Protein AF-A0A354FHR7-F1 (afdb_monomer_lite)

Sequence (569 aa):
VSQELEGSLVAGLRQLEADFPELPLDPWWLKFTEMLARFESYEQPEETEHDFELNTLSVTQKQIIFCFAQHIRISDIIDYGNDGKAIWIDDTVNWRTRALIAFYNLFFSDPEERLELIRFSQGRDDAGNRTEKILKKLFLESMQRTEKKLCSIGHTNGVDNIAKHLLKVGDSSADLENAKKFLSPLLAVVNQRVAIEDRKVLLKVKRKQPMNALEKMQARSIYQDHQKLKSVIGNVSDYFRQSGIELNENWVRRTIEGSKVQIAGDTLENVIFKYHFERNFERKPFQVPLPISKSLSIPRSRVKVDFNQKNGKWSFSSMLSRAEASGGGAGRNANTVMPMFDAHLVEGIARCVFSGYLGFSSRNLSSFEKPPATFRSEIATNPVTPQALFDLASEIKEFFAPMHASSQELLENIHYLKDVFIACHVNRFNMLSLIIRDNMGEQFVLSFDIRDIKVPKIPPDQKMGHDEELPRFFLRLYSKQCRMLFLKYIAALKIPLLASHPPKLRIWVGHGKFDVPVAPKFTQVYINGVANTLWPHDAIGTREHLIPHPLSESFDSMGRRAVNELTAG

Foldseek 3Di:
DPPDDDEPQVVLLVVLCVLQVCLVVDPLSVVLVVQQVVPQCPVDDPPDPRYNYLVPRDPSNLLSLLVSCVVLVLLLQFFLPPLRQGHDDDPPDDPSSVSSNSSCCSNVVDSVSSVLSNLVSLLFLVSLVVSLVSVLVVVVVVVQVVFLVLLVQLLVQLLVVLLVVCCVQDDVPDDSVVSSVVLNVLLSQLSVGAQQDDVVLVVCVVVVHDDFPLSVVNVVVVVVSVVSLVVSLVVNQVVVVVVVDHDDSVVSSCSSVVSGDDDDDDSLVVSLCVVVCVVPSDDFPQFQRARPDLVSQEAAQEWEWAQDPVVRWTWIWGFADPCRSGSNDDDDDDRDTGTRDTHQLLSVLLNCLVNNNADDDPVRHHWYDYDQHPDDDQQRRQQFDRVNSSVVSVVSDVQLDDDAADPVCSSSVPKAWAAWEWEASNRGHQKIWIWTAISHGITGIDIDGQPPPDDPDQPPLQDFFPDPRLSSSLCSCLDLVVLVVVVVGVVSSVGDQALVRQYFYAYFYRDGVDGGPDDPVLRRQLSSQLNCVSQPGRLGRDPVSSDRDPDPHYSNVSSVVSSVVVVVD

Radius of gyration: 31.81 Å; chains: 1; bounding box: 66×74×95 Å

Structure (mmCIF, N/CA/C/O backbone):
data_AF-A0A354FHR7-F1
#
_entry.id   AF-A0A354FHR7-F1
#
loop_
_atom_site.group_PDB
_atom_site.id
_atom_site.type_symbol
_atom_site.label_atom_id
_atom_site.label_alt_id
_atom_site.label_comp_id
_atom_site.label_asym_id
_atom_site.label_entity_id
_atom_site.label_seq_id
_atom_site.pdbx_PDB_ins_code
_atom_site.Cartn_x
_atom_site.Cartn_y
_atom_site.Cartn_z
_atom_site.occupancy
_atom_site.B_iso_or_equiv
_atom_site.auth_seq_id
_atom_site.auth_comp_id
_atom_site.auth_asym_id
_atom_site.auth_atom_id
_atom_site.pdbx_PDB_model_num
ATOM 1 N N . VAL A 1 1 ? -22.441 24.801 36.435 1.00 36.16 1 VAL A N 1
ATOM 2 C CA . VAL A 1 1 ? -21.421 25.814 36.095 1.00 36.16 1 VAL A CA 1
ATOM 3 C C . VAL A 1 1 ? -20.551 25.172 35.036 1.00 36.16 1 VAL A C 1
ATOM 5 O O . VAL A 1 1 ? -19.867 24.216 35.370 1.00 36.16 1 VAL A O 1
ATOM 8 N N . SER A 1 2 ? -20.698 25.536 33.759 1.00 40.56 2 SER A N 1
ATOM 9 C CA . SER A 1 2 ? -19.719 25.102 32.756 1.00 40.56 2 SER A CA 1
ATOM 10 C C . SER A 1 2 ? -18.417 25.800 33.121 1.00 40.56 2 SER A C 1
ATOM 12 O O . SER A 1 2 ? -18.400 27.028 33.143 1.00 40.56 2 SER A O 1
ATOM 14 N N . GLN A 1 3 ? -17.383 25.049 33.497 1.00 56.19 3 GLN A N 1
ATOM 15 C CA . GLN A 1 3 ? -16.042 25.619 33.598 1.00 56.19 3 GLN A CA 1
ATOM 16 C C . GLN A 1 3 ? -15.734 26.267 32.247 1.00 56.19 3 GLN A C 1
ATOM 18 O O . GLN A 1 3 ? -15.875 25.617 31.208 1.00 56.19 3 GLN A O 1
ATOM 23 N N . GLU A 1 4 ? -15.429 27.564 32.248 1.00 64.56 4 GLU A N 1
ATOM 24 C CA . GLU A 1 4 ? -14.861 28.177 31.056 1.00 64.56 4 GLU A CA 1
ATOM 25 C C . GLU A 1 4 ? -13.513 27.504 30.811 1.00 64.56 4 GLU A C 1
ATOM 27 O O . GLU A 1 4 ? -12.712 27.363 31.731 1.00 64.56 4 GLU A O 1
ATOM 32 N N . LEU A 1 5 ? -13.304 27.014 29.590 1.00 71.12 5 LEU A N 1
ATOM 33 C CA . LEU A 1 5 ? -12.012 26.468 29.199 1.00 71.12 5 LEU A CA 1
ATOM 34 C C . LEU A 1 5 ? -11.027 27.644 29.129 1.00 71.12 5 LEU A C 1
ATOM 36 O O . LEU A 1 5 ? -11.313 28.647 28.470 1.00 71.12 5 LEU A O 1
ATOM 40 N N . GLU A 1 6 ? -9.894 27.528 29.811 1.00 73.69 6 GLU A N 1
ATOM 41 C CA . GLU A 1 6 ? -8.829 28.534 29.866 1.00 73.69 6 GLU A CA 1
ATOM 42 C C . GLU A 1 6 ? -7.528 27.935 29.308 1.00 73.69 6 GLU A C 1
ATOM 44 O O . GLU A 1 6 ? -7.358 26.719 29.328 1.00 73.69 6 GLU A O 1
ATOM 49 N N . GLY A 1 7 ? -6.635 28.774 28.770 1.00 82.25 7 GLY A N 1
ATOM 50 C CA . GLY A 1 7 ? -5.343 28.357 28.198 1.00 82.25 7 GLY A CA 1
ATOM 51 C C . GLY A 1 7 ? -4.994 29.068 26.885 1.00 82.25 7 GLY A C 1
ATOM 52 O O . GLY A 1 7 ? -5.864 29.652 26.222 1.00 82.25 7 GLY A O 1
ATOM 53 N N . SER A 1 8 ? -3.715 29.045 26.494 1.00 86.06 8 SER A N 1
ATOM 54 C CA . SER A 1 8 ? -3.218 29.757 25.302 1.00 86.06 8 SER A CA 1
ATOM 55 C C . SER A 1 8 ? -3.864 29.312 23.982 1.00 86.06 8 SER A C 1
ATOM 57 O O . SER A 1 8 ? -4.041 30.140 23.084 1.00 86.06 8 SER A O 1
ATOM 59 N N . LEU A 1 9 ? -4.306 28.053 23.866 1.00 86.38 9 LEU A N 1
ATOM 60 C CA . LEU A 1 9 ? -5.079 27.569 22.717 1.00 86.38 9 LEU A CA 1
ATOM 61 C C . LEU A 1 9 ? -6.449 28.250 22.643 1.00 86.38 9 LEU A C 1
ATOM 63 O O . LEU A 1 9 ? -6.839 28.736 21.581 1.00 86.38 9 LEU A O 1
ATOM 67 N N . VAL A 1 10 ? -7.179 28.296 23.762 1.00 87.94 10 VAL A N 1
ATOM 68 C CA . VAL A 1 10 ? -8.521 28.896 23.816 1.00 87.94 10 VAL A CA 1
ATOM 69 C C . VAL A 1 10 ? -8.438 30.399 23.564 1.00 87.94 10 VAL A C 1
ATOM 71 O O . VAL A 1 10 ? -9.240 30.937 22.801 1.00 87.94 10 VAL A O 1
ATOM 74 N N . ALA A 1 11 ? -7.439 31.071 24.143 1.00 89.38 11 ALA A N 1
ATOM 75 C CA . ALA A 1 11 ? -7.177 32.483 23.882 1.00 89.38 11 ALA A CA 1
ATOM 76 C C . ALA A 1 11 ? -6.882 32.742 22.394 1.00 89.38 11 ALA A C 1
ATOM 78 O O . ALA A 1 11 ? -7.463 33.653 21.806 1.00 89.38 11 ALA A O 1
ATOM 79 N N . GLY A 1 12 ? -6.046 31.908 21.764 1.00 90.69 12 GLY A N 1
ATOM 80 C CA . GLY A 1 12 ? -5.740 32.004 20.336 1.00 90.69 12 GLY A CA 1
ATOM 81 C C . GLY A 1 12 ? -6.962 31.793 19.435 1.00 90.69 12 GLY A C 1
ATOM 82 O O . GLY A 1 12 ? -7.160 32.546 18.483 1.00 90.69 12 GLY A O 1
ATOM 83 N N . LEU A 1 13 ? -7.817 30.816 19.752 1.00 92.12 13 LEU A N 1
ATOM 84 C CA . LEU A 1 13 ? -9.069 30.578 19.023 1.00 92.12 13 LEU A CA 1
ATOM 85 C C . LEU A 1 13 ? -10.051 31.748 19.168 1.00 92.12 13 LEU A C 1
ATOM 87 O O . LEU A 1 13 ? -10.584 32.213 18.164 1.00 92.12 13 LEU A O 1
ATOM 91 N N . ARG A 1 14 ? -10.242 32.270 20.387 1.00 91.69 14 ARG A N 1
ATOM 92 C CA . ARG A 1 14 ? -11.098 33.444 20.636 1.00 91.69 14 ARG A CA 1
ATOM 93 C C . ARG A 1 14 ? -10.598 34.675 19.883 1.00 91.69 14 ARG A C 1
ATOM 95 O O . ARG A 1 14 ? -11.407 35.420 19.341 1.00 91.69 14 ARG A O 1
ATOM 102 N N . GLN A 1 15 ? -9.280 34.871 19.820 1.00 94.31 15 GLN A N 1
ATOM 103 C CA . GLN A 1 15 ? -8.683 35.959 19.048 1.00 94.31 15 GLN A CA 1
ATOM 104 C C . GLN A 1 15 ? -8.973 35.806 17.549 1.00 94.31 15 GLN A C 1
ATOM 106 O O . GLN A 1 15 ? -9.405 36.766 16.921 1.00 94.31 15 GLN A O 1
ATOM 111 N N . LEU A 1 16 ? -8.822 34.600 16.986 1.00 94.44 16 LEU A N 1
ATOM 112 C CA . LEU A 1 16 ? -9.183 34.335 15.587 1.00 94.44 16 LEU A CA 1
ATOM 113 C C . LEU A 1 16 ? -10.663 34.620 15.304 1.00 94.44 16 LEU A C 1
ATOM 115 O O . LEU A 1 16 ? -10.981 35.209 14.276 1.00 94.44 16 LEU A O 1
ATOM 119 N N . GLU A 1 17 ? -11.568 34.226 16.197 1.00 95.31 17 GLU A N 1
ATOM 120 C CA . GLU A 1 17 ? -13.008 34.475 16.038 1.00 95.31 17 GLU A CA 1
ATOM 121 C C . GLU A 1 17 ? -13.375 35.958 16.186 1.00 95.31 17 GLU A C 1
ATOM 123 O O . GLU A 1 17 ? -14.303 36.427 15.526 1.00 95.31 17 GLU A O 1
ATOM 128 N N . ALA A 1 18 ? -12.640 36.709 17.009 1.00 95.19 18 ALA A N 1
ATOM 129 C CA . ALA A 1 18 ? -12.797 38.155 17.133 1.00 95.19 18 ALA A CA 1
ATOM 130 C C . ALA A 1 18 ? -12.274 38.901 15.893 1.00 95.19 18 ALA A C 1
ATOM 132 O O . ALA A 1 18 ? -12.933 39.822 15.408 1.00 95.19 18 ALA A O 1
ATOM 133 N N . ASP A 1 19 ? -11.118 38.487 15.365 1.00 93.94 19 ASP A N 1
ATOM 134 C CA . ASP A 1 19 ? -10.496 39.088 14.179 1.00 93.94 19 ASP A CA 1
ATOM 135 C C . ASP A 1 19 ? -11.240 38.727 12.881 1.00 93.94 19 ASP A C 1
ATOM 137 O O . ASP A 1 19 ? -11.238 39.506 11.923 1.00 93.94 19 ASP A O 1
ATOM 141 N N . PHE A 1 20 ? -11.896 37.560 12.849 1.00 94.56 20 PHE A N 1
ATOM 142 C CA . PHE A 1 20 ? -12.640 37.037 11.700 1.00 94.56 20 PHE A CA 1
ATOM 143 C C . PHE A 1 20 ? -14.030 36.514 12.123 1.00 94.56 20 PHE A C 1
ATOM 145 O O . PHE A 1 20 ? -14.222 35.298 12.259 1.00 94.56 20 PHE A O 1
ATOM 152 N N . PRO A 1 21 ? -15.029 37.406 12.294 1.00 94.44 21 PRO A N 1
ATOM 153 C CA . PRO A 1 21 ? -16.377 37.051 12.758 1.00 94.44 21 PRO A CA 1
ATOM 154 C C . PRO A 1 21 ? -17.152 36.088 11.845 1.00 94.44 21 PRO A C 1
ATOM 156 O O . PRO A 1 21 ? -18.185 35.548 12.240 1.00 94.44 21 PRO A O 1
ATOM 159 N N . GLU A 1 22 ? -16.686 35.862 10.617 1.00 93.81 22 GLU A N 1
ATOM 160 C CA . GLU A 1 22 ? -17.241 34.874 9.697 1.00 93.81 22 GLU A CA 1
ATOM 161 C C . GLU A 1 22 ? -16.852 33.428 10.054 1.00 93.81 22 GLU A C 1
ATOM 163 O O . GLU A 1 22 ? -17.553 32.503 9.640 1.00 93.81 22 GLU A O 1
ATOM 168 N N . LEU A 1 23 ? -15.775 33.202 10.822 1.00 92.75 23 LEU A N 1
ATOM 169 C CA . LEU A 1 23 ? -15.323 31.853 11.197 1.00 92.75 23 LEU A CA 1
ATOM 170 C C . LEU A 1 23 ? -16.381 31.075 12.003 1.00 92.75 23 LEU A C 1
ATOM 172 O O . LEU A 1 23 ? -16.695 29.953 11.604 1.00 92.75 23 LEU A O 1
ATOM 176 N N . PRO A 1 24 ? -17.019 31.636 13.052 1.00 93.06 24 PRO A N 1
ATOM 177 C CA . PRO A 1 24 ? -18.106 30.957 13.766 1.00 93.06 24 PRO A CA 1
ATOM 178 C C . PRO A 1 24 ? -19.344 30.641 12.914 1.00 93.06 24 PRO A C 1
ATOM 180 O O . PRO A 1 24 ? -20.202 29.877 13.351 1.00 93.06 24 PRO A O 1
ATOM 183 N N . LEU A 1 25 ? -19.468 31.216 11.712 1.00 92.06 25 LEU A N 1
ATOM 184 C CA . LEU A 1 25 ? -20.549 30.902 10.773 1.00 92.06 25 LEU A CA 1
ATOM 185 C C . LEU A 1 25 ? -20.202 29.717 9.855 1.00 92.06 25 LEU A C 1
ATOM 187 O O . LEU A 1 25 ? -21.102 29.166 9.218 1.00 92.06 25 LEU A O 1
ATOM 191 N N . ASP A 1 26 ? -18.928 29.311 9.777 1.00 90.88 26 ASP A N 1
ATOM 192 C CA . ASP A 1 26 ? -18.478 28.157 8.997 1.00 90.88 26 ASP A CA 1
ATOM 193 C C . ASP A 1 26 ? -18.706 26.850 9.790 1.00 90.88 26 ASP A C 1
ATOM 195 O O . ASP A 1 26 ? -18.073 26.627 10.830 1.00 90.88 26 ASP A O 1
ATOM 199 N N . PRO A 1 27 ? -19.560 25.924 9.305 1.00 92.81 27 PRO A N 1
ATOM 200 C CA . PRO A 1 27 ? -19.808 24.653 9.984 1.00 92.81 27 PRO A CA 1
ATOM 201 C C . PRO A 1 27 ? -18.545 23.807 10.198 1.00 92.81 27 PRO A C 1
ATOM 203 O O . PRO A 1 27 ? -18.477 23.026 11.151 1.00 92.81 27 PRO A O 1
ATOM 206 N N . TRP A 1 28 ? -17.546 23.931 9.319 1.00 92.38 28 TRP A N 1
ATOM 207 C CA . TRP A 1 28 ? -16.293 23.193 9.446 1.00 92.38 28 TRP A CA 1
ATOM 208 C C . TRP A 1 28 ? -15.397 23.767 10.537 1.00 92.38 28 TRP A C 1
ATOM 210 O O . TRP A 1 28 ? -14.743 22.988 11.231 1.00 92.38 28 TRP A O 1
ATOM 220 N N . TRP A 1 29 ? -15.407 25.089 10.728 1.00 94.50 29 TRP A N 1
ATOM 221 C CA . TRP A 1 29 ? -14.707 25.741 11.833 1.00 94.50 29 TRP A CA 1
ATOM 222 C C . TRP A 1 29 ? -15.286 25.312 13.182 1.00 94.50 29 TRP A C 1
ATOM 224 O O . TRP A 1 29 ? -14.544 24.832 14.036 1.00 94.50 29 TRP A O 1
ATOM 234 N N . LEU A 1 30 ? -16.614 25.372 13.336 1.00 92.56 30 LEU A N 1
ATOM 235 C CA . LEU A 1 30 ? -17.298 24.952 14.566 1.00 92.56 30 LEU A CA 1
ATOM 236 C C . LEU A 1 30 ? -16.991 23.495 14.929 1.00 92.56 30 LEU A C 1
ATOM 238 O O . LEU A 1 30 ? -16.707 23.168 16.079 1.00 92.56 30 LEU A O 1
ATOM 242 N N . LYS A 1 31 ? -17.010 22.605 13.931 1.00 92.62 31 LYS A N 1
ATOM 243 C CA . LYS A 1 31 ? -16.670 21.195 14.137 1.00 92.62 31 LYS A CA 1
ATOM 244 C C . LYS A 1 31 ? -15.204 21.013 14.527 1.00 92.62 31 LYS A C 1
ATOM 246 O O . LYS A 1 31 ? -14.890 20.154 15.346 1.00 92.62 31 LYS A O 1
ATOM 251 N N . PHE A 1 32 ? -14.304 21.790 13.932 1.00 94.19 32 PHE A N 1
ATOM 252 C CA . PHE A 1 32 ? -12.881 21.753 14.245 1.00 94.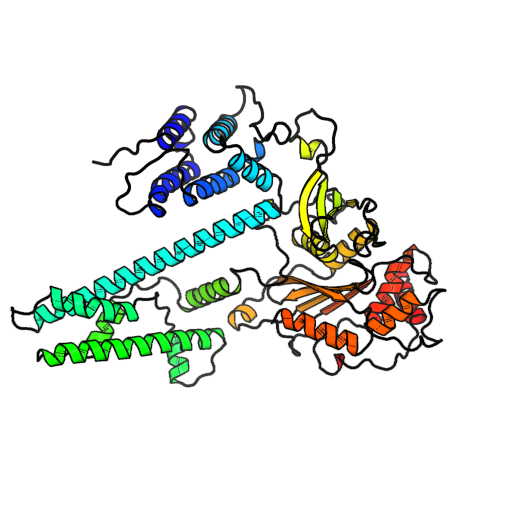19 32 PHE A CA 1
ATOM 253 C C . PHE A 1 32 ? -12.600 22.188 15.689 1.00 94.19 32 PHE A C 1
ATOM 255 O O . PHE A 1 32 ? -11.942 21.444 16.420 1.00 94.19 32 PHE A O 1
ATOM 262 N N . THR A 1 33 ? -13.134 23.329 16.128 1.00 92.19 33 THR A N 1
ATOM 263 C CA . THR A 1 33 ? -12.934 23.831 17.497 1.00 92.19 33 THR A CA 1
ATOM 264 C C . THR A 1 33 ? -13.585 22.917 18.537 1.00 92.19 33 THR A C 1
ATOM 266 O O . THR A 1 33 ? -12.962 22.600 19.551 1.00 92.19 33 THR A O 1
ATOM 269 N N . GLU A 1 34 ? -14.776 22.379 18.250 1.00 89.44 34 GLU A N 1
ATOM 270 C CA . GLU A 1 34 ? -15.425 21.360 19.084 1.00 89.44 34 GLU A CA 1
ATOM 271 C C . GLU A 1 34 ? -14.563 20.096 19.222 1.00 89.44 34 GLU A C 1
ATOM 273 O O . GLU A 1 34 ? -14.415 19.553 20.320 1.00 89.44 34 GLU A O 1
ATOM 278 N N . MET A 1 35 ? -13.978 19.613 18.120 1.00 89.31 35 MET A N 1
ATOM 279 C CA . MET A 1 35 ? -13.085 18.456 18.154 1.00 89.31 35 MET A CA 1
ATOM 280 C C . MET A 1 35 ? -11.820 18.742 18.971 1.00 89.31 35 MET A C 1
ATOM 282 O O . MET A 1 35 ? -11.407 17.887 19.747 1.00 89.31 35 MET A O 1
ATOM 286 N N . LEU A 1 36 ? -11.215 19.925 18.868 1.00 88.00 36 LEU A N 1
ATOM 287 C CA . LEU A 1 36 ? -10.039 20.245 19.683 1.00 88.00 36 LEU A CA 1
ATOM 288 C C . LEU A 1 36 ? -10.336 20.265 21.181 1.00 88.00 36 LEU A C 1
ATOM 290 O O . LEU A 1 36 ? -9.544 19.721 21.952 1.00 88.00 36 LEU A O 1
ATOM 294 N N . ALA A 1 37 ? -11.484 20.821 21.573 1.00 81.88 37 ALA A N 1
ATOM 295 C CA . ALA A 1 37 ? -11.907 20.866 22.968 1.00 81.88 37 ALA A CA 1
ATOM 296 C C . ALA A 1 37 ? -12.235 19.470 23.517 1.00 81.88 37 ALA A C 1
ATOM 298 O O . ALA A 1 37 ? -11.823 19.102 24.612 1.00 81.88 37 ALA A O 1
ATOM 299 N N . ARG A 1 38 ? -12.953 18.651 22.738 1.00 79.44 38 ARG A N 1
ATOM 300 C CA . ARG A 1 38 ? -13.359 17.307 23.176 1.00 79.44 38 ARG A CA 1
ATOM 301 C C . ARG A 1 38 ? -12.203 16.323 23.261 1.00 79.44 38 ARG A C 1
ATOM 303 O O . ARG A 1 38 ? -12.345 15.342 23.985 1.00 79.44 38 ARG A O 1
ATOM 310 N N . PHE A 1 39 ? -11.139 16.516 22.472 1.00 77.00 39 PHE A N 1
ATOM 311 C CA . PHE A 1 39 ? -10.079 15.518 22.314 1.00 77.00 39 PHE A CA 1
ATOM 312 C C . PHE A 1 39 ? -8.790 15.750 23.115 1.00 77.00 39 PHE A C 1
ATOM 314 O O . PHE A 1 39 ? -7.854 14.960 22.999 1.00 77.00 39 PHE A O 1
ATOM 321 N N . GLU A 1 40 ? -8.758 16.771 23.963 1.00 69.62 40 GLU A N 1
ATOM 322 C CA . GLU A 1 40 ? -7.655 17.044 24.891 1.00 69.62 40 GLU A CA 1
ATOM 323 C C . GLU A 1 40 ? -7.471 15.920 25.934 1.00 69.62 40 GLU A C 1
ATOM 325 O O . GLU A 1 40 ? -6.380 15.377 26.097 1.00 69.62 40 GLU A O 1
ATOM 330 N N . SER A 1 41 ? -8.564 15.485 26.570 1.00 58.06 41 SER A N 1
ATOM 331 C CA . SER A 1 41 ? -8.547 14.551 27.706 1.00 58.06 41 SER A CA 1
ATOM 332 C C . SER A 1 41 ? -8.283 13.085 27.349 1.00 58.06 41 SER A C 1
ATOM 334 O O . SER A 1 41 ? -8.127 12.253 28.238 1.00 58.06 41 SER A O 1
ATOM 336 N N . TYR A 1 42 ? -8.224 12.716 26.065 1.00 58.12 42 TYR A N 1
ATOM 337 C CA . TYR A 1 42 ? -8.090 11.300 25.684 1.00 58.12 42 TYR A CA 1
ATOM 338 C C . TYR A 1 42 ? -6.688 10.714 25.896 1.00 58.12 42 TYR A C 1
ATOM 340 O O . TYR A 1 42 ? -6.545 9.490 25.831 1.00 58.12 42 TYR A O 1
ATOM 348 N N . GLU A 1 43 ? -5.667 11.548 26.115 1.00 56.50 43 GLU A N 1
ATOM 349 C CA . GLU A 1 43 ? -4.277 11.118 26.350 1.00 56.50 43 GLU A CA 1
ATOM 350 C C . GLU A 1 43 ? -3.821 11.324 27.808 1.00 56.50 43 GLU A C 1
ATOM 352 O O . GLU A 1 43 ? -2.746 10.848 28.176 1.00 56.50 43 GLU A O 1
ATOM 357 N N . GLN A 1 44 ? -4.642 11.959 28.651 1.00 55.16 44 GLN A N 1
ATOM 358 C CA . GLN A 1 44 ? -4.325 12.251 30.049 1.00 55.16 44 GLN A CA 1
ATOM 359 C C . GLN A 1 44 ? -5.154 11.374 31.015 1.00 55.16 44 GLN A C 1
ATOM 361 O O . GLN A 1 44 ? -6.313 11.068 30.724 1.00 55.16 44 GLN A O 1
ATOM 366 N N . PRO A 1 45 ? -4.590 10.917 32.153 1.00 55.03 45 PRO A N 1
ATOM 367 C CA . PRO A 1 45 ? -5.361 10.281 33.225 1.00 55.03 45 PRO A CA 1
ATOM 368 C C . PRO A 1 45 ? -6.539 11.161 33.673 1.00 55.03 45 PRO A C 1
ATOM 370 O O . PRO A 1 45 ? -6.401 12.380 33.703 1.00 55.03 45 PRO A O 1
ATOM 373 N N . GLU A 1 46 ? -7.659 10.552 34.086 1.00 54.16 46 GLU A N 1
ATOM 374 C CA . GLU A 1 46 ? -8.891 11.255 34.517 1.00 54.16 46 GLU A CA 1
ATOM 375 C C . GLU A 1 46 ? -8.676 12.272 35.666 1.00 54.16 46 GLU A C 1
ATOM 377 O O . GLU A 1 46 ? -9.555 13.086 35.927 1.00 54.16 46 GLU A O 1
ATOM 382 N N . GLU A 1 47 ? -7.516 12.248 36.334 1.00 49.53 47 GLU A N 1
ATOM 383 C CA . GLU A 1 47 ? -7.137 13.132 37.449 1.00 49.53 47 GLU A CA 1
ATOM 384 C C . GLU A 1 47 ? -6.228 14.313 37.045 1.00 49.53 47 GLU A C 1
ATOM 386 O O . GLU A 1 47 ? -5.754 15.043 37.913 1.00 49.53 47 GLU A O 1
ATOM 391 N N . THR A 1 48 ? -5.948 14.506 35.754 1.00 58.66 48 THR A N 1
ATOM 392 C CA . THR A 1 48 ? -5.074 15.597 35.279 1.00 58.66 48 THR A CA 1
ATOM 393 C C . THR A 1 48 ? -5.912 16.849 35.007 1.00 58.66 48 THR A C 1
ATOM 395 O O . THR A 1 48 ? -6.949 16.755 34.352 1.00 58.66 48 THR A O 1
ATOM 398 N N . GLU A 1 49 ? -5.503 18.012 35.526 1.00 62.31 49 GLU A N 1
ATOM 399 C CA . GLU A 1 49 ? -6.147 19.289 35.188 1.00 62.31 49 GLU A CA 1
ATOM 400 C C . GLU A 1 49 ? -6.050 19.544 33.675 1.00 62.31 49 GLU A C 1
ATOM 402 O O . GLU A 1 49 ? -5.007 19.298 33.071 1.00 62.31 49 GLU A O 1
ATOM 407 N N . HIS A 1 50 ? -7.149 20.015 33.077 1.00 63.03 50 HIS A N 1
ATOM 408 C CA . HIS A 1 50 ? -7.195 20.405 31.668 1.00 63.03 50 HIS A CA 1
ATOM 409 C C . HIS A 1 50 ? -6.172 21.518 31.397 1.00 63.03 50 HIS A C 1
ATOM 411 O O . HIS A 1 50 ? -6.174 22.533 32.093 1.00 63.03 50 HIS A O 1
ATOM 417 N N . ASP A 1 51 ? -5.324 21.325 30.388 1.00 67.69 51 ASP A N 1
ATOM 418 C CA . ASP A 1 51 ? -4.211 22.203 30.028 1.00 67.69 51 ASP A CA 1
ATOM 419 C C . ASP A 1 51 ? -4.304 22.528 28.532 1.00 67.69 51 ASP A C 1
ATOM 421 O O . ASP A 1 51 ? -3.696 21.869 27.682 1.00 67.69 51 ASP A O 1
ATOM 425 N N . PHE A 1 52 ? -5.097 23.549 28.191 1.00 78.00 52 PHE A N 1
ATOM 426 C CA . PHE A 1 52 ? -5.288 23.987 26.807 1.00 78.00 52 PHE A CA 1
ATOM 427 C C . PHE A 1 52 ? -4.134 24.882 26.341 1.00 78.00 52 PHE A C 1
ATOM 429 O O . PHE A 1 52 ? -4.348 25.994 25.845 1.00 78.00 52 PHE A O 1
ATOM 436 N N . GLU A 1 53 ? -2.900 24.411 26.480 1.00 83.06 53 GLU A N 1
ATOM 437 C CA . GLU A 1 53 ? -1.710 25.145 26.070 1.00 83.06 53 GLU A CA 1
ATOM 438 C C . GLU A 1 53 ? -1.232 24.715 24.673 1.00 83.06 53 GLU A C 1
ATOM 440 O O . GLU A 1 53 ? -1.137 23.536 24.327 1.00 83.06 53 GLU A O 1
ATOM 445 N N . LEU A 1 54 ? -0.907 25.695 23.821 1.00 81.25 54 LEU A N 1
ATOM 446 C CA . LEU A 1 54 ? -0.471 25.452 22.436 1.00 81.25 54 LEU A CA 1
ATOM 447 C C . LEU A 1 54 ? 0.814 24.614 22.347 1.00 81.25 54 LEU A C 1
ATOM 449 O O . LEU A 1 54 ? 1.047 23.947 21.341 1.00 81.25 54 LEU A O 1
ATOM 453 N N . ASN A 1 55 ? 1.655 24.644 23.381 1.00 81.56 55 ASN A N 1
ATOM 454 C CA . ASN A 1 55 ? 2.918 23.907 23.437 1.00 81.56 55 ASN A CA 1
ATOM 455 C C . ASN A 1 55 ? 2.786 22.490 24.034 1.00 81.56 55 ASN A C 1
ATOM 457 O O . ASN A 1 55 ? 3.742 21.719 23.924 1.00 81.56 55 ASN A O 1
ATOM 461 N N . THR A 1 56 ? 1.636 22.120 24.610 1.00 82.19 56 THR A N 1
ATOM 462 C CA . THR A 1 56 ? 1.388 20.797 25.223 1.00 82.19 56 THR A CA 1
ATOM 463 C C . THR A 1 56 ? 0.311 19.978 24.505 1.00 82.19 56 THR A C 1
ATOM 465 O O . THR A 1 56 ? -0.068 18.910 24.983 1.00 82.19 56 THR A O 1
ATOM 468 N N . LEU A 1 57 ? -0.123 20.412 23.311 1.00 84.62 57 LEU A N 1
ATOM 469 C CA . LEU A 1 57 ? -1.143 19.728 22.506 1.00 84.62 57 LEU A CA 1
ATOM 470 C C . LEU A 1 57 ? -0.893 18.219 22.367 1.00 84.62 57 LEU A C 1
ATOM 472 O O . LEU A 1 57 ? 0.203 17.774 21.999 1.00 84.62 57 LEU A O 1
ATOM 476 N N . SER A 1 58 ? -1.955 17.439 22.566 1.00 84.81 58 SER A N 1
ATOM 477 C CA . SER A 1 58 ? -1.931 15.984 22.418 1.00 84.81 58 SER A CA 1
ATOM 478 C C . SER A 1 58 ? -1.639 15.563 20.974 1.00 84.81 58 SER A C 1
ATOM 480 O O . SER A 1 58 ? -1.861 16.320 20.018 1.00 84.81 58 SER A O 1
ATOM 482 N N . VAL A 1 59 ? -1.175 14.323 20.771 1.00 85.69 59 VAL A N 1
ATOM 483 C CA . VAL A 1 59 ? -0.922 13.808 19.411 1.00 85.69 59 VAL A CA 1
ATOM 484 C C . VAL A 1 59 ? -2.207 13.870 18.586 1.00 85.69 59 VAL A C 1
ATOM 486 O O . VAL A 1 59 ? -2.183 14.268 17.418 1.00 85.69 59 VAL A O 1
ATOM 489 N N . THR A 1 60 ? -3.337 13.530 19.203 1.00 87.12 60 THR A N 1
ATOM 490 C CA . THR A 1 60 ? -4.659 13.595 18.579 1.00 87.12 60 THR A CA 1
ATOM 491 C C . THR A 1 60 ? -5.029 15.018 18.145 1.00 87.12 60 THR A C 1
ATOM 493 O O . THR A 1 60 ? -5.428 15.209 16.994 1.00 87.12 60 THR A O 1
ATOM 496 N N . GLN A 1 61 ? -4.849 16.027 19.004 1.00 88.88 61 GLN A N 1
ATOM 497 C CA . GLN A 1 61 ? -5.139 17.430 18.669 1.00 88.88 61 GLN A CA 1
ATOM 498 C C . GLN A 1 61 ? -4.268 17.935 17.513 1.00 88.88 61 GLN A C 1
ATOM 500 O O . GLN A 1 61 ? -4.792 18.513 16.558 1.00 88.88 61 GLN A O 1
ATOM 505 N N . LYS A 1 62 ? -2.966 17.625 17.526 1.00 90.00 62 LYS A N 1
ATOM 506 C CA . LYS A 1 62 ? -2.050 17.963 16.423 1.00 90.00 62 LYS A CA 1
ATOM 507 C C . LYS A 1 62 ? -2.502 17.357 15.092 1.00 90.00 62 LYS A C 1
ATOM 509 O O . LYS A 1 62 ? -2.456 18.021 14.057 1.00 90.00 62 LYS A O 1
ATOM 514 N N . GLN A 1 63 ? -2.998 16.116 15.093 1.00 90.25 63 GLN A N 1
ATOM 515 C CA . GLN A 1 63 ? -3.529 15.499 13.871 1.00 90.25 63 GLN A CA 1
ATOM 516 C C . GLN A 1 63 ? -4.870 16.099 13.422 1.00 90.25 63 GLN A C 1
ATOM 518 O O . GLN A 1 63 ? -5.106 16.189 12.216 1.00 90.25 63 GLN A O 1
ATOM 523 N N . ILE A 1 64 ? -5.732 16.535 14.348 1.00 91.75 64 ILE A N 1
ATOM 524 C CA . ILE A 1 64 ? -6.970 17.264 14.020 1.00 91.75 64 ILE A CA 1
ATOM 525 C C . ILE A 1 64 ? -6.628 18.586 13.320 1.00 91.75 64 ILE A C 1
ATOM 527 O O . ILE A 1 64 ? -7.160 18.846 12.240 1.00 91.75 64 ILE A O 1
ATOM 531 N N . ILE A 1 65 ? -5.691 19.362 13.880 1.00 93.50 65 ILE A N 1
ATOM 532 C CA . ILE A 1 65 ? -5.149 20.593 13.277 1.00 93.50 65 ILE A CA 1
ATOM 533 C C . ILE A 1 65 ? -4.605 20.308 11.883 1.00 93.50 65 ILE A C 1
ATOM 535 O O . ILE A 1 65 ? -5.005 20.962 10.923 1.00 93.50 65 ILE A O 1
ATOM 539 N N . PHE A 1 66 ? -3.747 19.297 11.747 1.00 91.69 66 PHE A N 1
ATOM 540 C CA . PHE A 1 66 ? -3.162 18.926 10.465 1.00 91.69 66 PHE A CA 1
ATOM 541 C C . PHE A 1 66 ? -4.229 18.579 9.414 1.00 91.69 66 PHE A C 1
ATOM 543 O O . PHE A 1 66 ? -4.195 19.097 8.297 1.00 91.69 66 PHE A O 1
ATOM 550 N N . CYS A 1 67 ? -5.203 17.731 9.759 1.00 89.62 67 CYS A N 1
ATOM 551 C CA . CYS A 1 67 ? -6.267 17.322 8.838 1.00 89.62 67 CYS A CA 1
ATOM 552 C C . CYS A 1 67 ? -7.174 18.495 8.451 1.00 89.62 67 CYS A C 1
ATOM 554 O O . CYS A 1 67 ? -7.554 18.618 7.284 1.00 89.62 67 CYS A O 1
ATOM 556 N N . PHE A 1 68 ? -7.498 19.370 9.406 1.00 92.62 68 PHE A N 1
ATOM 557 C CA . PHE A 1 68 ? -8.273 20.576 9.139 1.00 92.62 68 PHE A CA 1
ATOM 558 C C . PHE A 1 68 ? -7.510 21.543 8.229 1.00 92.62 68 PHE A C 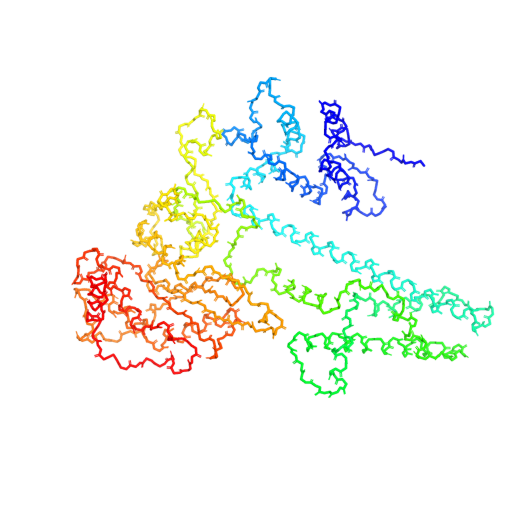1
ATOM 560 O O . PHE A 1 68 ? -8.077 22.044 7.261 1.00 92.62 68 PHE A O 1
ATOM 567 N N . ALA A 1 69 ? -6.204 21.711 8.449 1.00 91.69 69 ALA A N 1
ATOM 568 C CA . ALA A 1 69 ? -5.338 22.524 7.604 1.00 91.69 69 ALA A CA 1
ATOM 569 C C . ALA A 1 69 ? -5.335 22.024 6.142 1.00 91.69 69 ALA A C 1
ATOM 571 O O . ALA A 1 69 ? -5.424 22.818 5.204 1.00 91.69 69 ALA A O 1
ATOM 572 N N . GLN A 1 70 ? -5.326 20.704 5.927 1.00 86.88 70 GLN A N 1
ATOM 573 C CA . GLN A 1 70 ? -5.483 20.128 4.584 1.00 86.88 70 GLN A CA 1
ATOM 574 C C . GLN A 1 70 ? -6.874 20.399 3.991 1.00 86.88 70 GLN A C 1
ATOM 576 O O . GLN A 1 70 ? -6.983 20.746 2.815 1.00 86.88 70 GLN A O 1
ATOM 581 N N . HIS A 1 71 ? -7.936 20.281 4.794 1.00 87.88 71 HIS A N 1
ATOM 582 C CA . HIS A 1 71 ? -9.313 20.534 4.358 1.00 87.88 71 HIS A CA 1
ATOM 583 C C . HIS A 1 71 ? -9.523 21.979 3.881 1.00 87.88 71 HIS A C 1
ATOM 585 O O . HIS A 1 71 ? -10.112 22.202 2.823 1.00 87.88 71 HIS A O 1
ATOM 591 N N . ILE A 1 72 ? -8.989 22.957 4.616 1.00 87.94 72 ILE A N 1
ATOM 592 C CA . ILE A 1 72 ? -9.100 24.383 4.275 1.00 87.94 72 ILE A CA 1
ATOM 593 C C . ILE A 1 72 ? -8.073 24.842 3.228 1.00 87.94 72 ILE A C 1
ATOM 595 O O . ILE A 1 72 ? -8.039 26.027 2.900 1.00 87.94 72 ILE A O 1
ATOM 599 N N . ARG A 1 73 ? -7.279 23.910 2.675 1.00 85.50 73 ARG A N 1
ATOM 600 C CA . ARG A 1 73 ? -6.221 24.147 1.679 1.00 85.50 73 ARG A CA 1
ATOM 601 C C . ARG A 1 73 ? -5.140 25.118 2.152 1.00 85.50 73 ARG A C 1
ATOM 603 O O . ARG A 1 73 ? -4.718 26.005 1.413 1.00 85.50 73 ARG A O 1
ATOM 610 N N . ILE A 1 74 ? -4.633 24.908 3.366 1.00 87.94 74 ILE A N 1
ATOM 611 C CA . ILE A 1 74 ? -3.553 25.727 3.937 1.00 87.94 74 ILE A CA 1
ATOM 612 C C . ILE A 1 74 ? -2.317 25.807 3.023 1.00 87.94 74 ILE A C 1
ATOM 614 O O . ILE A 1 74 ? -1.591 26.792 3.045 1.00 87.94 74 ILE A O 1
ATOM 618 N N . SER A 1 75 ? -2.105 24.794 2.175 1.00 83.56 75 SER A N 1
ATOM 619 C CA . SER A 1 75 ? -1.027 24.734 1.186 1.00 83.56 75 SER A CA 1
ATOM 620 C C . SER A 1 75 ? -0.996 25.919 0.221 1.00 83.56 75 SER A C 1
ATOM 622 O O . SER A 1 75 ? 0.068 26.211 -0.319 1.00 83.56 75 SER A O 1
ATOM 624 N N . ASP A 1 76 ? -2.141 26.572 -0.011 1.00 82.88 76 ASP A N 1
ATOM 625 C CA . ASP A 1 76 ? -2.274 27.696 -0.941 1.00 82.88 76 ASP A CA 1
ATOM 626 C C . ASP A 1 76 ? -1.617 28.984 -0.404 1.00 82.88 76 ASP A C 1
ATOM 628 O O . ASP A 1 76 ? -1.334 29.887 -1.187 1.00 82.88 76 ASP A O 1
ATOM 632 N N . ILE A 1 77 ? -1.364 29.075 0.911 1.00 85.56 77 ILE A N 1
ATOM 633 C CA . ILE A 1 77 ? -0.758 30.257 1.546 1.00 85.56 77 ILE A CA 1
ATOM 634 C C . ILE A 1 77 ? 0.687 30.034 2.006 1.00 85.56 77 ILE A C 1
ATOM 636 O O . ILE A 1 77 ? 1.267 30.918 2.629 1.00 85.56 77 ILE A O 1
ATOM 640 N N . ILE A 1 78 ? 1.286 28.875 1.720 1.00 82.94 78 ILE A N 1
ATOM 641 C CA . ILE A 1 78 ? 2.661 28.557 2.129 1.00 82.94 78 ILE A CA 1
ATOM 642 C C . ILE A 1 78 ? 3.650 29.066 1.075 1.00 82.94 78 ILE A C 1
ATOM 644 O O . ILE A 1 78 ? 3.624 28.637 -0.079 1.00 82.94 78 ILE A O 1
ATOM 648 N N . ASP A 1 79 ? 4.586 29.920 1.488 1.00 78.62 79 ASP A N 1
ATOM 649 C CA . ASP A 1 79 ? 5.740 30.310 0.682 1.00 78.62 79 ASP A CA 1
ATOM 650 C C . ASP A 1 79 ? 6.863 29.272 0.810 1.00 78.62 79 ASP A C 1
ATOM 652 O O . ASP A 1 79 ? 7.735 29.337 1.684 1.00 78.62 79 ASP A O 1
ATOM 656 N N . TYR A 1 80 ? 6.871 28.307 -0.107 1.00 73.12 80 TYR A N 1
ATOM 657 C CA . TYR A 1 80 ? 7.892 27.260 -0.168 1.00 73.12 80 TYR A CA 1
ATOM 658 C C . TYR A 1 80 ? 9.321 27.786 -0.416 1.00 73.12 80 TYR A C 1
ATOM 660 O O . TYR A 1 80 ? 10.277 27.039 -0.200 1.00 73.12 80 TYR A O 1
ATOM 668 N N . GLY A 1 81 ? 9.490 29.039 -0.855 1.00 66.38 81 GLY A N 1
ATOM 669 C CA . GLY A 1 81 ? 10.789 29.678 -1.089 1.00 66.38 81 GLY A CA 1
ATOM 670 C C . GLY A 1 81 ? 11.364 30.428 0.120 1.00 66.38 81 GLY A C 1
ATOM 671 O O . GLY A 1 81 ? 12.539 30.814 0.088 1.00 66.38 81 GLY A O 1
ATOM 672 N N . ASN A 1 82 ? 10.565 30.618 1.174 1.00 72.38 82 ASN A N 1
ATOM 673 C CA . ASN A 1 82 ? 10.894 31.399 2.370 1.00 72.38 82 ASN A CA 1
ATOM 674 C C . ASN A 1 82 ? 10.680 30.581 3.656 1.00 72.38 82 ASN A C 1
ATOM 676 O O . ASN A 1 82 ? 9.907 30.964 4.536 1.00 72.38 82 ASN A O 1
ATOM 680 N N . ASP A 1 83 ? 11.318 29.410 3.731 1.00 71.12 83 ASP A N 1
ATOM 681 C CA . ASP A 1 83 ? 11.216 28.460 4.853 1.00 71.12 83 ASP A CA 1
ATOM 682 C C . ASP A 1 83 ? 9.765 28.080 5.215 1.00 71.12 83 ASP A C 1
ATOM 684 O O . ASP A 1 83 ? 9.445 27.759 6.362 1.00 71.12 83 ASP A O 1
ATOM 688 N N . GLY A 1 84 ? 8.866 28.142 4.225 1.00 74.75 84 GLY A N 1
ATOM 689 C CA . GLY A 1 84 ? 7.445 27.869 4.389 1.00 74.75 84 GLY A CA 1
ATOM 690 C C . GLY A 1 84 ? 6.717 28.868 5.273 1.00 74.75 84 GLY A C 1
ATOM 691 O O . GLY A 1 84 ? 5.726 28.503 5.893 1.00 74.75 84 GLY A O 1
ATOM 692 N N . LYS A 1 85 ? 7.179 30.113 5.391 1.00 82.56 85 LYS A N 1
ATOM 693 C CA . LYS A 1 85 ? 6.362 31.170 6.003 1.00 82.56 85 LYS A CA 1
ATOM 694 C C . LYS A 1 85 ? 5.085 31.393 5.189 1.00 82.56 85 LYS A C 1
ATOM 696 O O . LYS A 1 85 ? 5.010 31.007 4.026 1.00 82.56 85 LYS A O 1
ATOM 701 N N . ALA A 1 86 ? 4.077 32.009 5.797 1.00 82.94 86 ALA A N 1
ATOM 702 C CA . ALA A 1 86 ? 2.909 32.442 5.042 1.00 82.94 86 ALA A CA 1
ATOM 703 C C . ALA A 1 86 ? 3.323 33.437 3.940 1.00 82.94 86 ALA A C 1
ATOM 705 O O . ALA A 1 86 ? 4.198 34.279 4.167 1.00 82.94 86 ALA A O 1
ATOM 706 N N . ILE A 1 87 ? 2.700 33.344 2.763 1.00 81.88 87 ILE A N 1
ATOM 707 C CA . ILE A 1 87 ? 2.873 34.328 1.690 1.00 81.88 87 ILE A CA 1
ATOM 708 C C . ILE A 1 87 ? 2.514 35.723 2.211 1.00 81.88 87 ILE A C 1
ATOM 710 O O . ILE A 1 87 ? 1.563 35.892 2.975 1.00 81.88 87 ILE A O 1
ATOM 714 N N . TRP A 1 88 ? 3.290 36.730 1.809 1.00 70.06 88 TRP A N 1
ATOM 715 C CA . TRP A 1 88 ? 2.963 38.115 2.132 1.00 70.06 88 TRP A CA 1
ATOM 716 C C . TRP A 1 88 ? 1.791 38.568 1.265 1.00 70.06 88 TRP A C 1
ATOM 718 O O . TRP A 1 88 ? 1.809 38.379 0.047 1.00 70.06 88 TRP A O 1
ATOM 728 N N . ILE A 1 89 ? 0.775 39.150 1.894 1.00 71.50 89 ILE A N 1
ATOM 729 C CA . ILE A 1 89 ? -0.439 39.596 1.224 1.00 71.50 89 ILE A CA 1
ATOM 730 C C . ILE A 1 89 ? -0.826 40.979 1.758 1.00 71.50 89 ILE A C 1
ATOM 732 O O . ILE A 1 89 ? -0.743 41.214 2.960 1.00 71.50 89 ILE A O 1
ATOM 736 N N . ASP A 1 90 ? -1.241 41.866 0.852 1.00 67.56 90 ASP A N 1
ATOM 737 C CA . ASP A 1 90 ? -1.780 43.199 1.147 1.00 67.56 90 ASP A CA 1
ATOM 738 C C . ASP A 1 90 ? -3.151 43.137 1.860 1.00 67.56 90 ASP A C 1
ATOM 740 O O . ASP A 1 90 ? -3.914 42.177 1.712 1.00 67.56 90 ASP A O 1
ATOM 744 N N . ASP A 1 91 ? -3.503 44.198 2.587 1.00 68.31 91 ASP A N 1
ATOM 745 C CA . ASP A 1 91 ? -4.730 44.314 3.390 1.00 68.31 91 ASP A CA 1
ATOM 746 C C . ASP A 1 91 ? -6.016 44.287 2.540 1.00 68.31 91 ASP A C 1
ATOM 748 O O . ASP A 1 91 ? -7.116 44.076 3.055 1.00 68.31 91 ASP A O 1
ATOM 752 N N . THR A 1 92 ? -5.887 44.449 1.221 1.00 71.50 92 THR A N 1
ATOM 753 C CA . THR A 1 92 ? -6.985 44.398 0.244 1.00 71.50 92 THR A CA 1
ATOM 754 C C . THR A 1 92 ? -7.501 42.984 -0.049 1.00 71.50 92 THR A C 1
ATOM 756 O O . THR A 1 92 ? -8.513 42.824 -0.739 1.00 71.50 92 THR A O 1
ATOM 759 N N . VAL A 1 93 ? -6.848 41.935 0.462 1.00 79.44 93 VAL A N 1
ATOM 760 C CA . VAL A 1 93 ? -7.234 40.548 0.176 1.00 79.44 93 VAL A CA 1
ATOM 761 C C . VAL A 1 93 ? -8.385 40.052 1.053 1.00 79.44 93 VAL A C 1
ATOM 763 O O . VAL A 1 93 ? -8.547 40.416 2.221 1.00 79.44 93 VAL A O 1
ATOM 766 N N . ASN A 1 94 ? -9.199 39.177 0.449 1.00 86.25 94 ASN A N 1
ATOM 767 C CA . ASN A 1 94 ? -10.339 38.501 1.062 1.00 86.25 94 ASN A CA 1
ATOM 768 C C . ASN A 1 94 ? -10.034 38.031 2.499 1.00 86.25 94 ASN A C 1
ATOM 770 O O . ASN A 1 94 ? -8.998 37.407 2.751 1.00 86.25 94 ASN A O 1
ATOM 774 N N . TRP A 1 95 ? -10.981 38.279 3.412 1.00 88.50 95 TRP A N 1
ATOM 775 C CA . TRP A 1 95 ? -10.932 37.862 4.814 1.00 88.50 95 TRP A CA 1
ATOM 776 C C . TRP A 1 95 ? -10.538 36.389 4.968 1.00 88.50 95 TRP A C 1
ATOM 778 O O . TRP A 1 95 ? -9.729 36.073 5.833 1.00 88.50 95 TRP A O 1
ATOM 788 N N . ARG A 1 96 ? -11.010 35.500 4.077 1.00 89.06 96 ARG A N 1
ATOM 789 C CA . ARG A 1 96 ? -10.701 34.062 4.134 1.00 89.06 96 ARG A CA 1
ATOM 790 C C . ARG A 1 96 ? -9.199 33.796 4.065 1.00 89.06 96 ARG A C 1
ATOM 792 O O . ARG A 1 96 ? -8.687 32.979 4.820 1.00 89.06 96 ARG A O 1
ATOM 799 N N . THR A 1 97 ? -8.482 34.474 3.173 1.00 87.50 97 THR A N 1
ATOM 800 C CA . THR A 1 97 ? -7.034 34.278 3.034 1.00 87.50 97 THR A CA 1
ATOM 801 C C . THR A 1 97 ? -6.289 34.835 4.245 1.00 87.50 97 THR A C 1
ATOM 803 O O . THR A 1 97 ? -5.357 34.198 4.731 1.00 87.50 97 THR A O 1
ATOM 806 N N . ARG A 1 98 ? -6.735 35.977 4.786 1.00 90.00 98 ARG A N 1
ATOM 807 C CA . ARG A 1 98 ? -6.181 36.550 6.024 1.00 90.00 98 ARG A CA 1
ATOM 808 C C . ARG A 1 98 ? -6.405 35.620 7.226 1.00 90.00 98 ARG A C 1
ATOM 810 O O . ARG A 1 98 ? -5.464 35.372 7.975 1.00 90.00 98 ARG A O 1
ATOM 817 N N . ALA A 1 99 ? -7.588 35.017 7.337 1.00 91.94 99 ALA A N 1
ATOM 818 C CA . ALA A 1 99 ? -7.906 34.018 8.356 1.00 91.94 99 ALA A CA 1
ATOM 819 C C . ALA A 1 99 ? -7.025 32.761 8.233 1.00 91.94 99 ALA A C 1
ATOM 821 O O . ALA A 1 99 ? -6.522 32.267 9.239 1.00 91.94 99 ALA A O 1
ATOM 822 N N . LEU A 1 100 ? -6.765 32.274 7.010 1.00 92.50 100 LEU A N 1
ATOM 823 C CA . LEU A 1 100 ? -5.841 31.154 6.776 1.00 92.50 100 LEU A CA 1
ATOM 824 C C . LEU A 1 100 ? -4.414 31.468 7.245 1.00 92.50 100 LEU A C 1
ATOM 826 O O . LEU A 1 100 ? -3.772 30.611 7.847 1.00 92.50 100 LEU A O 1
ATOM 830 N N . ILE A 1 101 ? -3.920 32.684 6.993 1.00 91.56 101 ILE A N 1
ATOM 831 C CA . ILE A 1 101 ? -2.593 33.121 7.450 1.00 91.56 101 ILE A CA 1
ATOM 832 C C . ILE A 1 101 ? -2.540 33.191 8.979 1.00 91.56 101 ILE A C 1
ATOM 834 O O . ILE A 1 101 ? -1.587 32.697 9.581 1.00 91.56 101 ILE A O 1
ATOM 838 N N . ALA A 1 102 ? -3.560 33.769 9.616 1.00 92.75 102 ALA A N 1
ATOM 839 C CA . ALA A 1 102 ? -3.627 33.858 11.072 1.00 92.75 102 ALA A CA 1
ATOM 840 C C . ALA A 1 102 ? -3.692 32.462 11.720 1.00 92.75 102 ALA A C 1
ATOM 842 O O . ALA A 1 102 ? -2.921 32.169 12.633 1.00 92.75 102 ALA A O 1
ATOM 843 N N . PHE A 1 103 ? -4.520 31.565 11.174 1.00 94.56 103 PHE A N 1
ATOM 844 C CA . PHE A 1 103 ? -4.571 30.155 11.562 1.00 94.56 103 PHE A CA 1
ATOM 845 C C . PHE A 1 103 ? -3.203 29.474 11.420 1.00 94.56 103 PHE A C 1
ATOM 847 O O . PHE A 1 103 ? -2.739 28.806 12.343 1.00 94.56 103 PHE A O 1
ATOM 854 N N . TYR A 1 104 ? -2.536 29.661 10.278 1.00 93.69 104 TYR A N 1
ATOM 855 C CA . TYR A 1 104 ? -1.221 29.081 10.013 1.00 93.69 104 TYR A CA 1
ATOM 856 C C . TYR A 1 104 ? -0.174 29.531 11.030 1.00 93.69 104 TYR A C 1
ATOM 858 O O . TYR A 1 104 ? 0.566 28.711 11.566 1.00 93.69 104 TYR A O 1
ATOM 866 N N . ASN A 1 105 ? -0.131 30.831 11.316 1.00 91.94 105 ASN A N 1
ATOM 867 C CA . ASN A 1 105 ? 0.832 31.404 12.248 1.00 91.94 105 ASN A CA 1
ATOM 868 C C . ASN A 1 105 ? 0.573 30.974 13.695 1.00 91.94 105 ASN A C 1
ATOM 870 O O . ASN A 1 105 ? 1.531 30.834 14.449 1.00 91.94 105 ASN A O 1
ATOM 874 N N . LEU A 1 106 ? -0.689 30.745 14.070 1.00 93.00 106 LEU A N 1
ATOM 875 C CA . LEU A 1 106 ? -1.046 30.237 15.392 1.00 93.00 106 LEU A CA 1
ATOM 876 C C . LEU A 1 106 ? -0.595 28.779 15.563 1.00 93.00 106 LEU A C 1
ATOM 878 O O . LEU A 1 106 ? 0.164 28.462 16.477 1.00 93.00 106 LEU A O 1
ATOM 882 N N . PHE A 1 107 ? -1.038 27.902 14.658 1.00 93.00 107 PHE A N 1
ATOM 883 C CA . PHE A 1 107 ? -0.920 26.451 14.820 1.00 93.00 107 PHE A CA 1
ATOM 884 C C . PHE A 1 107 ? 0.364 25.836 14.260 1.00 93.00 107 PHE A C 1
ATOM 886 O O . PHE A 1 107 ? 0.753 24.761 14.693 1.00 93.00 107 PHE A O 1
ATOM 893 N N . PHE A 1 108 ? 1.038 26.496 13.318 1.00 91.62 108 PHE A N 1
ATOM 894 C CA . PHE A 1 108 ? 2.306 26.040 12.734 1.00 91.62 108 PHE A CA 1
ATOM 895 C C . PHE A 1 108 ? 3.431 27.037 13.033 1.00 91.62 108 PHE A C 1
ATOM 897 O O . PHE A 1 108 ? 4.298 27.314 12.195 1.00 91.62 108 PHE A O 1
ATOM 904 N N . SER A 1 109 ? 3.404 27.617 14.234 1.00 87.25 109 SER A N 1
ATOM 905 C CA . SER A 1 109 ? 4.484 28.446 14.776 1.00 87.25 109 SER A CA 1
ATOM 906 C C . SER A 1 109 ? 5.754 27.622 15.016 1.00 87.25 109 SER A C 1
ATOM 908 O O . SER A 1 109 ? 6.848 28.111 14.716 1.00 87.25 109 SER A O 1
ATOM 910 N N . ASP A 1 110 ? 5.599 26.365 15.447 1.00 86.31 110 ASP A N 1
ATOM 911 C CA . ASP A 1 110 ? 6.686 25.402 15.611 1.00 86.31 110 ASP A CA 1
ATOM 912 C C . ASP A 1 110 ? 7.336 25.025 14.258 1.00 86.31 110 ASP A C 1
ATOM 914 O O . ASP A 1 110 ? 6.640 24.607 13.322 1.00 86.31 110 ASP A O 1
ATOM 918 N N . PRO A 1 111 ? 8.670 25.155 14.117 1.00 85.12 111 PRO A N 1
ATOM 919 C CA . PRO A 1 111 ? 9.361 24.844 12.869 1.00 85.12 111 PRO A CA 1
ATOM 920 C C . PRO A 1 111 ? 9.276 23.377 12.427 1.00 85.12 111 PRO A C 1
ATOM 922 O O . PRO A 1 111 ? 9.284 23.122 11.221 1.00 85.12 111 PRO A O 1
ATOM 925 N N . GLU A 1 112 ? 9.221 22.411 13.348 1.00 85.31 112 GLU A N 1
ATOM 926 C CA . GLU A 1 112 ? 9.180 20.986 12.997 1.00 85.31 112 GLU A CA 1
ATOM 927 C C . GLU A 1 112 ? 7.801 20.584 12.471 1.00 85.31 112 GLU A C 1
ATOM 929 O O . GLU A 1 112 ? 7.702 19.941 11.420 1.00 85.31 112 GLU A O 1
ATOM 934 N N . GLU A 1 113 ? 6.734 21.017 13.145 1.00 84.00 113 GLU A N 1
ATOM 935 C CA . GLU A 1 113 ? 5.354 20.791 12.701 1.00 84.00 113 GLU A CA 1
ATOM 936 C C . GLU A 1 113 ? 5.085 21.469 11.358 1.00 84.00 113 GLU A C 1
ATOM 938 O O . GLU A 1 113 ? 4.518 20.863 10.438 1.00 84.00 113 GLU A O 1
ATOM 943 N N . ARG A 1 114 ? 5.579 22.702 11.204 1.00 87.94 114 ARG A N 1
ATOM 944 C CA . ARG A 1 114 ? 5.535 23.423 9.933 1.00 87.94 114 ARG A CA 1
ATOM 945 C C . ARG A 1 114 ? 6.249 22.649 8.830 1.00 87.94 114 ARG A C 1
ATOM 947 O O . ARG A 1 114 ? 5.720 22.508 7.729 1.00 87.94 114 ARG A O 1
ATOM 954 N N . LEU A 1 115 ? 7.440 22.122 9.109 1.00 85.06 115 LEU A N 1
ATOM 955 C CA . LEU A 1 115 ? 8.215 21.369 8.129 1.00 85.06 115 LEU A CA 1
ATOM 956 C C . LEU A 1 115 ? 7.480 20.110 7.660 1.00 85.06 115 LEU A C 1
ATOM 958 O O . LEU A 1 115 ? 7.523 19.790 6.471 1.00 85.06 115 LEU A O 1
ATOM 962 N N . GLU A 1 116 ? 6.790 19.402 8.552 1.00 84.62 116 GLU A N 1
ATOM 963 C CA . GLU A 1 116 ? 6.014 18.222 8.164 1.00 84.62 116 GLU A CA 1
ATOM 964 C C . GLU A 1 116 ? 4.793 18.596 7.307 1.00 84.62 116 GLU A C 1
ATOM 966 O O . GLU A 1 116 ? 4.544 17.953 6.281 1.00 84.62 116 GLU A O 1
ATOM 971 N N . LEU A 1 117 ? 4.099 19.691 7.640 1.00 86.56 117 LEU A N 1
ATOM 972 C CA . LEU A 1 117 ? 3.021 20.241 6.814 1.00 86.56 117 LEU A CA 1
ATOM 973 C C . LEU A 1 117 ? 3.507 20.635 5.414 1.00 86.56 117 LEU A C 1
ATOM 975 O O . LEU A 1 117 ? 2.855 20.303 4.420 1.00 86.56 117 LEU A O 1
ATOM 979 N N . ILE A 1 118 ? 4.660 21.302 5.321 1.00 83.00 118 ILE A N 1
ATOM 980 C CA . ILE A 1 118 ? 5.287 21.679 4.049 1.00 83.00 118 ILE A CA 1
ATOM 981 C C . ILE A 1 118 ? 5.567 20.431 3.211 1.00 83.00 118 ILE A C 1
ATOM 983 O O . ILE A 1 118 ? 5.182 20.371 2.043 1.00 83.00 118 ILE A O 1
ATOM 987 N N . ARG A 1 119 ? 6.213 19.417 3.802 1.00 81.56 119 ARG A N 1
ATOM 988 C CA . ARG A 1 119 ? 6.561 18.172 3.099 1.00 81.56 119 ARG A CA 1
ATOM 989 C C . ARG A 1 119 ? 5.317 17.471 2.564 1.00 81.56 119 ARG A C 1
ATOM 991 O O . ARG A 1 119 ? 5.318 17.023 1.418 1.00 81.56 119 ARG A O 1
ATOM 998 N N . PHE A 1 120 ? 4.261 17.392 3.369 1.00 82.81 120 PHE A N 1
ATOM 999 C CA . PHE A 1 120 ? 3.001 16.802 2.934 1.00 82.81 120 PHE A CA 1
ATOM 1000 C C . PHE A 1 120 ? 2.358 17.613 1.802 1.00 82.81 120 PHE A C 1
ATOM 1002 O O . PHE A 1 120 ? 1.991 17.041 0.779 1.00 82.81 120 PHE A O 1
ATOM 1009 N N . SER A 1 121 ? 2.294 18.940 1.943 1.00 79.12 121 SER A N 1
ATOM 1010 C CA . SER A 1 121 ? 1.675 19.849 0.964 1.00 79.12 121 SER A CA 1
ATOM 1011 C C . SER A 1 121 ? 2.409 19.862 -0.383 1.00 79.12 121 SER A C 1
ATOM 1013 O O . SER A 1 121 ? 1.794 19.978 -1.437 1.00 79.12 121 SER A O 1
ATOM 1015 N N . GLN A 1 122 ? 3.723 19.637 -0.366 1.00 74.81 122 GLN A N 1
ATOM 1016 C CA . GLN A 1 122 ? 4.551 19.416 -1.555 1.00 74.81 122 GLN A CA 1
ATOM 1017 C C . GLN A 1 122 ? 4.247 18.085 -2.279 1.00 74.81 122 GLN A C 1
ATOM 1019 O O . GLN A 1 122 ? 4.680 17.850 -3.413 1.00 74.81 122 GLN A O 1
ATOM 1024 N N . GLY A 1 123 ? 3.482 17.190 -1.655 1.00 72.44 123 GLY A N 1
ATOM 1025 C CA . GLY A 1 123 ? 3.213 15.855 -2.173 1.00 72.44 123 GLY A CA 1
ATOM 1026 C C . GLY A 1 123 ? 4.395 14.912 -1.995 1.00 72.44 123 GLY A C 1
ATOM 1027 O O . GLY A 1 123 ? 4.615 14.043 -2.842 1.00 72.44 123 GLY A O 1
ATOM 1028 N N . ARG A 1 124 ? 5.188 15.093 -0.928 1.00 77.75 124 ARG A N 1
ATOM 1029 C CA . ARG A 1 124 ? 6.228 14.127 -0.580 1.00 77.75 124 ARG A CA 1
ATOM 1030 C C . ARG A 1 124 ? 5.600 12.842 -0.074 1.00 77.75 124 ARG A C 1
ATOM 1032 O O . ARG A 1 124 ? 4.904 12.810 0.941 1.00 77.75 124 ARG A O 1
ATOM 1039 N N . ASP A 1 125 ? 5.891 11.770 -0.790 1.00 76.12 125 ASP A N 1
ATOM 1040 C CA . ASP A 1 125 ? 5.305 10.468 -0.528 1.00 76.12 125 ASP A CA 1
ATOM 1041 C C . ASP A 1 125 ? 5.709 9.945 0.860 1.00 76.12 125 ASP A C 1
ATOM 1043 O O . ASP A 1 125 ? 4.877 9.454 1.618 1.00 76.12 125 ASP A O 1
ATOM 1047 N N . ASP A 1 126 ? 6.973 10.101 1.258 1.00 76.62 126 ASP A N 1
ATOM 1048 C CA . ASP A 1 126 ? 7.443 9.692 2.586 1.00 76.62 126 ASP A CA 1
ATOM 1049 C C . ASP A 1 126 ? 6.684 10.370 3.740 1.00 76.62 126 ASP A C 1
ATOM 1051 O O . ASP A 1 126 ? 6.315 9.681 4.694 1.00 76.62 126 ASP A O 1
ATOM 1055 N N . ALA A 1 127 ? 6.383 11.666 3.625 1.00 82.75 127 ALA A N 1
ATOM 1056 C CA . ALA A 1 127 ? 5.542 12.390 4.580 1.00 82.75 127 ALA A CA 1
ATOM 1057 C C . ALA A 1 127 ? 4.103 11.849 4.583 1.00 82.75 127 ALA A C 1
ATOM 1059 O O . ALA A 1 127 ? 3.586 11.482 5.636 1.00 82.75 127 ALA A O 1
ATOM 1060 N N . GLY A 1 128 ? 3.494 11.672 3.404 1.00 83.31 128 GLY A N 1
ATOM 1061 C CA . GLY A 1 128 ? 2.151 11.093 3.284 1.00 83.31 128 GLY A CA 1
ATOM 1062 C C . GLY A 1 128 ? 2.025 9.707 3.930 1.00 83.31 128 GLY A C 1
ATOM 1063 O O . GLY A 1 128 ? 1.069 9.443 4.659 1.00 83.31 128 GLY A O 1
ATOM 1064 N N . ASN A 1 129 ? 3.023 8.838 3.741 1.00 81.44 129 ASN A N 1
ATOM 1065 C CA . ASN A 1 129 ? 3.067 7.512 4.366 1.00 81.44 129 ASN A CA 1
ATOM 1066 C C . ASN A 1 129 ? 3.189 7.574 5.897 1.00 81.44 129 ASN A C 1
ATOM 1068 O O . ASN A 1 129 ? 2.631 6.721 6.592 1.00 81.44 129 ASN A O 1
ATOM 1072 N N . ARG A 1 130 ? 3.944 8.542 6.436 1.00 84.44 130 ARG A N 1
ATOM 1073 C CA . ARG A 1 130 ? 4.067 8.734 7.890 1.00 84.44 130 ARG A CA 1
ATOM 1074 C C . ARG A 1 130 ? 2.746 9.196 8.484 1.00 84.44 130 ARG A C 1
ATOM 1076 O O . ARG A 1 130 ? 2.287 8.575 9.441 1.00 84.44 130 ARG A O 1
ATOM 1083 N N . THR A 1 131 ? 2.117 10.204 7.880 1.00 85.69 131 THR A N 1
ATOM 1084 C CA . THR A 1 131 ? 0.791 10.682 8.285 1.00 85.69 131 THR A CA 1
ATOM 1085 C C . THR A 1 131 ? -0.226 9.545 8.246 1.00 85.69 131 THR A C 1
ATOM 1087 O O . THR A 1 131 ? -0.915 9.315 9.234 1.00 85.69 131 THR A O 1
ATOM 1090 N N . GLU A 1 132 ? -0.268 8.751 7.168 1.00 85.44 132 GLU A N 1
ATOM 1091 C CA . GLU A 1 132 ? -1.160 7.587 7.082 1.00 85.44 132 GLU A CA 1
ATOM 1092 C C . GLU A 1 132 ? -0.943 6.610 8.241 1.00 85.44 132 GLU A C 1
ATOM 1094 O O . GLU A 1 132 ? -1.906 6.162 8.858 1.00 85.44 132 GLU A O 1
ATOM 1099 N N . LYS A 1 133 ? 0.314 6.293 8.574 1.00 86.50 133 LYS A N 1
ATOM 1100 C CA . LYS A 1 133 ? 0.635 5.383 9.680 1.00 86.50 133 LYS A CA 1
ATOM 1101 C C . LYS A 1 133 ? 0.143 5.921 11.027 1.00 86.50 133 LYS A C 1
ATOM 1103 O O . LYS A 1 133 ? -0.378 5.143 11.826 1.00 86.50 133 LYS A O 1
ATOM 1108 N N . ILE A 1 134 ? 0.300 7.222 11.276 1.00 87.81 134 ILE A N 1
ATOM 1109 C CA . ILE A 1 134 ? -0.183 7.877 12.501 1.00 87.81 134 ILE A CA 1
ATOM 1110 C C . ILE A 1 134 ? -1.712 7.821 12.556 1.00 87.81 134 ILE A C 1
ATOM 1112 O O . ILE A 1 134 ? -2.265 7.334 13.539 1.00 87.81 134 ILE A O 1
ATOM 1116 N N . LEU A 1 135 ? -2.394 8.231 11.482 1.00 87.44 135 LEU A N 1
ATOM 1117 C CA . LEU A 1 135 ? -3.857 8.220 11.407 1.00 87.44 135 LEU A CA 1
ATOM 1118 C C . LEU A 1 135 ? -4.428 6.807 11.575 1.00 87.44 135 LEU A C 1
ATOM 1120 O O . LEU A 1 135 ? -5.397 6.613 12.306 1.00 87.44 135 LEU A O 1
ATOM 1124 N N . LYS A 1 136 ? -3.793 5.802 10.964 1.00 86.94 136 LYS A N 1
ATOM 1125 C CA . LYS A 1 136 ? -4.149 4.391 11.143 1.00 86.94 136 LYS A CA 1
ATOM 1126 C C . LYS A 1 136 ? -4.006 3.948 12.600 1.00 86.94 136 LYS A C 1
ATOM 1128 O O . LYS A 1 136 ? -4.914 3.327 13.150 1.00 86.94 136 LYS A O 1
ATOM 1133 N N . LYS A 1 137 ? -2.894 4.289 13.249 1.00 87.62 137 LYS A N 1
ATOM 1134 C CA . LYS A 1 137 ? -2.683 3.975 14.666 1.00 87.62 137 LYS A CA 1
ATOM 1135 C C . LYS A 1 137 ? -3.768 4.613 15.543 1.00 87.62 137 LYS A C 1
ATOM 1137 O O . LYS A 1 137 ? -4.413 3.898 16.304 1.00 87.62 137 LYS A O 1
ATOM 1142 N N . LEU A 1 138 ? -4.025 5.912 15.378 1.00 86.75 138 LEU A N 1
ATOM 1143 C CA . LEU A 1 138 ? -5.052 6.631 16.142 1.00 86.75 138 LEU A CA 1
ATOM 1144 C C . LEU A 1 138 ? -6.454 6.056 15.909 1.00 86.75 138 LEU A C 1
ATOM 1146 O O . LEU A 1 138 ? -7.238 5.927 16.850 1.00 86.75 138 LEU A O 1
ATOM 1150 N N . PHE A 1 139 ? -6.765 5.655 14.674 1.00 86.31 139 PHE A N 1
ATOM 1151 C CA . PHE A 1 139 ? -8.021 4.985 14.355 1.00 86.31 139 PHE A CA 1
ATOM 1152 C C . PHE A 1 139 ? -8.165 3.650 15.102 1.00 86.31 139 PHE A C 1
ATOM 1154 O O . PHE A 1 139 ? -9.202 3.410 15.719 1.00 86.31 139 PHE A O 1
ATOM 1161 N N . LEU A 1 140 ? -7.130 2.798 15.106 1.00 86.00 140 LEU A N 1
ATOM 1162 C CA . LEU A 1 140 ? -7.152 1.532 15.853 1.00 86.00 140 LEU A CA 1
ATOM 1163 C C . LEU A 1 140 ? -7.320 1.752 17.351 1.00 86.00 140 LEU A C 1
ATOM 1165 O O . LEU A 1 140 ? -8.121 1.069 17.983 1.00 86.00 140 LEU A O 1
ATOM 1169 N N . GLU A 1 141 ? -6.577 2.697 17.917 1.00 86.12 141 GLU A N 1
ATOM 1170 C CA . GLU A 1 141 ? -6.670 3.021 19.337 1.00 86.12 141 GLU A CA 1
ATOM 1171 C C . GLU A 1 141 ? -8.070 3.529 19.691 1.00 86.12 141 GLU A C 1
ATOM 1173 O O . GLU A 1 141 ? -8.639 3.108 20.697 1.00 86.12 141 GLU A O 1
ATOM 1178 N N . SER A 1 142 ? -8.668 4.360 18.831 1.00 85.19 142 SER A N 1
ATOM 1179 C CA . SER A 1 142 ? -10.055 4.805 18.977 1.00 85.19 142 SER A CA 1
ATOM 1180 C C . SER A 1 142 ? -11.030 3.624 18.977 1.00 85.19 142 SER A C 1
ATOM 1182 O O . SER A 1 142 ? -11.799 3.464 19.925 1.00 85.19 142 SER A O 1
ATOM 1184 N N . MET A 1 143 ? -10.928 2.727 17.991 1.00 84.81 143 MET A N 1
ATOM 1185 C CA . MET A 1 143 ? -11.772 1.530 17.902 1.00 84.81 143 MET A CA 1
ATOM 1186 C C . MET A 1 143 ? -11.625 0.619 19.126 1.00 84.81 143 MET A C 1
ATOM 1188 O O . MET A 1 143 ? -12.623 0.154 19.677 1.00 84.81 143 MET A O 1
ATOM 1192 N N . GLN A 1 144 ? -10.394 0.396 19.592 1.00 86.44 144 GLN A N 1
ATOM 1193 C CA . GLN A 1 144 ? -10.119 -0.405 20.785 1.00 86.44 144 GLN A CA 1
ATOM 1194 C C . GLN A 1 144 ? -10.700 0.233 22.048 1.00 86.44 144 GLN A C 1
ATOM 1196 O O . GLN A 1 144 ? -11.237 -0.476 22.899 1.00 86.44 144 GLN A O 1
ATOM 1201 N N . ARG A 1 145 ? -10.613 1.561 22.193 1.00 85.75 145 ARG A N 1
ATOM 1202 C CA . ARG A 1 145 ? -11.230 2.280 23.317 1.00 85.75 145 ARG A CA 1
ATOM 1203 C C . ARG A 1 145 ? -12.748 2.155 23.286 1.00 85.75 145 ARG A C 1
ATOM 1205 O O . ARG A 1 145 ? -13.342 1.834 24.315 1.00 85.75 145 ARG A O 1
ATOM 1212 N N . THR A 1 146 ? -13.369 2.345 22.122 1.00 86.25 146 THR A N 1
ATOM 1213 C CA . THR A 1 146 ? -14.816 2.162 21.958 1.00 86.25 146 THR A CA 1
ATOM 1214 C C . THR A 1 146 ? -15.227 0.736 22.318 1.00 86.25 146 THR A C 1
ATOM 1216 O O . THR A 1 146 ? -16.119 0.557 23.143 1.00 86.25 146 THR A O 1
ATOM 1219 N N . GLU A 1 147 ? -14.538 -0.284 21.798 1.00 87.81 147 GLU A N 1
ATOM 1220 C CA . GLU A 1 147 ? -14.802 -1.685 22.144 1.00 87.81 147 GLU A CA 1
ATOM 1221 C C . GLU A 1 147 ? -14.660 -1.941 23.651 1.00 87.81 147 GLU A C 1
ATOM 1223 O O . GLU A 1 147 ? -15.573 -2.504 24.259 1.00 87.81 147 GLU A O 1
ATOM 1228 N N . LYS A 1 148 ? -13.578 -1.465 24.281 1.00 90.06 148 LYS A N 1
ATOM 1229 C CA . LYS A 1 148 ? -13.376 -1.577 25.735 1.00 90.06 148 LYS A CA 1
ATOM 1230 C C . LYS A 1 148 ? -14.512 -0.927 26.523 1.00 90.06 148 LYS A C 1
ATOM 1232 O O . LYS A 1 148 ? -14.994 -1.526 27.483 1.00 90.06 148 LYS A O 1
ATOM 1237 N N . LYS A 1 149 ? -14.976 0.261 26.120 1.00 90.44 149 LYS A N 1
ATOM 1238 C CA . LYS A 1 149 ? -16.081 0.953 26.799 1.00 90.44 149 LYS A CA 1
ATOM 1239 C C . LYS A 1 149 ? -17.393 0.179 26.673 1.00 90.44 149 LYS A C 1
ATOM 1241 O O . LYS A 1 149 ? -18.076 -0.005 27.676 1.00 90.44 149 LYS A O 1
ATOM 1246 N N . LEU A 1 150 ? -17.724 -0.318 25.480 1.00 90.56 150 LEU A N 1
ATOM 1247 C CA . LEU A 1 150 ? -18.932 -1.125 25.256 1.00 90.56 150 LEU A CA 1
ATOM 1248 C C . LEU A 1 150 ? -18.890 -2.434 26.057 1.00 90.56 150 LEU A C 1
ATOM 1250 O O . LEU A 1 150 ? -19.885 -2.828 26.665 1.00 90.56 150 LEU A O 1
ATOM 1254 N N . CYS A 1 151 ? -17.722 -3.071 26.111 1.00 92.31 151 CYS A N 1
ATOM 1255 C CA . CYS A 1 151 ? -17.483 -4.259 26.923 1.00 92.31 151 CYS A CA 1
ATOM 1256 C C . CYS A 1 151 ? -17.629 -3.980 28.423 1.00 92.31 151 CYS A C 1
ATOM 1258 O O . CYS A 1 151 ? -18.271 -4.756 29.125 1.00 92.31 151 CYS A O 1
ATOM 1260 N N . SER A 1 152 ? -17.086 -2.859 28.906 1.00 92.75 152 SER A N 1
ATOM 1261 C CA . SER A 1 152 ? -17.225 -2.419 30.298 1.00 92.75 152 SER A CA 1
ATOM 1262 C C . SER A 1 152 ? -18.686 -2.155 30.668 1.00 92.75 152 SER A C 1
ATOM 1264 O O . SER A 1 152 ? -19.131 -2.612 31.713 1.00 92.75 152 SER A O 1
ATOM 1266 N N . ILE A 1 153 ? -19.465 -1.512 29.792 1.00 92.12 153 ILE A N 1
ATOM 1267 C CA . ILE A 1 153 ? -20.909 -1.321 30.006 1.00 92.12 153 ILE A CA 1
ATOM 1268 C C . ILE A 1 153 ? -21.614 -2.678 30.127 1.00 92.12 153 ILE A C 1
ATOM 1270 O O . ILE A 1 153 ? -22.378 -2.898 31.068 1.00 92.12 153 ILE A O 1
ATOM 1274 N N . GLY A 1 154 ? -21.336 -3.607 29.206 1.00 91.56 154 GLY A N 1
ATOM 1275 C CA . GLY A 1 154 ? -21.942 -4.940 29.231 1.00 91.56 154 GLY A CA 1
ATOM 1276 C C . GLY A 1 154 ? -21.555 -5.771 30.456 1.00 91.56 154 GLY A C 1
ATOM 1277 O O . GLY A 1 154 ? -22.391 -6.498 31.004 1.00 91.56 154 GLY A O 1
ATOM 1278 N N . HIS A 1 155 ? -20.311 -5.617 30.910 1.00 94.06 155 HIS A N 1
ATOM 1279 C CA . HIS A 1 155 ? -19.784 -6.200 32.138 1.00 94.06 155 HIS A CA 1
ATOM 1280 C C . HIS A 1 155 ? -20.507 -5.661 33.373 1.00 94.06 155 HIS A C 1
ATOM 1282 O O . HIS A 1 155 ? -21.115 -6.456 34.089 1.00 94.06 155 HIS A O 1
ATOM 1288 N N . THR A 1 156 ? -20.529 -4.340 33.575 1.00 93.38 156 THR A N 1
ATOM 1289 C CA . THR A 1 156 ? -21.188 -3.702 34.724 1.00 93.38 156 THR A CA 1
ATOM 1290 C C . THR A 1 156 ? -22.671 -4.056 34.776 1.00 93.38 156 THR A C 1
ATOM 1292 O O . THR A 1 156 ? -23.160 -4.503 35.811 1.00 93.38 156 THR A O 1
ATOM 1295 N N . ASN A 1 157 ? -23.374 -3.969 33.640 1.00 93.69 157 ASN A N 1
ATOM 1296 C CA . ASN A 1 157 ? -24.784 -4.348 33.546 1.00 93.69 157 ASN A CA 1
ATOM 1297 C C . ASN A 1 157 ? -25.010 -5.818 33.926 1.00 93.69 157 ASN A C 1
ATOM 1299 O O . ASN A 1 157 ? -25.972 -6.140 34.621 1.00 93.69 157 ASN A O 1
ATOM 1303 N N . GLY A 1 158 ? -24.139 -6.720 33.466 1.00 91.69 158 GLY A N 1
ATOM 1304 C CA . GLY A 1 158 ? -24.237 -8.148 33.766 1.00 91.69 158 GLY A CA 1
ATOM 1305 C C . GLY A 1 158 ? -24.011 -8.437 35.248 1.00 91.69 158 GLY A C 1
ATOM 1306 O O . GLY A 1 158 ? -24.806 -9.152 35.859 1.00 91.69 158 GLY A O 1
ATOM 1307 N N . VAL A 1 159 ? -22.968 -7.839 35.834 1.00 92.06 159 VAL A N 1
ATOM 1308 C CA . VAL A 1 159 ? -22.647 -7.964 37.263 1.00 92.06 159 VAL A CA 1
ATOM 1309 C C . VAL A 1 159 ? -23.805 -7.440 38.107 1.00 92.06 159 VAL A C 1
ATOM 1311 O O . VAL A 1 159 ? -24.292 -8.157 38.978 1.00 92.06 159 VAL A O 1
ATOM 1314 N N . ASP A 1 160 ? -24.306 -6.241 37.810 1.00 90.88 160 ASP A N 1
ATOM 1315 C CA . ASP A 1 160 ? -25.405 -5.634 38.558 1.00 90.88 160 ASP A CA 1
ATOM 1316 C C . ASP A 1 160 ? -26.711 -6.420 38.423 1.00 90.88 160 ASP A C 1
ATOM 1318 O O . ASP A 1 160 ? -27.421 -6.587 39.412 1.00 90.88 160 ASP A O 1
ATOM 1322 N N . ASN A 1 161 ? -27.048 -6.919 37.232 1.00 89.94 161 ASN A N 1
ATOM 1323 C CA . ASN A 1 161 ? -28.292 -7.662 37.024 1.00 89.94 161 ASN A CA 1
ATOM 1324 C C . ASN A 1 161 ? -28.283 -9.017 37.736 1.00 89.94 161 ASN A C 1
ATOM 1326 O O . ASN A 1 161 ? -29.291 -9.392 38.338 1.00 89.94 161 ASN A O 1
ATOM 1330 N N . ILE A 1 162 ? -27.154 -9.734 37.704 1.00 88.06 162 ILE A N 1
ATOM 1331 C CA . ILE A 1 162 ? -27.016 -10.997 38.436 1.00 88.06 162 ILE A CA 1
ATOM 1332 C C . ILE A 1 162 ? -27.016 -10.725 39.941 1.00 88.06 162 ILE A C 1
ATOM 1334 O O . ILE A 1 162 ? -27.785 -11.351 40.665 1.00 88.06 162 ILE A O 1
ATOM 1338 N N . ALA A 1 163 ? -26.248 -9.739 40.408 1.00 86.44 163 ALA A N 1
ATOM 1339 C CA . ALA A 1 163 ? -26.180 -9.395 41.825 1.00 86.44 163 ALA A CA 1
ATOM 1340 C C . ALA A 1 163 ? -27.539 -8.917 42.384 1.00 86.44 163 ALA A C 1
ATOM 1342 O O . ALA A 1 163 ? -27.953 -9.341 43.459 1.00 86.44 163 ALA A O 1
ATOM 1343 N N . LYS A 1 164 ? -28.300 -8.106 41.634 1.00 84.12 164 LYS A N 1
ATOM 1344 C CA . LYS A 1 164 ? -29.665 -7.685 42.013 1.00 84.12 164 LYS A CA 1
ATOM 1345 C C . LYS A 1 164 ? -30.659 -8.842 42.051 1.00 84.12 164 LYS A C 1
ATOM 1347 O O . LYS A 1 164 ? -31.617 -8.785 42.816 1.00 84.12 164 LYS A O 1
ATOM 1352 N N . HIS A 1 165 ? -30.481 -9.868 41.220 1.00 80.69 165 HIS A N 1
ATOM 1353 C CA . HIS A 1 165 ? -31.326 -11.058 41.293 1.00 80.69 165 HIS A CA 1
ATOM 1354 C C . HIS A 1 165 ? -31.119 -11.806 42.613 1.00 80.69 165 HIS A C 1
ATOM 1356 O O . HIS A 1 165 ? -32.094 -12.285 43.182 1.00 80.69 165 HIS A O 1
ATOM 1362 N N . LEU A 1 166 ? -29.899 -11.811 43.156 1.00 71.88 166 LEU A N 1
ATOM 1363 C CA . LEU A 1 166 ? -29.622 -12.404 44.468 1.00 71.88 166 LEU A CA 1
ATOM 1364 C C . LEU A 1 166 ? -30.399 -11.719 45.585 1.00 71.88 166 LEU A C 1
ATOM 1366 O O . LEU A 1 166 ? -30.983 -12.414 46.399 1.00 71.88 166 LEU A O 1
ATOM 1370 N N . LEU A 1 167 ? -30.497 -10.386 45.581 1.00 71.38 167 LEU A N 1
ATOM 1371 C CA . LEU A 1 167 ? -31.320 -9.657 46.559 1.00 71.38 167 LEU A CA 1
ATOM 1372 C C . LEU A 1 167 ? -32.807 -10.035 46.499 1.00 71.38 167 LEU A C 1
ATOM 1374 O O . LEU A 1 167 ? -33.532 -9.825 47.463 1.00 71.38 167 LEU A O 1
ATOM 1378 N N . LYS A 1 168 ? -33.281 -10.537 45.353 1.00 74.31 168 LYS A N 1
ATOM 1379 C CA . LYS A 1 168 ? -34.678 -10.950 45.172 1.00 74.31 168 LYS A CA 1
ATOM 1380 C C . LYS A 1 168 ? -34.933 -12.407 45.554 1.00 74.31 168 LYS A C 1
ATOM 1382 O O . LYS A 1 168 ? -36.080 -12.742 45.823 1.00 74.31 168 LYS A O 1
ATOM 1387 N N . VAL A 1 169 ? -33.914 -13.264 45.488 1.00 72.88 169 VAL A N 1
ATOM 1388 C CA . VAL A 1 169 ? -34.041 -14.723 45.676 1.00 72.88 169 VAL A CA 1
ATOM 1389 C C . VAL A 1 169 ? -33.434 -15.189 47.005 1.00 72.88 169 VAL A C 1
ATOM 1391 O O . VAL A 1 169 ? -33.862 -16.207 47.539 1.00 72.88 169 VAL A O 1
ATOM 1394 N N . GLY A 1 170 ? -32.460 -14.457 47.545 1.00 61.81 170 GLY A N 1
ATOM 1395 C CA . GLY A 1 170 ? -31.840 -14.708 48.842 1.00 61.81 170 GLY A CA 1
ATOM 1396 C C . GLY A 1 170 ? -32.536 -13.977 49.990 1.00 61.81 170 GLY A C 1
ATOM 1397 O O . GLY A 1 170 ? -33.224 -12.976 49.788 1.00 61.81 170 GLY A O 1
ATOM 1398 N N . ASP A 1 171 ? -32.323 -14.489 51.202 1.00 54.69 171 ASP A N 1
ATOM 1399 C CA . ASP A 1 171 ? -32.683 -13.823 52.454 1.00 54.69 171 ASP A CA 1
ATOM 1400 C C . ASP A 1 171 ? -31.969 -12.459 52.543 1.00 54.69 171 ASP A C 1
ATOM 1402 O O . ASP A 1 171 ? -30.902 -12.263 51.953 1.00 54.69 171 ASP A O 1
ATOM 1406 N N . SER A 1 172 ? -32.531 -11.504 53.282 1.00 53.66 172 SER A N 1
ATOM 1407 C CA . SER A 1 172 ? -32.091 -10.094 53.361 1.00 53.66 172 SER A CA 1
ATOM 1408 C C . SER A 1 172 ? -30.656 -9.862 53.892 1.00 53.66 172 SER A C 1
ATOM 1410 O O . SER A 1 172 ? -30.240 -8.718 54.074 1.00 53.66 172 SER A O 1
ATOM 1412 N N . SER A 1 173 ? -29.886 -10.935 54.098 1.00 55.50 173 SER A N 1
ATOM 1413 C CA . SER A 1 173 ? -28.485 -10.991 54.527 1.00 55.50 173 SER A CA 1
ATOM 1414 C C . SER A 1 173 ? -27.464 -11.158 53.385 1.00 55.50 173 SER A C 1
ATOM 1416 O O . SER A 1 173 ? -26.263 -11.199 53.654 1.00 55.50 173 SER A O 1
ATOM 1418 N N . ALA A 1 174 ? -27.895 -11.262 52.120 1.00 61.00 174 ALA A N 1
ATOM 1419 C CA . ALA A 1 174 ? -26.989 -11.445 50.983 1.00 61.00 174 ALA A CA 1
ATOM 1420 C C . ALA A 1 174 ? -26.049 -10.236 50.776 1.00 61.00 174 ALA A C 1
ATOM 1422 O O . ALA A 1 174 ? -26.484 -9.137 50.424 1.00 61.00 174 ALA A O 1
ATOM 1423 N N . ASP A 1 175 ? -24.742 -10.456 50.949 1.00 73.19 175 ASP A N 1
ATOM 1424 C CA . ASP A 1 175 ? -23.704 -9.439 50.757 1.00 73.19 175 ASP A CA 1
ATOM 1425 C C . ASP A 1 175 ? -23.488 -9.139 49.264 1.00 73.19 175 ASP A C 1
ATOM 1427 O O . ASP A 1 175 ? -22.749 -9.821 48.543 1.00 73.19 175 ASP A O 1
ATOM 1431 N N . LEU A 1 176 ? -24.171 -8.090 48.801 1.00 76.50 176 LEU A N 1
ATOM 1432 C CA . LEU A 1 176 ? -24.129 -7.603 47.426 1.00 76.50 176 LEU A CA 1
ATOM 1433 C C . LEU A 1 176 ? -22.703 -7.266 46.969 1.00 76.50 176 LEU A C 1
ATOM 1435 O O . LEU A 1 176 ? -22.356 -7.521 45.816 1.00 76.50 176 LEU A O 1
ATOM 1439 N N . GLU A 1 177 ? -21.876 -6.708 47.851 1.00 81.19 177 GLU A N 1
ATOM 1440 C CA . GLU A 1 177 ? -20.514 -6.297 47.512 1.00 81.19 177 GLU A CA 1
ATOM 1441 C C . GLU A 1 177 ? -19.608 -7.507 47.296 1.00 81.19 177 GLU A C 1
ATOM 1443 O O . GLU A 1 177 ? -18.858 -7.562 46.317 1.00 81.19 177 GLU A O 1
ATOM 1448 N N . ASN A 1 178 ? -19.728 -8.531 48.140 1.00 81.88 178 ASN A N 1
ATOM 1449 C CA . ASN A 1 178 ? -18.994 -9.779 47.942 1.00 81.88 178 ASN A CA 1
ATOM 1450 C C . ASN A 1 178 ? -19.451 -10.531 46.682 1.00 81.88 178 ASN A C 1
ATOM 1452 O O . ASN A 1 178 ? -18.605 -11.017 45.923 1.00 81.88 178 ASN A O 1
ATOM 1456 N N . ALA A 1 179 ? -20.755 -10.544 46.383 1.00 81.31 179 ALA A N 1
ATOM 1457 C CA . ALA A 1 179 ? -21.263 -11.115 45.136 1.00 81.31 179 ALA A CA 1
ATOM 1458 C C . ALA A 1 179 ? -20.715 -10.378 43.901 1.00 81.31 179 ALA A C 1
ATOM 1460 O O . ALA A 1 179 ? -20.268 -11.017 42.947 1.00 81.31 179 ALA A O 1
ATOM 1461 N N . LYS A 1 180 ? -20.682 -9.038 43.916 1.00 88.69 180 LYS A N 1
ATOM 1462 C CA . LYS A 1 180 ? -20.099 -8.238 42.825 1.00 88.69 180 LYS A CA 1
ATOM 1463 C C . LYS A 1 180 ? -18.600 -8.487 42.661 1.00 88.69 180 LYS A C 1
ATOM 1465 O O . LYS A 1 180 ? -18.145 -8.679 41.531 1.00 88.69 180 LYS A O 1
ATOM 1470 N N . LYS A 1 181 ? -17.840 -8.538 43.763 1.00 88.31 181 LYS A N 1
ATOM 1471 C CA . LYS A 1 181 ? -16.398 -8.852 43.750 1.00 88.31 181 LYS A CA 1
ATOM 1472 C C . LYS A 1 181 ? -16.110 -10.222 43.143 1.00 88.31 181 LYS A C 1
ATOM 1474 O O . LYS A 1 181 ? -15.147 -10.349 42.392 1.00 88.31 181 LYS A O 1
ATOM 1479 N N . PHE A 1 182 ? -16.951 -11.219 43.414 1.00 86.75 182 PHE A N 1
ATOM 1480 C CA . PHE A 1 182 ? -16.825 -12.553 42.828 1.00 86.75 182 PHE A CA 1
ATOM 1481 C C . PHE A 1 182 ? -17.236 -12.599 41.346 1.00 86.75 182 PHE A C 1
ATOM 1483 O O . PHE A 1 182 ? -16.527 -13.158 40.509 1.00 86.75 182 PHE A O 1
ATOM 1490 N N . LEU A 1 183 ? -18.373 -11.988 41.000 1.00 89.00 183 LEU A N 1
ATOM 1491 C CA . LEU A 1 183 ? -18.920 -11.991 39.640 1.00 89.00 183 LEU A CA 1
ATOM 1492 C C . LEU A 1 183 ? -18.041 -11.222 38.651 1.00 89.00 183 LEU A C 1
ATOM 1494 O O . LEU A 1 183 ? -17.905 -11.635 37.500 1.00 89.00 183 LEU A O 1
ATOM 1498 N N . SER A 1 184 ? -17.435 -10.118 39.087 1.00 92.31 184 SER A N 1
ATOM 1499 C CA . SER A 1 184 ? -16.650 -9.227 38.233 1.00 92.31 184 SER A CA 1
ATOM 1500 C C . SER A 1 184 ? -15.555 -9.943 37.414 1.00 92.31 184 SER A C 1
ATOM 1502 O O . SER A 1 184 ? -15.612 -9.865 36.181 1.00 92.31 184 SER A O 1
ATOM 1504 N N . PRO A 1 185 ? -14.601 -10.689 38.010 1.00 92.88 185 PRO A N 1
ATOM 1505 C CA . PRO A 1 185 ? -13.562 -11.383 37.246 1.00 92.88 185 PRO A CA 1
ATOM 1506 C C . PRO A 1 185 ? -14.117 -12.488 36.333 1.00 92.88 185 PRO A C 1
ATOM 1508 O O . PRO A 1 185 ? -13.582 -12.704 35.246 1.00 92.88 185 PRO A O 1
ATOM 1511 N N . LEU A 1 186 ? -15.212 -13.157 36.715 1.00 91.12 186 LEU A N 1
ATOM 1512 C CA . LEU A 1 186 ? -15.848 -14.183 35.881 1.00 91.12 186 LEU A CA 1
ATOM 1513 C C . LEU A 1 186 ? -16.497 -13.576 34.635 1.00 91.12 186 LEU A C 1
ATOM 1515 O O . LEU A 1 186 ? -16.265 -14.033 33.514 1.00 91.12 186 LEU A O 1
ATOM 1519 N N . LEU A 1 187 ? -17.284 -12.513 34.814 1.00 91.88 187 LEU A N 1
ATOM 1520 C CA . LEU A 1 187 ? -17.966 -11.842 33.711 1.00 91.88 187 LEU A CA 1
ATOM 1521 C C . LEU A 1 187 ? -16.989 -11.087 32.802 1.00 91.88 187 LEU A C 1
ATOM 1523 O O . LEU A 1 187 ? -17.302 -10.875 31.629 1.00 91.88 187 LEU A O 1
ATOM 1527 N N . ALA A 1 188 ? -15.799 -10.721 33.289 1.00 91.69 188 ALA A N 1
ATOM 1528 C CA . ALA A 1 188 ? -14.758 -10.116 32.460 1.00 91.69 188 ALA A CA 1
ATOM 1529 C C . ALA A 1 188 ? -14.309 -11.053 31.321 1.00 91.69 188 ALA A C 1
ATOM 1531 O O . ALA A 1 188 ? -14.032 -10.587 30.219 1.00 91.69 188 ALA A O 1
ATOM 1532 N N . VAL A 1 189 ? -14.319 -12.378 31.529 1.00 90.69 189 VAL A N 1
ATOM 1533 C CA . VAL A 1 189 ? -13.913 -13.381 30.520 1.00 90.69 189 VAL A CA 1
ATOM 1534 C C . VAL A 1 189 ? -14.816 -13.369 29.280 1.00 90.69 189 VAL A C 1
ATOM 1536 O O . VAL A 1 189 ? -14.352 -13.596 28.161 1.00 90.69 189 VAL A O 1
ATOM 1539 N N . VAL A 1 190 ? -16.108 -1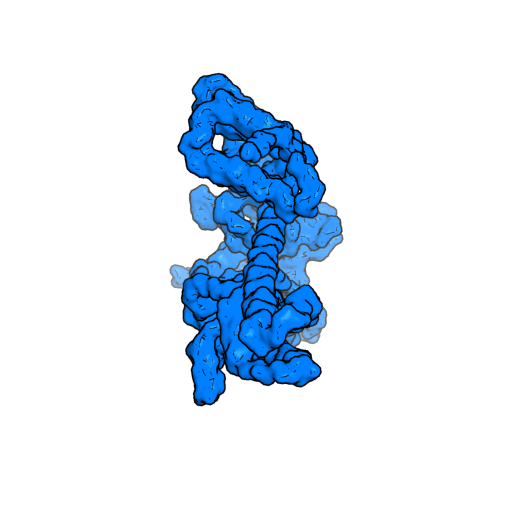3.095 29.467 1.00 89.69 190 VAL A N 1
ATOM 1540 C CA . VAL A 1 190 ? -17.130 -13.104 28.403 1.00 89.69 190 VAL A CA 1
ATOM 1541 C C . VAL A 1 190 ? -17.441 -11.714 27.846 1.00 89.69 190 VAL A C 1
ATOM 1543 O O . VAL A 1 190 ? -18.201 -11.614 26.880 1.00 89.69 190 VAL A O 1
ATOM 1546 N N . ASN A 1 191 ? -16.830 -10.671 28.417 1.00 88.88 191 ASN A N 1
ATOM 1547 C CA . ASN A 1 191 ? -16.907 -9.270 27.997 1.00 88.88 191 ASN A CA 1
ATOM 1548 C C . ASN A 1 191 ? -15.522 -8.741 27.573 1.00 88.88 191 ASN A C 1
ATOM 1550 O O . ASN A 1 191 ? -15.157 -7.616 27.877 1.00 88.88 191 ASN A O 1
ATOM 1554 N N . GLN A 1 192 ? -14.718 -9.564 26.892 1.00 85.88 192 GLN A N 1
ATOM 1555 C CA . GLN A 1 192 ? -13.402 -9.150 26.371 1.00 85.88 192 GLN A CA 1
ATOM 1556 C C . GLN A 1 192 ? -13.491 -8.412 25.028 1.00 85.88 192 GLN A C 1
ATOM 1558 O O . GLN A 1 192 ? -12.545 -7.738 24.635 1.00 85.88 192 GLN A O 1
ATOM 1563 N N . ARG A 1 193 ? -14.595 -8.607 24.301 1.00 86.50 193 ARG A N 1
ATOM 1564 C CA . ARG A 1 193 ? -14.847 -8.060 22.965 1.00 86.50 193 ARG A CA 1
ATOM 1565 C C . ARG A 1 193 ? -16.341 -7.951 22.705 1.00 86.50 193 ARG A C 1
ATOM 1567 O O . ARG A 1 193 ? -17.127 -8.675 23.330 1.00 86.50 193 ARG A O 1
ATOM 1574 N N . VAL A 1 194 ? -16.726 -7.122 21.740 1.00 85.06 194 VAL A N 1
ATOM 1575 C CA . VAL A 1 194 ? -18.128 -7.050 21.314 1.00 85.06 194 VAL A CA 1
ATOM 1576 C C . VAL A 1 194 ? -18.464 -8.258 20.433 1.00 85.06 194 VAL A C 1
ATOM 1578 O O . VAL A 1 194 ? -17.723 -8.610 19.513 1.00 85.06 194 VAL A O 1
ATOM 1581 N N . ALA A 1 195 ? -19.578 -8.927 20.733 1.00 81.06 195 ALA A N 1
ATOM 1582 C CA . ALA A 1 195 ? -20.011 -10.116 20.007 1.00 81.06 195 ALA A CA 1
ATOM 1583 C C . ALA A 1 195 ? -20.750 -9.737 18.713 1.00 81.06 195 ALA A C 1
ATOM 1585 O O . ALA A 1 195 ? -21.689 -8.944 18.741 1.00 81.06 195 ALA A O 1
ATOM 1586 N N . ILE A 1 196 ? -20.351 -10.341 17.589 1.00 80.12 196 ILE A N 1
ATOM 1587 C CA . ILE A 1 196 ? -21.008 -10.197 16.280 1.00 80.12 196 ILE A CA 1
ATOM 1588 C C . ILE A 1 196 ? -21.470 -11.589 15.827 1.00 80.12 196 ILE A C 1
ATOM 1590 O O . ILE A 1 196 ? -20.693 -12.367 15.262 1.00 80.12 196 ILE A O 1
ATOM 1594 N N . GLU A 1 197 ? -22.730 -11.926 16.104 1.00 81.50 197 GLU A N 1
ATOM 1595 C CA . GLU A 1 197 ? -23.281 -13.268 15.869 1.00 81.50 197 GLU A CA 1
ATOM 1596 C C . GLU A 1 197 ? -24.331 -13.291 14.753 1.00 81.50 197 GLU A C 1
ATOM 1598 O O . GLU A 1 197 ? -25.466 -12.855 14.945 1.00 81.50 197 GLU A O 1
ATOM 1603 N N . ASP A 1 198 ? -23.992 -13.861 13.592 1.00 83.50 198 ASP A N 1
ATOM 1604 C CA . ASP A 1 198 ? -24.970 -14.096 12.528 1.00 83.50 198 ASP A CA 1
ATOM 1605 C C . ASP A 1 198 ? -25.720 -15.416 12.774 1.00 83.50 198 ASP A C 1
ATOM 1607 O O . ASP A 1 198 ? -25.162 -16.522 12.734 1.00 83.50 198 ASP A O 1
ATOM 1611 N N . ARG A 1 199 ? -27.037 -15.307 12.986 1.00 82.62 199 ARG A N 1
ATOM 1612 C CA . ARG A 1 199 ? -27.931 -16.459 13.166 1.00 82.62 199 ARG A CA 1
ATOM 1613 C C . ARG A 1 199 ? -27.933 -17.395 11.956 1.00 82.62 199 ARG A C 1
ATOM 1615 O O . ARG A 1 199 ? -28.116 -18.599 12.143 1.00 82.62 199 ARG A O 1
ATOM 1622 N N . LYS A 1 200 ? -27.719 -16.895 10.735 1.00 86.88 200 LYS A N 1
ATOM 1623 C CA . LYS A 1 200 ? -27.630 -17.728 9.524 1.00 86.88 200 LYS A CA 1
ATOM 1624 C C . LYS A 1 200 ? -26.423 -18.660 9.592 1.00 86.88 200 LYS A C 1
ATOM 1626 O O . LYS A 1 200 ? -26.565 -19.847 9.300 1.00 86.88 200 LYS A O 1
ATOM 1631 N N . VAL A 1 201 ? -25.276 -18.168 10.066 1.00 87.06 201 VAL A N 1
ATOM 1632 C CA . VAL A 1 201 ? -24.072 -18.989 10.273 1.00 87.06 201 VAL A CA 1
ATOM 1633 C C . VAL A 1 201 ? -24.317 -20.049 11.343 1.00 87.06 201 VAL A C 1
ATOM 1635 O O . VAL A 1 201 ? -24.036 -21.225 11.116 1.00 87.06 201 VAL A O 1
ATOM 1638 N N . LEU A 1 202 ? -24.947 -19.686 12.464 1.00 85.94 202 LEU A N 1
ATOM 1639 C CA . LEU A 1 202 ? -25.339 -20.654 13.497 1.00 85.94 202 LEU A CA 1
ATOM 1640 C C . LEU A 1 202 ? -26.269 -21.754 12.959 1.00 85.94 202 LEU A C 1
ATOM 1642 O O . LEU A 1 202 ? -26.100 -22.931 13.290 1.00 85.94 202 LEU A O 1
ATOM 1646 N N . LEU A 1 203 ? -27.246 -21.396 12.121 1.00 88.94 203 LEU A N 1
ATOM 1647 C CA . LEU A 1 203 ? -28.144 -22.359 11.481 1.00 88.94 203 LEU A CA 1
ATOM 1648 C C . LEU A 1 203 ? -27.392 -23.284 10.520 1.00 88.94 203 LEU A C 1
ATOM 1650 O O . LEU A 1 203 ? -27.637 -24.492 10.545 1.00 88.94 203 LEU A O 1
ATOM 1654 N N . LYS A 1 204 ? -26.456 -22.751 9.726 1.00 91.19 204 LYS A N 1
ATOM 1655 C CA . LYS A 1 204 ? -25.606 -23.553 8.834 1.00 91.19 204 LYS A CA 1
ATOM 1656 C C . LYS A 1 204 ? -24.747 -24.547 9.610 1.00 91.19 204 LYS A C 1
ATOM 1658 O O . LYS A 1 204 ? -24.716 -25.719 9.241 1.00 91.19 204 LYS A O 1
ATOM 1663 N N . VAL A 1 205 ? -24.133 -24.117 10.717 1.00 88.44 205 VAL A N 1
ATOM 1664 C CA . VAL A 1 205 ? -23.363 -24.994 11.617 1.00 88.44 205 VAL A CA 1
ATOM 1665 C C . VAL A 1 205 ? -24.246 -26.123 12.153 1.00 88.44 205 VAL A C 1
ATOM 1667 O O . VAL A 1 205 ? -23.889 -27.294 12.021 1.00 88.44 205 VAL A O 1
ATOM 1670 N N . LYS A 1 206 ? -25.431 -25.801 12.693 1.00 89.06 206 LYS A N 1
ATOM 1671 C CA . LYS A 1 206 ? -26.376 -26.801 13.229 1.00 89.06 206 LYS A CA 1
ATOM 1672 C C . LYS A 1 206 ? -26.849 -27.797 12.168 1.00 89.06 206 LYS A C 1
ATOM 1674 O O . LYS A 1 206 ? -26.995 -28.979 12.460 1.00 89.06 206 LYS A O 1
ATOM 1679 N N . ARG A 1 207 ? -27.085 -27.325 10.941 1.00 92.88 207 ARG A N 1
ATOM 1680 C CA . ARG A 1 207 ? -27.578 -28.131 9.812 1.00 92.88 207 ARG A CA 1
ATOM 1681 C C . ARG A 1 207 ? -26.465 -28.792 8.990 1.00 92.88 207 ARG A C 1
ATOM 1683 O O . ARG A 1 207 ? -26.779 -29.433 7.994 1.00 92.88 207 ARG A O 1
ATOM 1690 N N . LYS A 1 208 ? -25.190 -28.638 9.375 1.00 90.62 208 LYS A N 1
ATOM 1691 C CA . LYS A 1 208 ? -24.010 -29.125 8.629 1.00 90.62 208 LYS A CA 1
ATOM 1692 C C . LYS A 1 208 ? -24.001 -28.685 7.155 1.00 90.62 208 LYS A C 1
ATOM 1694 O O . LYS A 1 208 ? -23.584 -29.432 6.275 1.00 90.62 208 LYS A O 1
ATOM 1699 N N . GLN A 1 209 ? -24.481 -27.473 6.885 1.00 90.88 209 GLN A N 1
ATOM 1700 C CA . GLN A 1 209 ? -24.504 -26.905 5.538 1.00 90.88 209 GLN A CA 1
ATOM 1701 C C . GLN A 1 209 ? -23.115 -26.382 5.135 1.00 90.88 209 GLN A C 1
ATOM 1703 O O . GLN A 1 209 ? -22.329 -25.997 6.008 1.00 90.88 209 GLN A O 1
ATOM 1708 N N . PRO A 1 210 ? -22.798 -26.338 3.827 1.00 86.75 210 PRO A N 1
ATOM 1709 C CA . PRO A 1 210 ? -21.552 -25.752 3.353 1.00 86.75 210 PRO A CA 1
ATOM 1710 C C . PRO A 1 210 ? -21.475 -24.267 3.732 1.00 86.75 210 PRO A C 1
ATOM 1712 O O . PRO A 1 210 ? -22.448 -23.518 3.615 1.00 86.75 210 PRO A O 1
ATOM 1715 N N . MET A 1 211 ? -20.294 -23.860 4.196 1.00 85.19 211 MET A N 1
ATOM 1716 C CA . MET A 1 211 ? -19.984 -22.493 4.612 1.00 85.19 211 MET A CA 1
ATOM 1717 C C . MET A 1 211 ? -18.819 -21.943 3.790 1.00 85.19 211 MET A C 1
ATOM 1719 O O . MET A 1 211 ? -17.855 -22.674 3.523 1.00 85.19 211 MET A O 1
ATOM 1723 N N . ASN A 1 212 ? -18.882 -20.662 3.432 1.00 82.56 212 ASN A N 1
ATOM 1724 C CA . ASN A 1 212 ? -17.752 -19.960 2.822 1.00 82.56 212 ASN A CA 1
ATOM 1725 C C . ASN A 1 212 ? -16.652 -19.667 3.872 1.00 82.56 212 ASN A C 1
ATOM 1727 O O . ASN A 1 212 ? -16.772 -20.024 5.049 1.00 82.56 212 ASN A O 1
ATOM 1731 N N . ALA A 1 213 ? -15.530 -19.073 3.458 1.00 76.62 213 ALA A N 1
ATOM 1732 C CA . ALA A 1 213 ? -14.411 -18.825 4.370 1.00 76.62 213 ALA A CA 1
ATOM 1733 C C . ALA A 1 213 ? -14.758 -17.834 5.497 1.00 76.62 213 ALA A C 1
ATOM 1735 O O . ALA A 1 213 ? -14.345 -18.052 6.640 1.00 76.62 213 ALA A O 1
ATOM 1736 N N . LEU A 1 214 ? -15.535 -16.791 5.187 1.00 79.62 214 LEU A N 1
ATOM 1737 C CA . LEU A 1 214 ? -15.977 -15.782 6.149 1.00 79.62 214 LEU A CA 1
ATOM 1738 C C . LEU A 1 214 ? -16.884 -16.407 7.216 1.00 79.62 214 LEU A C 1
ATOM 1740 O O . LEU A 1 214 ? -16.637 -16.267 8.412 1.00 79.62 214 LEU A O 1
ATOM 1744 N N . GLU A 1 215 ? -17.868 -17.196 6.786 1.00 86.25 215 GLU A N 1
ATOM 1745 C CA . GLU A 1 215 ? -18.791 -17.928 7.657 1.00 86.25 215 GLU A CA 1
ATOM 1746 C C . GLU A 1 215 ? -18.044 -18.932 8.548 1.00 86.25 215 GLU A C 1
ATOM 1748 O O . GLU A 1 215 ? -18.335 -19.041 9.738 1.00 86.25 215 GLU A O 1
ATOM 1753 N N . LYS A 1 216 ? -17.026 -19.630 8.019 1.00 84.94 216 LYS A N 1
ATOM 1754 C CA . LYS A 1 216 ? -16.166 -20.527 8.815 1.00 84.94 216 LYS A CA 1
ATOM 1755 C C . LYS A 1 216 ? -15.378 -19.771 9.884 1.00 84.94 216 LYS A C 1
ATOM 1757 O O . LYS A 1 216 ? -15.237 -20.273 11.001 1.00 84.94 216 LYS A O 1
ATOM 1762 N N . MET A 1 217 ? -14.838 -18.599 9.553 1.00 80.88 217 MET A N 1
ATOM 1763 C CA . MET A 1 217 ? -14.115 -17.760 10.509 1.00 80.88 217 MET A CA 1
ATOM 1764 C C . MET A 1 217 ? -15.053 -17.255 11.607 1.00 80.88 217 MET A C 1
ATOM 1766 O O . MET A 1 217 ? -14.744 -17.395 12.792 1.00 80.88 217 MET A O 1
ATOM 1770 N N . GLN A 1 218 ? -16.226 -16.752 11.222 1.00 86.00 218 GLN A N 1
ATOM 1771 C CA . GLN A 1 218 ? -17.235 -16.299 12.168 1.00 86.00 218 GLN A CA 1
ATOM 1772 C C . GLN A 1 218 ? -17.703 -17.445 13.075 1.00 86.00 218 GLN A C 1
ATOM 1774 O O . GLN A 1 218 ? -17.729 -17.284 14.291 1.00 86.00 218 GLN A O 1
ATOM 1779 N N . ALA A 1 219 ? -17.978 -18.631 12.523 1.00 88.62 219 ALA A N 1
ATOM 1780 C CA . ALA A 1 219 ? -18.376 -19.805 13.298 1.00 88.62 219 ALA A CA 1
ATOM 1781 C C . ALA A 1 219 ? -17.341 -20.181 14.374 1.00 88.62 219 ALA A C 1
ATOM 1783 O O . ALA A 1 219 ? -17.721 -20.489 15.502 1.00 88.62 219 ALA A O 1
ATOM 1784 N N . ARG A 1 220 ? -16.036 -20.115 14.061 1.00 87.00 220 ARG A N 1
ATOM 1785 C CA . ARG A 1 220 ? -14.960 -20.339 15.048 1.00 87.00 220 ARG A CA 1
ATOM 1786 C C . ARG A 1 220 ? -14.997 -19.302 16.167 1.00 87.00 220 ARG A C 1
ATOM 1788 O O . ARG A 1 220 ? -14.882 -19.669 17.332 1.00 87.00 220 ARG A O 1
ATOM 1795 N N . SER A 1 221 ? -15.176 -18.032 15.808 1.00 84.94 221 SER A N 1
ATOM 1796 C CA . SER A 1 221 ? -15.264 -16.926 16.763 1.00 84.94 221 SER A CA 1
ATOM 1797 C C . SER A 1 221 ? -16.453 -17.098 17.713 1.00 84.94 221 SER A C 1
ATOM 1799 O O . SER A 1 221 ? -16.269 -17.057 18.927 1.00 84.94 221 SER A O 1
ATOM 1801 N N . ILE A 1 222 ? -17.643 -17.372 17.166 1.00 87.94 222 ILE A N 1
ATOM 1802 C CA . ILE A 1 222 ? -18.869 -17.606 17.943 1.00 87.94 222 ILE A CA 1
ATOM 1803 C C . ILE A 1 222 ? -18.701 -18.822 18.861 1.00 87.94 222 ILE A C 1
ATOM 1805 O O . ILE A 1 222 ? -19.052 -18.778 20.037 1.00 87.94 222 ILE A O 1
ATOM 1809 N N . TYR A 1 223 ? -18.117 -19.910 18.352 1.00 88.06 223 TYR A N 1
ATOM 1810 C CA . TYR A 1 223 ? -17.895 -21.121 19.139 1.00 88.06 223 TYR A CA 1
ATOM 1811 C C . TYR A 1 223 ? -16.988 -20.875 20.353 1.00 88.06 223 TYR A C 1
ATOM 1813 O O . TYR A 1 223 ? -17.306 -21.325 21.453 1.00 88.06 223 TYR A O 1
ATOM 1821 N N . GLN A 1 224 ? -15.892 -20.130 20.178 1.00 87.81 224 GLN A N 1
ATOM 1822 C CA . GLN A 1 224 ? -15.008 -19.745 21.283 1.00 87.81 224 GLN A CA 1
ATOM 1823 C C . GLN A 1 224 ? -15.739 -18.896 22.332 1.00 87.81 224 GLN A C 1
ATOM 1825 O O . GLN A 1 224 ? -15.577 -19.134 23.530 1.00 87.81 224 GLN A O 1
ATOM 1830 N N . ASP A 1 225 ? -16.579 -17.949 21.904 1.00 88.31 225 ASP A N 1
ATOM 1831 C CA . ASP A 1 225 ? -17.371 -17.122 22.822 1.00 88.31 225 ASP A CA 1
ATOM 1832 C C . ASP A 1 225 ? -18.393 -17.965 23.598 1.00 88.31 225 ASP A C 1
ATOM 1834 O O . ASP A 1 225 ? -18.528 -17.818 24.814 1.00 88.31 225 ASP A O 1
ATOM 1838 N N . HIS A 1 226 ? -19.058 -18.912 22.930 1.00 89.19 226 HIS A N 1
ATOM 1839 C CA . HIS A 1 226 ? -20.027 -19.817 23.560 1.00 89.19 226 HIS A CA 1
ATOM 1840 C C . HIS A 1 226 ? -19.362 -20.792 24.539 1.00 89.19 226 HIS A C 1
ATOM 1842 O O . HIS A 1 226 ? -19.949 -21.102 25.577 1.00 89.19 226 HIS A O 1
ATOM 1848 N N . GLN A 1 227 ? -18.137 -21.251 24.256 1.00 90.44 227 GLN A N 1
ATOM 1849 C CA . GLN A 1 227 ? -17.354 -22.064 25.194 1.00 90.44 227 GLN A CA 1
ATOM 1850 C C . GLN A 1 227 ? -17.003 -21.284 26.466 1.00 90.44 227 GLN A C 1
ATOM 1852 O O . GLN A 1 227 ? -17.228 -21.787 27.569 1.00 90.44 227 GLN A O 1
ATOM 1857 N N . LYS A 1 228 ? -16.507 -20.047 26.322 1.00 91.50 228 LYS A N 1
ATOM 1858 C CA . LYS A 1 228 ? -16.230 -19.159 27.464 1.00 91.50 228 LYS A CA 1
ATOM 1859 C C . LYS A 1 228 ? -17.496 -18.908 28.282 1.00 91.50 228 LYS A C 1
ATOM 1861 O O . LYS A 1 228 ? -17.468 -19.036 29.502 1.00 91.50 228 LYS A O 1
ATOM 1866 N N . LEU A 1 229 ? -18.615 -18.625 27.612 1.00 91.94 229 LEU A N 1
ATOM 1867 C CA . LEU A 1 229 ? -19.900 -18.381 28.263 1.00 91.94 229 LEU A CA 1
ATOM 1868 C C . LEU A 1 229 ? -20.393 -19.592 29.055 1.00 91.94 229 LEU A C 1
ATOM 1870 O O . LEU A 1 229 ? -20.811 -19.435 30.197 1.00 91.94 229 LEU A O 1
ATOM 1874 N N . LYS A 1 230 ? -20.298 -20.801 28.493 1.00 92.44 230 LYS A N 1
ATOM 1875 C CA . LYS A 1 230 ? -20.679 -22.031 29.199 1.00 92.44 230 LYS A CA 1
ATOM 1876 C C . LYS A 1 230 ? -19.853 -22.240 30.474 1.00 92.44 230 LYS A C 1
ATOM 1878 O O . LYS A 1 230 ? -20.420 -22.598 31.498 1.00 92.44 230 LYS A O 1
ATOM 1883 N N . SER A 1 231 ? -18.543 -21.992 30.409 1.00 92.19 231 SER A N 1
ATOM 1884 C CA . SER A 1 231 ? -17.652 -22.074 31.574 1.00 92.19 231 SER A CA 1
ATOM 1885 C C . SER A 1 231 ? -18.046 -21.068 32.664 1.00 92.19 231 SER A C 1
ATOM 1887 O O . SER A 1 231 ? -18.229 -21.443 33.819 1.00 92.19 231 SER A O 1
ATOM 1889 N N . VAL A 1 232 ? -18.281 -19.806 32.285 1.00 92.50 232 VAL A N 1
ATOM 1890 C CA . VAL A 1 232 ? -18.711 -18.758 33.226 1.00 92.50 232 VAL A CA 1
ATOM 1891 C C . VAL A 1 232 ? -20.060 -19.085 33.865 1.00 92.50 232 VAL A C 1
ATOM 1893 O O . VAL A 1 232 ? -20.200 -18.913 35.070 1.00 92.50 232 VAL A O 1
ATOM 1896 N N . ILE A 1 233 ? -21.032 -19.595 33.100 1.00 90.94 233 ILE A N 1
ATOM 1897 C CA . ILE A 1 233 ? -22.337 -20.009 33.641 1.00 90.94 233 ILE A CA 1
ATOM 1898 C C . ILE A 1 233 ? -22.166 -21.097 34.707 1.00 90.94 233 ILE A C 1
ATOM 1900 O O . ILE A 1 233 ? -22.757 -20.972 35.775 1.00 90.94 233 ILE A O 1
ATOM 1904 N N . GLY A 1 234 ? -21.339 -22.117 34.449 1.00 88.81 234 GLY A N 1
ATOM 1905 C CA . GLY A 1 234 ? -21.057 -23.176 35.424 1.00 88.81 234 GLY A CA 1
ATOM 1906 C C . GLY A 1 234 ? -20.463 -22.621 36.720 1.00 88.81 234 GLY A C 1
ATOM 1907 O O . GLY A 1 234 ? -21.007 -22.858 37.793 1.00 88.81 234 GLY A O 1
ATOM 1908 N N . ASN A 1 235 ? -19.428 -21.781 36.610 1.00 89.38 235 ASN A N 1
ATOM 1909 C CA . ASN A 1 235 ? -18.772 -21.166 37.770 1.00 89.38 235 ASN A CA 1
ATOM 1910 C C . ASN A 1 235 ? -19.718 -20.273 38.589 1.00 89.38 235 ASN A C 1
ATOM 1912 O O . ASN A 1 235 ? -19.647 -20.252 39.816 1.00 89.38 235 ASN A O 1
ATOM 1916 N N . VAL A 1 236 ? -20.604 -19.532 37.914 1.00 86.44 236 VAL A N 1
ATOM 1917 C CA . VAL A 1 236 ? -21.634 -18.713 38.565 1.00 86.44 236 VAL A CA 1
ATOM 1918 C C . VAL A 1 236 ? -22.615 -19.611 39.319 1.00 86.44 236 VAL A C 1
ATOM 1920 O O . VAL A 1 236 ? -22.838 -19.401 40.508 1.00 86.44 236 VAL A O 1
ATOM 1923 N N . SER A 1 237 ? -23.168 -20.632 38.663 1.00 85.94 237 SER A N 1
ATOM 1924 C CA . SER A 1 237 ? -24.111 -21.567 39.285 1.00 85.94 237 SER A CA 1
ATOM 1925 C C . SER A 1 237 ? -23.505 -22.307 40.482 1.00 85.94 237 SER A C 1
ATOM 1927 O O . SER A 1 237 ? -24.170 -22.451 41.506 1.00 85.94 237 SER A O 1
ATOM 1929 N N . ASP A 1 238 ? -22.249 -22.746 40.382 1.00 86.06 238 ASP A N 1
ATOM 1930 C CA . ASP A 1 238 ? -21.560 -23.477 41.449 1.00 86.06 238 ASP A CA 1
ATOM 1931 C C . ASP A 1 238 ? -21.322 -22.611 42.690 1.00 86.06 238 ASP A C 1
ATOM 1933 O O . ASP A 1 238 ? -21.524 -23.084 43.808 1.00 86.06 238 ASP A O 1
ATOM 1937 N N . TYR A 1 239 ? -20.957 -21.339 42.508 1.00 82.94 239 TYR A N 1
ATOM 1938 C CA . TYR A 1 239 ? -20.796 -20.394 43.615 1.00 82.94 239 TYR A CA 1
ATOM 1939 C C . TYR A 1 239 ? -22.101 -20.191 44.386 1.00 82.94 239 TYR A C 1
ATOM 1941 O O . TYR A 1 239 ? -22.121 -20.292 45.609 1.00 82.94 239 TYR A O 1
ATOM 1949 N N . PHE A 1 240 ? -23.215 -19.978 43.685 1.00 78.31 240 PHE A N 1
ATOM 1950 C CA . PHE A 1 240 ? -24.498 -19.742 44.353 1.00 78.31 240 PHE A CA 1
ATOM 1951 C C . PHE A 1 240 ? -25.100 -21.003 44.972 1.00 78.31 240 PHE A C 1
ATOM 1953 O O . PHE A 1 240 ? -25.740 -20.917 46.024 1.00 78.31 240 PHE A O 1
ATOM 1960 N N . ARG A 1 241 ? -24.805 -22.183 44.412 1.00 83.12 241 ARG A N 1
ATOM 1961 C CA . ARG A 1 241 ? -25.189 -23.463 45.019 1.00 83.12 241 ARG A CA 1
ATOM 1962 C C . ARG A 1 241 ? -24.558 -23.649 46.405 1.00 83.12 241 ARG A C 1
ATOM 1964 O O . ARG A 1 241 ? -25.213 -24.196 47.287 1.00 83.12 241 ARG A O 1
ATOM 1971 N N . GLN A 1 242 ? -23.335 -23.154 46.632 1.00 79.06 242 GLN A N 1
ATOM 1972 C CA . GLN A 1 242 ? -22.683 -23.190 47.955 1.00 79.06 242 GLN A CA 1
ATOM 1973 C C . GLN A 1 242 ? -23.433 -22.365 49.011 1.00 79.06 242 GLN A C 1
ATOM 1975 O O . GLN A 1 242 ? -23.354 -22.669 50.197 1.00 79.06 242 GLN A O 1
ATOM 1980 N N . SER A 1 243 ? -24.191 -21.355 48.584 1.00 71.94 243 SER A N 1
ATOM 1981 C CA . SER A 1 243 ? -25.038 -20.520 49.442 1.00 71.94 243 SER A CA 1
ATOM 1982 C C . SER A 1 243 ? -26.496 -20.997 49.505 1.00 71.94 243 SER A C 1
ATOM 1984 O O . SER A 1 243 ? -27.350 -20.268 49.999 1.00 71.94 243 SER A O 1
ATOM 1986 N N . GLY A 1 244 ? -26.804 -22.195 48.992 1.00 73.94 244 GLY A N 1
ATOM 1987 C CA . GLY A 1 244 ? -28.158 -22.761 48.993 1.00 73.94 244 GLY A CA 1
ATOM 1988 C C . GLY A 1 244 ? -29.108 -22.168 47.945 1.00 73.94 244 GLY A C 1
ATOM 1989 O O . GLY A 1 244 ? -30.306 -22.433 48.000 1.00 73.94 244 GLY A O 1
ATOM 1990 N N . ILE A 1 245 ? -28.600 -21.382 46.988 1.00 77.50 245 ILE A N 1
ATOM 1991 C CA . ILE A 1 245 ? -29.398 -20.748 45.932 1.00 77.50 245 ILE A CA 1
ATOM 1992 C C . ILE A 1 245 ? -29.215 -21.526 44.624 1.00 77.50 245 ILE A C 1
ATOM 1994 O O . ILE A 1 245 ? -28.133 -21.535 44.036 1.00 77.50 245 ILE A O 1
ATOM 1998 N N . GLU A 1 246 ? -30.285 -22.144 44.121 1.00 80.00 246 GLU A N 1
ATOM 1999 C CA . GLU A 1 246 ? -30.278 -22.776 42.799 1.00 80.00 246 GLU A CA 1
ATOM 2000 C C . GLU A 1 246 ? -30.627 -21.768 41.698 1.00 80.00 246 GLU A C 1
ATOM 2002 O O . GLU A 1 246 ? -31.767 -21.319 41.564 1.00 80.00 246 GLU A O 1
ATOM 2007 N N . LEU A 1 247 ? -29.638 -21.424 40.869 1.00 80.06 247 LEU A N 1
ATOM 2008 C CA . LEU A 1 247 ? -29.844 -20.570 39.702 1.00 80.06 247 LEU A CA 1
ATOM 2009 C C . LEU A 1 247 ? -30.151 -21.388 38.446 1.00 80.06 247 LEU A C 1
ATOM 2011 O O . LEU A 1 247 ? -29.483 -22.369 38.124 1.00 80.06 247 LEU A O 1
ATOM 2015 N N . ASN A 1 248 ? -31.120 -20.914 37.664 1.00 85.25 248 ASN A N 1
ATOM 2016 C CA . ASN A 1 248 ? -31.392 -21.462 36.342 1.00 85.25 248 ASN A CA 1
ATOM 2017 C C . ASN A 1 248 ? -30.305 -21.013 35.346 1.00 85.25 248 ASN A C 1
ATOM 2019 O O . ASN A 1 248 ? -30.239 -19.840 34.977 1.00 85.25 248 ASN A O 1
ATOM 2023 N N . GLU A 1 249 ? -29.495 -21.949 34.847 1.00 87.06 249 GLU A N 1
ATOM 2024 C CA . GLU A 1 249 ? -28.417 -21.670 33.883 1.00 87.06 249 GLU A CA 1
ATOM 2025 C C . GLU A 1 249 ? -28.891 -20.944 32.612 1.00 87.06 249 GLU A C 1
ATOM 2027 O O . GLU A 1 249 ? -28.178 -20.095 32.072 1.00 87.06 249 GLU A O 1
ATOM 2032 N N . ASN A 1 250 ? -30.108 -21.231 32.130 1.00 88.06 250 ASN A N 1
ATOM 2033 C CA . ASN A 1 250 ? -30.670 -20.540 30.967 1.00 88.06 250 ASN A CA 1
ATOM 2034 C C . ASN A 1 250 ? -31.004 -19.083 31.282 1.00 88.06 250 ASN A C 1
ATOM 2036 O O . ASN A 1 250 ? -30.900 -18.231 30.400 1.00 88.06 250 ASN A O 1
ATOM 2040 N N . TRP A 1 251 ? -31.415 -18.795 32.516 1.00 88.88 251 TRP A N 1
ATOM 2041 C CA . TRP A 1 251 ? -31.611 -17.424 32.962 1.00 88.88 251 TRP A CA 1
ATOM 2042 C C . TRP A 1 251 ? -30.265 -16.698 33.054 1.00 88.88 251 TRP A C 1
ATOM 2044 O O . TRP A 1 251 ? -30.131 -15.639 32.448 1.00 88.88 251 TRP A O 1
ATOM 2054 N N . VAL A 1 252 ? -29.243 -17.303 33.680 1.00 88.38 252 VAL A N 1
ATOM 2055 C CA . VAL A 1 252 ? -27.887 -16.717 33.781 1.00 88.38 252 VAL A CA 1
ATOM 2056 C C . VAL A 1 252 ? -27.339 -16.390 32.392 1.00 88.38 252 VAL A C 1
ATOM 2058 O O . VAL A 1 252 ? -26.884 -15.272 32.150 1.00 88.38 252 VAL A O 1
ATOM 2061 N N . ARG A 1 253 ? -27.464 -17.330 31.445 1.00 91.31 253 ARG A N 1
ATOM 2062 C CA . ARG A 1 253 ? -27.103 -17.119 30.039 1.00 91.31 253 ARG A CA 1
ATOM 2063 C C . ARG A 1 253 ? -27.791 -15.887 29.452 1.00 91.31 253 ARG A C 1
ATOM 2065 O O . ARG A 1 253 ? -27.105 -15.009 28.941 1.00 91.31 253 ARG A O 1
ATOM 2072 N N . ARG A 1 254 ? -29.127 -15.822 29.518 1.00 90.75 254 ARG A N 1
ATOM 2073 C CA . ARG A 1 254 ? -29.906 -14.714 28.936 1.00 90.75 254 ARG A CA 1
ATOM 2074 C C . ARG A 1 254 ? -29.579 -13.380 29.594 1.00 90.75 254 ARG A C 1
ATOM 2076 O O . ARG A 1 254 ? -29.561 -12.370 28.902 1.00 90.75 254 ARG A O 1
ATOM 2083 N N . THR A 1 255 ? -29.307 -13.373 30.896 1.00 90.19 255 THR A N 1
ATOM 2084 C CA . THR A 1 255 ? -28.913 -12.166 31.629 1.00 90.19 255 THR A CA 1
ATOM 2085 C C . THR A 1 255 ? -27.551 -11.657 31.162 1.00 90.19 255 THR A C 1
ATOM 2087 O O . THR A 1 255 ? -27.415 -10.464 30.912 1.00 90.19 255 THR A O 1
ATOM 2090 N N . ILE A 1 256 ? -26.565 -12.545 30.979 1.00 90.06 256 ILE A N 1
ATOM 2091 C CA . ILE A 1 256 ? -25.235 -12.176 30.465 1.00 90.06 256 ILE A CA 1
ATOM 2092 C C . ILE A 1 256 ? -25.308 -11.748 28.994 1.00 90.06 256 ILE A C 1
ATOM 2094 O O . ILE A 1 256 ? -24.707 -10.754 28.607 1.00 90.06 256 ILE A O 1
ATOM 2098 N N . GLU A 1 257 ? -26.018 -12.489 28.144 1.00 89.25 257 GLU A N 1
ATOM 2099 C CA . GLU A 1 257 ? -26.160 -12.144 26.723 1.00 89.25 257 GLU A CA 1
ATOM 2100 C C . GLU A 1 257 ? -26.947 -10.837 26.541 1.00 89.25 257 GLU A C 1
ATOM 2102 O O . GLU A 1 257 ? -26.568 -10.002 25.724 1.00 89.25 257 GLU A O 1
ATOM 2107 N N . GLY A 1 258 ? -28.004 -10.636 27.331 1.00 88.94 258 GLY A N 1
ATOM 2108 C CA . GLY A 1 258 ? -28.843 -9.439 27.305 1.00 88.94 258 GLY A CA 1
ATOM 2109 C C . GLY A 1 258 ? -28.207 -8.203 27.941 1.00 88.94 258 GLY A C 1
ATOM 2110 O O . GLY A 1 258 ? -28.679 -7.099 27.691 1.00 88.94 258 GLY A O 1
ATOM 2111 N N . SER A 1 259 ? -27.144 -8.355 28.740 1.00 91.00 259 SER A N 1
ATOM 2112 C CA . SER A 1 259 ? -26.410 -7.210 29.289 1.00 91.00 259 SER A CA 1
ATOM 2113 C C . SER A 1 259 ? -25.439 -6.593 28.284 1.00 91.00 259 SER A C 1
ATOM 2115 O O . SER A 1 259 ? -25.078 -5.425 28.431 1.00 91.00 259 SER A O 1
ATOM 2117 N N . LYS A 1 260 ? -25.021 -7.355 27.264 1.00 90.38 260 LYS A N 1
ATOM 2118 C CA . LYS A 1 260 ? -24.080 -6.906 26.235 1.00 90.38 260 LYS A CA 1
ATOM 2119 C C . LYS A 1 260 ? -24.700 -5.835 25.346 1.00 90.38 260 LYS A C 1
ATOM 2121 O O . LYS A 1 260 ? -25.858 -5.927 24.944 1.00 90.38 260 LYS A O 1
ATOM 2126 N N . VAL A 1 261 ? -23.888 -4.848 24.977 1.00 87.88 261 VAL A N 1
ATOM 2127 C CA . VAL A 1 261 ? -24.294 -3.831 24.005 1.00 87.88 261 VAL A CA 1
ATOM 2128 C C . VAL A 1 261 ? -24.420 -4.477 22.626 1.00 87.88 261 VAL A C 1
ATOM 2130 O O . VAL A 1 261 ? -23.474 -5.099 22.139 1.00 87.88 261 VAL A O 1
ATOM 2133 N N . GLN A 1 262 ? -25.587 -4.333 21.999 1.00 82.19 262 GLN A N 1
ATOM 2134 C CA . GLN A 1 262 ? -25.807 -4.804 20.635 1.00 82.19 262 GLN A CA 1
ATOM 2135 C C . GLN A 1 262 ? -25.258 -3.796 19.628 1.00 82.19 262 GLN A C 1
ATOM 2137 O O . GLN A 1 262 ? -25.491 -2.593 19.747 1.00 82.19 262 GLN A O 1
ATOM 2142 N N . ILE A 1 263 ? -24.537 -4.297 18.627 1.00 80.00 263 ILE A N 1
ATOM 2143 C CA . ILE A 1 263 ? -24.061 -3.477 17.514 1.00 80.00 263 ILE A CA 1
ATOM 2144 C C . ILE A 1 263 ? -25.231 -3.249 16.556 1.00 80.00 263 ILE A C 1
ATOM 2146 O O . ILE A 1 263 ? -25.925 -4.194 16.182 1.00 80.00 263 ILE A O 1
ATOM 2150 N N . ALA A 1 264 ? -25.449 -1.993 16.173 1.00 79.44 264 ALA A N 1
ATOM 2151 C CA . ALA A 1 264 ? -26.451 -1.627 15.180 1.00 79.44 264 ALA A CA 1
ATOM 2152 C C . ALA A 1 264 ? -26.036 -2.060 13.757 1.00 79.44 264 ALA A C 1
ATOM 2154 O O . ALA A 1 264 ? -24.855 -2.248 13.462 1.00 79.44 264 ALA A O 1
ATOM 2155 N N . GLY A 1 265 ? -27.013 -2.164 12.855 1.00 82.06 265 GLY A N 1
ATOM 2156 C CA . GLY A 1 265 ? -26.785 -2.500 11.446 1.00 82.06 265 GLY A CA 1
ATOM 2157 C C . GLY A 1 265 ? -26.809 -4.001 11.145 1.00 82.06 265 GLY A C 1
ATOM 2158 O O . GLY A 1 265 ? -27.118 -4.829 12.005 1.00 82.06 265 GLY A O 1
ATOM 2159 N N . ASP A 1 266 ? -26.520 -4.350 9.891 1.00 85.06 266 ASP A N 1
ATOM 2160 C CA . ASP A 1 266 ? -26.524 -5.738 9.441 1.00 85.06 266 ASP A CA 1
ATOM 2161 C C . ASP A 1 266 ? -25.302 -6.501 9.978 1.00 85.06 266 ASP A C 1
ATOM 2163 O O . ASP A 1 266 ? -24.160 -6.035 9.976 1.00 85.06 266 ASP A O 1
ATOM 2167 N N . THR A 1 267 ? -25.541 -7.705 10.496 1.00 82.06 267 THR A N 1
ATOM 2168 C CA . THR A 1 267 ? -24.485 -8.499 11.131 1.00 82.06 267 THR A CA 1
ATOM 2169 C C . THR A 1 267 ? -23.466 -9.010 10.118 1.00 82.06 267 THR A C 1
ATOM 2171 O O . THR A 1 267 ? -22.278 -9.060 10.431 1.00 82.06 267 THR A O 1
ATOM 2174 N N . LEU A 1 268 ? -23.908 -9.379 8.914 1.00 77.31 268 LEU A N 1
ATOM 2175 C CA . LEU A 1 268 ? -23.022 -9.855 7.861 1.00 77.31 268 LEU A CA 1
ATOM 2176 C C . LEU A 1 268 ? -22.129 -8.708 7.371 1.00 77.31 268 LEU A C 1
ATOM 2178 O O . LEU A 1 268 ? -20.921 -8.903 7.257 1.00 77.31 268 LEU A O 1
ATOM 2182 N N . GLU A 1 269 ? -22.681 -7.508 7.182 1.00 79.69 269 GLU A N 1
ATOM 2183 C CA . GLU A 1 269 ? -21.901 -6.306 6.858 1.00 79.69 269 GLU A CA 1
ATOM 2184 C C . GLU A 1 269 ? -20.825 -6.027 7.910 1.00 79.69 269 GLU A C 1
ATOM 2186 O O . GLU A 1 269 ? -19.653 -5.881 7.563 1.00 79.69 269 GLU A O 1
ATOM 2191 N N . ASN A 1 270 ? -21.178 -6.042 9.198 1.00 81.25 270 ASN A N 1
ATOM 2192 C CA . ASN A 1 270 ? -20.223 -5.831 10.290 1.00 81.25 270 ASN A CA 1
ATOM 2193 C C . ASN A 1 270 ? -19.058 -6.843 10.265 1.00 81.25 270 ASN A C 1
ATOM 2195 O O . ASN A 1 270 ? -17.902 -6.478 10.498 1.00 81.25 270 ASN A O 1
ATOM 2199 N N . VAL A 1 271 ? -19.334 -8.112 9.942 1.00 77.88 271 VAL A N 1
ATOM 2200 C CA . VAL A 1 271 ? -18.302 -9.155 9.793 1.00 77.88 271 VAL A CA 1
ATOM 2201 C C . VAL A 1 271 ? -17.432 -8.906 8.563 1.00 77.88 271 VAL A C 1
ATOM 2203 O O . VAL A 1 271 ? -16.209 -9.021 8.656 1.00 77.88 271 VAL A O 1
ATOM 2206 N N . ILE A 1 272 ? -18.040 -8.550 7.427 1.00 76.25 272 ILE A N 1
ATOM 2207 C CA . ILE A 1 272 ? -17.319 -8.231 6.189 1.00 76.25 272 ILE A CA 1
ATOM 2208 C C . ILE A 1 272 ? -16.383 -7.048 6.422 1.00 76.25 272 ILE A C 1
ATOM 2210 O O . ILE A 1 272 ? -15.201 -7.143 6.093 1.00 76.25 272 ILE A O 1
ATOM 2214 N N . PHE A 1 273 ? -16.878 -5.962 7.023 1.00 78.00 273 PHE A N 1
ATOM 2215 C CA . PHE A 1 273 ? -16.080 -4.776 7.322 1.00 78.00 273 PHE A CA 1
ATOM 2216 C C . PHE A 1 273 ? -14.919 -5.105 8.246 1.00 78.00 273 PHE A C 1
ATOM 2218 O O . PHE A 1 273 ? -13.787 -4.759 7.922 1.00 78.00 273 PHE A O 1
ATOM 2225 N N . LYS A 1 274 ? -15.168 -5.820 9.349 1.00 77.56 274 LYS A N 1
ATOM 2226 C CA . LYS A 1 274 ? -14.107 -6.231 10.273 1.00 77.56 274 LYS A CA 1
ATOM 2227 C C . LYS A 1 274 ? -13.037 -7.066 9.571 1.00 77.56 274 LYS A C 1
ATOM 2229 O O . LYS A 1 274 ? -11.853 -6.774 9.699 1.00 77.56 274 LYS A O 1
ATOM 2234 N N . TYR A 1 275 ? -13.446 -8.068 8.796 1.00 73.88 275 TYR A N 1
ATOM 2235 C CA . TYR A 1 275 ? -12.516 -8.945 8.090 1.00 73.88 275 TYR A CA 1
ATOM 2236 C C . TYR A 1 275 ? -11.714 -8.201 7.015 1.00 73.88 275 TYR A C 1
ATOM 2238 O O . TYR A 1 275 ? -10.496 -8.347 6.920 1.00 73.88 275 TYR A O 1
ATOM 2246 N N . HIS A 1 276 ? -12.389 -7.376 6.214 1.00 75.06 276 HIS A N 1
ATOM 2247 C CA . HIS A 1 276 ? -11.743 -6.550 5.203 1.00 75.06 276 HIS A CA 1
ATOM 2248 C C . HIS A 1 276 ? -10.760 -5.570 5.843 1.00 75.06 276 HIS A C 1
ATOM 2250 O O . HIS A 1 276 ? -9.649 -5.393 5.351 1.00 75.06 276 HIS A O 1
ATOM 2256 N N . PHE A 1 277 ? -11.153 -4.958 6.954 1.00 77.38 277 PHE A N 1
ATOM 2257 C CA . PHE A 1 277 ? -10.305 -4.063 7.711 1.00 77.38 277 PHE A CA 1
ATOM 2258 C C . PHE A 1 277 ? -9.051 -4.794 8.205 1.00 77.38 277 PHE A C 1
ATOM 2260 O O . PHE A 1 277 ? -7.956 -4.448 7.780 1.00 77.38 277 PHE A O 1
ATOM 2267 N N . GLU A 1 278 ? -9.187 -5.869 8.986 1.00 72.38 278 GLU A N 1
ATOM 2268 C CA . GLU A 1 278 ? -8.052 -6.644 9.520 1.00 72.38 278 GLU A CA 1
ATOM 2269 C C . GLU A 1 278 ? -7.091 -7.131 8.421 1.00 72.38 278 GLU A C 1
ATOM 2271 O O . GLU A 1 278 ? -5.875 -7.133 8.611 1.00 72.38 278 GLU A O 1
ATOM 2276 N N . ARG A 1 279 ? -7.617 -7.507 7.248 1.00 70.75 279 ARG A N 1
ATOM 2277 C CA . ARG A 1 279 ? -6.812 -8.015 6.129 1.00 70.75 279 ARG A CA 1
ATOM 2278 C C . ARG A 1 279 ? -6.003 -6.938 5.402 1.00 70.75 279 ARG A C 1
ATOM 2280 O O . ARG A 1 279 ? -4.946 -7.261 4.862 1.00 70.75 279 ARG A O 1
ATOM 2287 N N . ASN A 1 280 ? -6.517 -5.711 5.316 1.00 73.19 280 ASN A N 1
ATOM 2288 C CA . ASN A 1 280 ? -5.954 -4.662 4.453 1.00 73.19 280 ASN A CA 1
ATOM 2289 C C . ASN A 1 280 ? -5.459 -3.430 5.236 1.00 73.19 280 ASN A C 1
ATOM 2291 O O . ASN A 1 280 ? -5.003 -2.456 4.637 1.00 73.19 280 ASN A O 1
ATOM 2295 N N . PHE A 1 281 ? -5.560 -3.434 6.569 1.00 78.31 281 PHE A N 1
ATOM 2296 C CA . PHE A 1 281 ? -5.157 -2.284 7.375 1.00 78.31 281 PHE A CA 1
ATOM 2297 C C . PHE A 1 281 ? -3.640 -2.091 7.408 1.00 78.31 281 PHE A C 1
ATOM 2299 O O . PHE A 1 281 ? -3.131 -0.983 7.192 1.00 78.31 281 PHE A O 1
ATOM 2306 N N . GLU A 1 282 ? -2.921 -3.183 7.663 1.00 78.88 282 GLU A N 1
ATOM 2307 C CA . GLU A 1 282 ? -1.466 -3.208 7.645 1.00 78.88 282 GLU A CA 1
ATOM 2308 C C . GLU A 1 282 ? -0.940 -3.510 6.251 1.00 78.88 282 GLU A C 1
ATOM 2310 O O . GLU A 1 282 ? -1.510 -4.289 5.487 1.00 78.88 282 GLU A O 1
ATOM 2315 N N . ARG A 1 283 ? 0.197 -2.891 5.937 1.00 79.62 283 ARG A N 1
ATOM 2316 C CA . ARG A 1 283 ? 0.863 -3.117 4.661 1.00 79.62 283 ARG A CA 1
ATOM 2317 C C . ARG A 1 283 ? 1.472 -4.504 4.636 1.00 79.62 283 ARG A C 1
ATOM 2319 O O . ARG A 1 283 ? 2.193 -4.900 5.553 1.00 79.62 283 ARG A O 1
ATOM 2326 N N . LYS A 1 284 ? 1.234 -5.211 3.542 1.00 85.56 284 LYS A N 1
ATOM 2327 C CA . LYS A 1 284 ? 1.842 -6.512 3.294 1.00 85.56 284 LYS A CA 1
ATOM 2328 C C . LYS A 1 284 ? 3.319 -6.345 2.910 1.00 85.56 284 LYS A C 1
ATOM 2330 O O . LYS A 1 284 ? 3.709 -5.315 2.352 1.00 85.56 284 LYS A O 1
ATOM 2335 N N . PRO A 1 285 ? 4.167 -7.356 3.167 1.00 87.69 285 PRO A N 1
ATOM 2336 C CA . PRO A 1 285 ? 5.535 -7.364 2.663 1.00 87.69 285 PRO A CA 1
ATOM 2337 C C . PRO A 1 285 ? 5.568 -7.132 1.149 1.00 87.69 285 PRO A C 1
ATOM 2339 O O . PRO A 1 285 ? 4.730 -7.670 0.428 1.00 87.69 285 PRO A O 1
ATOM 2342 N N . PHE A 1 286 ? 6.548 -6.359 0.674 1.00 92.19 286 PHE A N 1
ATOM 2343 C CA . PHE A 1 286 ? 6.752 -6.038 -0.749 1.00 92.19 286 PHE A CA 1
ATOM 2344 C C . PHE A 1 286 ? 5.652 -5.191 -1.406 1.00 92.19 286 PHE A C 1
ATOM 2346 O O . PHE A 1 286 ? 5.757 -4.908 -2.598 1.00 92.19 286 PHE A O 1
ATOM 2353 N N . GLN A 1 287 ? 4.616 -4.785 -0.665 1.00 92.19 287 GLN A N 1
ATOM 2354 C CA . GLN A 1 287 ? 3.539 -3.954 -1.193 1.00 92.19 287 GLN A CA 1
ATOM 2355 C C . GLN A 1 287 ? 4.069 -2.573 -1.589 1.00 92.19 287 GLN A C 1
ATOM 2357 O O . GLN A 1 287 ? 4.757 -1.914 -0.805 1.00 92.19 287 GLN A O 1
ATOM 2362 N N . VAL A 1 288 ? 3.728 -2.129 -2.800 1.00 90.56 288 VAL A N 1
ATOM 2363 C CA . VAL A 1 288 ? 4.084 -0.799 -3.301 1.00 90.56 288 VAL A CA 1
ATOM 2364 C C . VAL A 1 288 ? 3.331 0.252 -2.482 1.00 90.56 288 VAL A C 1
ATOM 2366 O O . VAL A 1 288 ? 2.100 0.220 -2.449 1.00 90.56 288 VAL A O 1
ATOM 2369 N N . PRO A 1 289 ? 4.024 1.195 -1.818 1.00 84.94 289 PRO A N 1
ATOM 2370 C CA . PRO A 1 289 ? 3.353 2.262 -1.090 1.00 84.94 289 PRO A CA 1
ATOM 2371 C C . PRO A 1 289 ? 2.699 3.242 -2.061 1.00 84.94 289 PRO A C 1
ATOM 2373 O O . PRO A 1 289 ? 3.383 3.799 -2.922 1.00 84.94 289 PRO A O 1
ATOM 2376 N N . LEU A 1 290 ? 1.399 3.470 -1.895 1.00 82.56 290 LEU A N 1
ATOM 2377 C CA . LEU A 1 290 ? 0.644 4.456 -2.662 1.00 82.56 290 LEU A CA 1
ATOM 2378 C C . LEU A 1 290 ? 0.269 5.652 -1.775 1.00 82.56 290 LEU A C 1
ATOM 2380 O O . LEU A 1 290 ? 0.136 5.482 -0.560 1.00 82.56 290 LEU A O 1
ATOM 2384 N N . PRO A 1 291 ? 0.076 6.852 -2.349 1.00 75.00 291 PRO A N 1
ATOM 2385 C CA . PRO A 1 291 ? -0.324 8.026 -1.593 1.00 75.00 291 PRO A CA 1
ATOM 2386 C C . PRO A 1 291 ? -1.702 7.818 -0.969 1.00 75.00 291 PRO A C 1
ATOM 2388 O O . PRO A 1 291 ? -2.627 7.349 -1.631 1.00 75.00 291 PRO A O 1
ATOM 2391 N N . ILE A 1 292 ? -1.858 8.240 0.288 1.00 71.75 292 ILE A N 1
ATOM 2392 C CA . ILE A 1 292 ? -3.138 8.163 1.007 1.00 71.75 292 ILE A CA 1
ATOM 2393 C C . ILE A 1 292 ? -4.243 8.999 0.335 1.00 71.75 292 ILE A C 1
ATOM 2395 O O . ILE A 1 292 ? -5.424 8.679 0.449 1.00 71.75 292 ILE A O 1
ATOM 2399 N N . SER A 1 293 ? -3.874 10.064 -0.384 1.00 67.56 293 SER A N 1
ATOM 2400 C CA . SER A 1 293 ? -4.817 10.961 -1.051 1.00 67.56 293 SER A CA 1
ATOM 2401 C C . SER A 1 293 ? -4.502 11.121 -2.533 1.00 67.56 293 SER A C 1
ATOM 2403 O O . SER A 1 293 ? -3.363 11.387 -2.916 1.00 67.56 293 SER A O 1
ATOM 2405 N N . LYS A 1 294 ? -5.555 11.084 -3.359 1.00 66.06 294 LYS A N 1
ATOM 2406 C CA . LYS A 1 294 ? -5.490 11.400 -4.794 1.00 66.06 294 LYS A CA 1
ATOM 2407 C C . LYS A 1 294 ? -5.049 12.840 -5.064 1.00 66.06 294 LYS A C 1
ATOM 2409 O O . LYS A 1 294 ? -4.519 13.102 -6.135 1.00 66.06 294 LYS A O 1
ATOM 2414 N N . SER A 1 295 ? -5.232 13.761 -4.112 1.00 62.81 295 SER A N 1
ATOM 2415 C CA . SER A 1 295 ? -4.719 15.134 -4.236 1.00 62.81 295 SER A CA 1
ATOM 2416 C C . SER A 1 295 ? -3.189 15.194 -4.249 1.00 62.81 295 SER A C 1
ATOM 2418 O O . SER A 1 295 ? -2.628 16.162 -4.747 1.00 62.81 295 SER A O 1
ATOM 2420 N N . LEU A 1 296 ? -2.514 14.156 -3.744 1.00 66.06 296 LEU A N 1
ATOM 2421 C CA . LEU A 1 296 ? -1.057 14.023 -3.794 1.00 66.06 296 LEU A CA 1
ATOM 2422 C C . LEU A 1 296 ? -0.592 13.370 -5.109 1.00 66.06 296 LEU A C 1
ATOM 2424 O O . LEU A 1 296 ? 0.562 13.531 -5.497 1.00 66.06 296 LEU A O 1
ATOM 2428 N N . SER A 1 297 ? -1.485 12.668 -5.817 1.00 74.50 297 SER A N 1
ATOM 2429 C CA . SER A 1 297 ? -1.235 11.963 -7.082 1.00 74.50 297 SER A CA 1
ATOM 2430 C C . SER A 1 297 ? -1.241 12.909 -8.284 1.00 74.50 297 SER A C 1
ATOM 2432 O O . SER A 1 297 ? -2.129 12.858 -9.137 1.00 74.50 297 SER A O 1
ATOM 2434 N N . ILE A 1 298 ? -0.244 13.790 -8.346 1.00 77.06 298 ILE A N 1
ATOM 2435 C CA . ILE A 1 298 ? -0.098 14.772 -9.424 1.00 77.06 298 ILE A CA 1
ATOM 2436 C C . ILE A 1 298 ? 1.063 14.360 -10.342 1.00 77.06 298 ILE A C 1
ATOM 2438 O O . ILE A 1 298 ? 2.173 14.134 -9.843 1.00 77.06 298 ILE A O 1
ATOM 2442 N N . PRO A 1 299 ? 0.850 14.302 -11.673 1.00 83.69 299 PRO A N 1
ATOM 2443 C CA . PRO A 1 299 ? 1.923 14.077 -12.632 1.00 83.69 299 PRO A CA 1
ATOM 2444 C C . PRO A 1 299 ? 3.043 15.108 -12.485 1.00 83.69 299 PRO A C 1
ATOM 2446 O O . PRO A 1 299 ? 2.797 16.312 -12.473 1.00 83.69 299 PRO A O 1
ATOM 2449 N N . ARG A 1 300 ? 4.286 14.635 -12.402 1.00 84.19 300 ARG A N 1
ATOM 2450 C CA . ARG A 1 300 ? 5.481 15.478 -12.327 1.00 84.19 300 ARG A CA 1
ATOM 2451 C C . ARG A 1 300 ? 6.078 15.615 -13.719 1.00 84.19 300 ARG A C 1
ATOM 2453 O O . ARG A 1 300 ? 6.333 14.611 -14.381 1.00 84.19 300 ARG A O 1
ATOM 2460 N N . SER A 1 301 ? 6.325 16.842 -14.168 1.00 84.44 301 SER A N 1
ATOM 2461 C CA . SER A 1 301 ? 6.907 17.105 -15.494 1.00 84.44 301 SER A CA 1
ATOM 2462 C C . SER A 1 301 ? 8.275 16.430 -15.667 1.00 84.44 301 SER A C 1
ATOM 2464 O O . SER A 1 301 ? 8.584 15.874 -16.727 1.00 84.44 301 SER A O 1
ATOM 2466 N N . ARG A 1 302 ? 9.085 16.410 -14.601 1.00 89.38 302 ARG A N 1
ATOM 2467 C CA . ARG A 1 302 ? 10.396 15.764 -14.596 1.00 89.38 302 ARG A CA 1
ATOM 2468 C C . ARG A 1 302 ? 10.707 15.078 -13.268 1.00 89.38 302 ARG A C 1
ATOM 2470 O O . ARG A 1 302 ? 10.655 15.700 -12.207 1.00 89.38 302 ARG A O 1
ATOM 2477 N N . VAL A 1 303 ? 11.085 13.804 -13.344 1.00 92.25 303 VAL A N 1
ATOM 2478 C CA . VAL A 1 303 ? 11.497 12.980 -12.201 1.00 92.25 303 VAL A CA 1
ATOM 2479 C C . VAL A 1 303 ? 12.995 12.711 -12.282 1.00 92.25 303 VAL A C 1
ATOM 2481 O O . VAL A 1 303 ? 13.470 12.040 -13.196 1.00 92.25 303 VAL A O 1
ATOM 2484 N N . LYS A 1 304 ? 13.745 13.225 -11.309 1.00 93.00 304 LYS A N 1
ATOM 2485 C CA . LYS A 1 304 ? 15.174 12.968 -11.147 1.00 93.00 304 LYS A CA 1
ATOM 2486 C C . LYS A 1 304 ? 15.401 11.687 -10.344 1.00 93.00 304 LYS A C 1
ATOM 2488 O O . LYS A 1 304 ? 14.729 11.467 -9.337 1.00 93.00 304 LYS A O 1
ATOM 2493 N N . VAL A 1 305 ? 16.341 10.859 -10.790 1.00 93.94 305 VAL A N 1
ATOM 2494 C CA . VAL A 1 305 ? 16.653 9.545 -10.219 1.00 93.94 305 VAL A CA 1
ATOM 2495 C C . VAL A 1 305 ? 18.154 9.465 -9.934 1.00 93.94 305 VAL A C 1
ATOM 2497 O O . VAL A 1 305 ? 18.951 9.180 -10.827 1.00 93.94 305 VAL A O 1
ATOM 2500 N N . ASP A 1 306 ? 18.531 9.722 -8.682 1.00 92.19 306 ASP A N 1
ATOM 2501 C CA . ASP A 1 306 ? 19.923 9.773 -8.215 1.00 92.19 306 ASP A CA 1
ATOM 2502 C C . ASP A 1 306 ? 20.275 8.531 -7.386 1.00 92.19 306 ASP A C 1
ATOM 2504 O O . ASP A 1 306 ? 19.460 8.053 -6.601 1.00 92.19 306 ASP A O 1
ATOM 2508 N N . PHE A 1 307 ? 21.491 7.994 -7.509 1.00 91.62 307 PHE A N 1
ATOM 2509 C CA . PHE A 1 307 ? 21.902 6.862 -6.672 1.00 91.62 307 PHE A CA 1
ATOM 2510 C C . PHE A 1 307 ? 22.297 7.325 -5.261 1.00 91.62 307 PHE A C 1
ATOM 2512 O O . PHE A 1 307 ? 23.267 8.068 -5.090 1.00 91.62 307 PHE A O 1
ATOM 2519 N N . ASN A 1 308 ? 21.587 6.838 -4.241 1.00 90.25 308 ASN A N 1
ATOM 2520 C CA . ASN A 1 308 ? 21.879 7.099 -2.838 1.00 90.25 308 ASN A CA 1
ATOM 2521 C C . ASN A 1 308 ? 22.815 6.025 -2.270 1.00 90.25 308 ASN A C 1
ATOM 2523 O O . ASN A 1 308 ? 22.428 4.896 -1.961 1.00 90.25 308 ASN A O 1
ATOM 2527 N N . GLN A 1 309 ? 24.076 6.408 -2.083 1.00 86.38 309 GLN A N 1
ATOM 2528 C CA . GLN A 1 309 ? 25.122 5.514 -1.587 1.00 86.38 309 GLN A CA 1
ATOM 2529 C C . GLN A 1 309 ? 24.878 5.041 -0.146 1.00 86.38 309 GLN A C 1
ATOM 2531 O O . GLN A 1 309 ? 25.308 3.948 0.207 1.00 86.38 309 GLN A O 1
ATOM 2536 N N . LYS A 1 310 ? 24.180 5.831 0.686 1.00 87.31 310 LYS A N 1
ATOM 2537 C CA . LYS A 1 310 ? 23.997 5.521 2.116 1.00 87.31 310 LYS A CA 1
ATOM 2538 C C . LYS A 1 310 ? 23.127 4.288 2.341 1.00 87.31 310 LYS A C 1
ATOM 2540 O O . LYS A 1 310 ? 23.343 3.558 3.299 1.00 87.31 310 LYS A O 1
ATOM 2545 N N . ASN A 1 311 ? 22.133 4.076 1.480 1.00 87.88 311 ASN A N 1
ATOM 2546 C CA . ASN A 1 311 ? 21.177 2.975 1.605 1.00 87.88 311 ASN A CA 1
ATOM 2547 C C . ASN A 1 311 ? 21.185 2.014 0.405 1.00 87.88 311 ASN A C 1
ATOM 2549 O O . ASN A 1 311 ? 20.422 1.049 0.404 1.00 87.88 311 ASN A O 1
ATOM 2553 N N . GLY A 1 312 ? 22.028 2.259 -0.605 1.00 87.56 312 GLY A N 1
ATOM 2554 C CA . GLY A 1 312 ? 22.141 1.418 -1.797 1.00 87.56 312 GLY A CA 1
ATOM 2555 C C . GLY A 1 312 ? 20.909 1.450 -2.709 1.00 87.56 312 GLY A C 1
ATOM 2556 O O . GLY A 1 312 ? 20.707 0.515 -3.489 1.00 87.56 312 GLY A O 1
ATOM 2557 N N . LYS A 1 313 ? 20.070 2.487 -2.600 1.00 91.81 313 LYS A N 1
ATOM 2558 C CA . LYS A 1 313 ? 18.824 2.664 -3.363 1.00 91.81 313 LYS A CA 1
ATOM 2559 C C . LYS A 1 313 ? 18.910 3.860 -4.311 1.00 91.81 313 LYS A C 1
ATOM 2561 O O . LYS A 1 313 ? 19.878 4.614 -4.308 1.00 91.81 313 LYS A O 1
ATOM 2566 N N . TRP A 1 314 ? 17.884 4.024 -5.138 1.00 93.12 314 TRP A N 1
ATOM 2567 C CA . TRP A 1 314 ? 17.696 5.190 -5.995 1.00 93.12 314 TRP A CA 1
ATOM 2568 C C . TRP A 1 314 ? 16.747 6.179 -5.323 1.00 93.12 314 TRP A C 1
ATOM 2570 O O . TRP A 1 314 ? 15.653 5.795 -4.907 1.00 93.12 314 TRP A O 1
ATOM 2580 N N . SER A 1 315 ? 17.167 7.435 -5.236 1.00 92.50 315 SER A N 1
ATOM 2581 C CA . SER A 1 315 ? 16.372 8.565 -4.773 1.00 92.50 315 SER A CA 1
ATOM 2582 C C . SER A 1 315 ? 15.581 9.150 -5.929 1.00 92.50 315 SER A C 1
ATOM 2584 O O . SER A 1 315 ? 16.150 9.682 -6.882 1.00 92.50 315 SER A O 1
ATOM 2586 N N . PHE A 1 316 ? 14.260 9.070 -5.822 1.00 92.19 316 PHE A N 1
ATOM 2587 C CA . PHE A 1 316 ? 13.319 9.669 -6.754 1.00 92.19 316 PHE A CA 1
ATOM 2588 C C . PHE A 1 316 ? 12.929 11.049 -6.234 1.00 92.19 316 PHE A C 1
ATOM 2590 O O . PHE A 1 316 ? 12.461 11.187 -5.102 1.00 92.19 316 PHE A O 1
ATOM 2597 N N . SER A 1 317 ? 13.118 12.074 -7.059 1.00 89.00 317 SER A N 1
ATOM 2598 C CA . SER A 1 317 ? 12.802 13.464 -6.727 1.00 89.00 317 SER A CA 1
ATOM 2599 C C . SER A 1 317 ? 12.043 14.129 -7.868 1.00 89.00 317 SER A C 1
ATOM 2601 O O . SER A 1 317 ? 12.328 13.876 -9.034 1.00 89.00 317 SER A O 1
ATOM 2603 N N . SER A 1 318 ? 11.094 15.001 -7.551 1.00 85.62 318 SER A N 1
ATOM 2604 C CA . SER A 1 318 ? 10.473 15.872 -8.548 1.00 85.62 318 SER A CA 1
ATOM 2605 C C . SER A 1 318 ? 11.370 17.082 -8.774 1.00 85.62 318 SER A C 1
ATOM 2607 O O . SER A 1 318 ? 11.834 17.690 -7.809 1.00 85.62 318 SER A O 1
ATOM 2609 N N . MET A 1 319 ? 11.600 17.462 -10.028 1.00 78.88 319 MET A N 1
ATOM 2610 C CA . MET A 1 319 ? 12.162 18.777 -10.328 1.00 78.88 319 MET A CA 1
ATOM 2611 C C . MET A 1 319 ? 11.028 19.739 -10.605 1.00 78.88 319 MET A C 1
ATOM 2613 O O . MET A 1 319 ? 10.350 19.631 -11.623 1.00 78.88 319 MET A O 1
ATOM 2617 N N . LEU A 1 320 ? 10.813 20.648 -9.661 1.00 66.69 320 LEU A N 1
ATOM 2618 C CA . LEU A 1 320 ? 9.797 21.676 -9.785 1.00 66.69 320 LEU A CA 1
ATOM 2619 C C . LEU A 1 320 ? 10.313 22.750 -10.744 1.00 66.69 320 LEU A C 1
ATOM 2621 O O . LEU A 1 320 ? 11.432 23.251 -10.594 1.00 66.69 320 LEU A O 1
ATOM 2625 N N . SER A 1 321 ? 9.498 23.102 -11.735 1.00 58.03 321 SER A N 1
ATOM 2626 C CA . SER A 1 321 ? 9.715 24.307 -12.529 1.00 58.03 321 SER A CA 1
ATOM 2627 C C . SER A 1 321 ? 9.627 25.549 -11.641 1.00 58.03 321 SER A C 1
ATOM 2629 O O . SER A 1 321 ? 9.074 25.517 -10.544 1.00 58.03 321 SER A O 1
ATOM 2631 N N . ARG A 1 322 ? 10.127 26.686 -12.131 1.00 55.97 322 ARG A N 1
ATOM 2632 C CA . ARG A 1 322 ? 10.068 27.965 -11.406 1.00 55.97 322 ARG A CA 1
ATOM 2633 C C . ARG A 1 322 ? 8.645 28.327 -10.955 1.00 55.97 322 ARG A C 1
ATOM 2635 O O . ARG A 1 322 ? 8.485 28.801 -9.842 1.00 55.97 322 ARG A O 1
ATOM 2642 N N . ALA A 1 323 ? 7.636 28.062 -11.789 1.00 52.69 323 ALA A N 1
ATOM 2643 C CA . ALA A 1 323 ? 6.230 28.315 -11.468 1.00 52.69 323 ALA A CA 1
ATOM 2644 C C . ALA A 1 323 ? 5.681 27.350 -10.399 1.00 52.69 323 ALA A C 1
ATOM 2646 O O . ALA A 1 323 ? 4.900 27.762 -9.547 1.00 52.69 323 ALA A O 1
ATOM 2647 N N . GLU A 1 324 ? 6.122 26.089 -10.418 1.00 52.78 324 GLU A N 1
ATOM 2648 C CA . GLU A 1 324 ? 5.736 25.065 -9.436 1.00 52.78 324 GLU A CA 1
ATOM 2649 C C . GLU A 1 324 ? 6.470 25.231 -8.094 1.00 52.78 324 GLU A C 1
ATOM 2651 O O . GLU A 1 324 ? 5.937 24.864 -7.053 1.00 52.78 324 GLU A O 1
ATOM 2656 N N . ALA A 1 325 ? 7.688 25.781 -8.107 1.00 51.06 325 ALA A N 1
ATOM 2657 C CA . ALA A 1 325 ? 8.523 25.961 -6.921 1.00 51.06 325 ALA A CA 1
ATOM 2658 C C . ALA A 1 325 ? 8.175 27.220 -6.110 1.00 51.06 325 ALA A C 1
ATOM 2660 O O . ALA A 1 325 ? 8.448 27.251 -4.913 1.00 51.06 325 ALA A O 1
ATOM 2661 N N . SER A 1 326 ? 7.614 28.257 -6.746 1.00 47.03 326 SER A N 1
ATOM 2662 C CA . SER A 1 326 ? 7.412 29.572 -6.120 1.00 47.03 326 SER A CA 1
ATOM 2663 C C . SER A 1 326 ? 5.954 30.007 -5.960 1.00 47.03 326 SER A C 1
ATOM 2665 O O . SER A 1 326 ? 5.706 31.161 -5.620 1.00 47.03 326 SER A O 1
ATOM 2667 N N . GLY A 1 327 ? 4.977 29.136 -6.241 1.00 45.75 327 GLY A N 1
ATOM 2668 C CA . GLY A 1 327 ? 3.556 29.482 -6.097 1.00 45.75 327 GLY A CA 1
ATOM 2669 C C . GLY A 1 327 ? 3.126 30.718 -6.905 1.00 45.75 327 GLY A C 1
ATOM 2670 O O . GLY A 1 327 ? 2.194 31.411 -6.519 1.00 45.75 327 GLY A O 1
ATOM 2671 N N . GLY A 1 328 ? 3.821 31.036 -8.005 1.00 44.41 328 GLY A N 1
ATOM 2672 C CA . GLY A 1 328 ? 3.567 32.239 -8.809 1.00 44.41 328 GLY A CA 1
ATOM 2673 C C . GLY A 1 328 ? 4.279 33.522 -8.346 1.00 44.41 328 GLY A C 1
ATOM 2674 O O . GLY A 1 328 ? 4.172 34.537 -9.030 1.00 44.41 328 GLY A O 1
ATOM 2675 N N . GLY A 1 329 ? 5.058 33.499 -7.260 1.00 37.09 329 GLY A N 1
ATOM 2676 C CA . GLY A 1 329 ? 5.882 34.630 -6.816 1.00 37.09 329 GLY A CA 1
ATOM 2677 C C . GLY A 1 329 ? 7.255 34.654 -7.494 1.00 37.09 329 GLY A C 1
ATOM 2678 O O . GLY A 1 329 ? 7.985 33.662 -7.502 1.00 37.09 329 GLY A O 1
ATOM 2679 N N . ALA A 1 330 ? 7.638 35.776 -8.101 1.00 37.00 330 ALA A N 1
ATOM 2680 C CA . ALA A 1 330 ? 8.922 35.915 -8.779 1.00 37.00 330 ALA A CA 1
ATOM 2681 C C . ALA A 1 330 ? 10.077 36.114 -7.778 1.00 37.00 330 ALA A C 1
ATOM 2683 O O . ALA A 1 330 ? 10.232 37.196 -7.227 1.00 37.00 330 ALA A O 1
ATOM 2684 N N . GLY A 1 331 ? 10.958 35.115 -7.619 1.00 38.69 331 GLY A N 1
ATOM 2685 C CA . GLY A 1 331 ? 12.278 35.357 -7.019 1.00 38.69 331 GLY A CA 1
ATOM 2686 C C . GLY A 1 331 ? 13.012 34.141 -6.450 1.00 38.69 331 GLY A C 1
ATOM 2687 O O . GLY A 1 331 ? 12.888 33.876 -5.265 1.00 38.69 331 GLY A O 1
ATOM 2688 N N . ARG A 1 332 ? 13.819 33.454 -7.281 1.00 40.94 332 ARG A N 1
ATOM 2689 C CA . ARG A 1 332 ? 15.143 32.828 -6.995 1.00 40.94 332 ARG A CA 1
ATOM 2690 C C . ARG A 1 332 ? 15.524 31.833 -8.112 1.00 40.94 332 ARG A C 1
ATOM 2692 O O . ARG A 1 332 ? 14.663 31.220 -8.736 1.00 40.94 332 ARG A O 1
ATOM 2699 N N . ASN A 1 333 ? 16.824 31.731 -8.404 1.00 39.38 333 ASN A N 1
ATOM 2700 C CA . ASN A 1 333 ? 17.407 31.128 -9.617 1.00 39.38 333 ASN A CA 1
ATOM 2701 C C . ASN A 1 333 ? 17.847 29.653 -9.461 1.00 39.38 333 ASN A C 1
ATOM 2703 O O . ASN A 1 333 ? 19.007 29.335 -9.715 1.00 39.38 333 ASN A O 1
ATOM 2707 N N . ALA A 1 334 ? 16.960 28.726 -9.091 1.00 44.81 334 ALA A N 1
ATOM 2708 C CA . ALA A 1 334 ? 17.272 27.293 -9.196 1.00 44.81 334 ALA A CA 1
ATOM 2709 C C . ALA A 1 334 ? 16.008 26.441 -9.374 1.00 44.81 334 ALA A C 1
ATOM 2711 O O . ALA A 1 334 ? 14.987 26.718 -8.752 1.00 44.81 334 ALA A O 1
ATOM 2712 N N . ASN A 1 335 ? 16.081 25.385 -10.194 1.00 53.34 335 ASN A N 1
ATOM 2713 C CA . ASN A 1 335 ? 15.098 24.300 -10.143 1.00 53.34 335 ASN A CA 1
ATOM 2714 C C . ASN A 1 335 ? 15.169 23.679 -8.742 1.00 53.34 335 ASN A C 1
ATOM 2716 O O . ASN A 1 335 ? 16.213 23.144 -8.362 1.00 53.34 335 ASN A O 1
ATOM 2720 N N . THR A 1 336 ? 14.085 23.749 -7.972 1.00 66.50 336 THR A N 1
ATOM 2721 C CA . THR A 1 336 ? 14.046 23.139 -6.640 1.00 66.50 336 THR A CA 1
ATOM 2722 C C . THR A 1 336 ? 13.843 21.635 -6.805 1.00 66.50 336 THR A C 1
ATOM 2724 O O . THR A 1 336 ? 12.832 21.178 -7.344 1.00 66.50 336 THR A O 1
ATOM 2727 N N . VAL A 1 337 ? 14.830 20.854 -6.364 1.00 73.94 337 VAL A N 1
ATOM 2728 C CA . VAL A 1 337 ? 14.728 19.393 -6.298 1.00 73.94 337 VAL A CA 1
ATOM 2729 C C . VAL A 1 337 ? 13.941 19.037 -5.044 1.00 73.94 337 VAL A C 1
ATOM 2731 O O . VAL A 1 337 ? 14.375 19.321 -3.930 1.00 73.94 337 VAL A O 1
ATOM 2734 N N . MET A 1 338 ? 12.788 18.406 -5.229 1.00 78.75 338 MET A N 1
ATOM 2735 C CA . MET A 1 338 ? 11.900 17.981 -4.156 1.00 78.75 338 MET A CA 1
ATOM 2736 C C . MET A 1 338 ? 11.987 16.458 -3.984 1.00 78.75 338 MET A C 1
ATOM 2738 O O . MET A 1 338 ? 11.493 15.724 -4.847 1.00 78.75 338 MET A O 1
ATOM 2742 N N . PRO A 1 339 ? 12.598 15.953 -2.898 1.00 83.44 339 PRO A N 1
ATOM 2743 C CA . PRO A 1 339 ? 12.697 14.517 -2.648 1.00 83.44 339 PRO A CA 1
ATOM 2744 C C . PRO A 1 339 ? 11.316 13.872 -2.508 1.00 83.44 339 PRO A C 1
ATOM 2746 O O . PRO A 1 339 ? 10.470 14.410 -1.801 1.00 83.44 339 PRO A O 1
ATOM 2749 N N . MET A 1 340 ? 11.092 12.714 -3.136 1.00 84.38 340 MET A N 1
ATOM 2750 C CA . MET A 1 340 ? 9.832 11.965 -3.020 1.00 84.38 340 MET A CA 1
ATOM 2751 C C . MET A 1 340 ? 10.000 10.702 -2.172 1.00 84.38 340 MET A C 1
ATOM 2753 O O . MET A 1 340 ? 9.272 10.523 -1.197 1.00 84.38 340 MET A O 1
ATOM 2757 N N . PHE A 1 341 ? 10.938 9.822 -2.539 1.00 87.56 341 PHE A N 1
ATOM 2758 C CA . PHE A 1 341 ? 11.213 8.565 -1.832 1.00 87.56 341 PHE A CA 1
ATOM 2759 C C . PHE A 1 341 ? 12.505 7.895 -2.332 1.00 87.56 341 PHE A C 1
ATOM 2761 O O . PHE A 1 341 ? 12.990 8.195 -3.422 1.00 87.56 341 PHE A O 1
ATOM 2768 N N . ASP A 1 342 ? 12.999 6.917 -1.568 1.00 91.00 342 ASP A N 1
ATOM 2769 C CA . ASP A 1 342 ? 14.107 6.036 -1.957 1.00 91.00 342 ASP A CA 1
ATOM 2770 C C . ASP A 1 342 ? 13.605 4.601 -2.182 1.00 91.00 342 ASP A C 1
ATOM 2772 O O . ASP A 1 342 ? 12.962 4.018 -1.303 1.00 91.00 342 ASP A O 1
ATOM 2776 N N . ALA A 1 343 ? 13.927 4.000 -3.329 1.00 92.81 343 ALA A N 1
ATOM 2777 C CA . ALA A 1 343 ? 13.495 2.646 -3.695 1.00 92.81 343 ALA A CA 1
ATOM 2778 C C . ALA A 1 343 ? 14.514 1.935 -4.602 1.00 92.81 343 ALA A C 1
ATOM 2780 O O . ALA A 1 343 ? 15.429 2.558 -5.146 1.00 92.81 343 ALA A O 1
ATOM 2781 N N . HIS A 1 344 ? 14.365 0.622 -4.800 1.00 94.06 344 HIS A N 1
ATOM 2782 C CA . HIS A 1 344 ? 15.023 -0.018 -5.946 1.00 94.06 344 HIS A CA 1
ATOM 2783 C C . HIS A 1 344 ? 14.461 0.565 -7.250 1.00 94.06 344 HIS A C 1
ATOM 2785 O O . HIS A 1 344 ? 13.320 1.016 -7.281 1.00 94.06 344 HIS A O 1
ATOM 2791 N N . LEU A 1 345 ? 15.241 0.564 -8.333 1.00 94.62 345 LEU A N 1
ATOM 2792 C CA . LEU A 1 345 ? 14.888 1.283 -9.560 1.00 94.62 345 LEU A CA 1
ATOM 2793 C C . LEU A 1 345 ? 13.537 0.817 -10.126 1.00 94.62 345 LEU A C 1
ATOM 2795 O O . LEU A 1 345 ? 12.670 1.644 -10.380 1.00 94.62 345 LEU A O 1
ATOM 2799 N N . VAL A 1 346 ? 13.314 -0.498 -10.230 1.00 96.56 346 VAL A N 1
ATOM 2800 C CA . VAL A 1 346 ? 12.026 -1.049 -10.708 1.00 96.56 346 VAL A CA 1
ATOM 2801 C C . VAL A 1 346 ? 10.871 -0.737 -9.758 1.00 96.56 346 VAL A C 1
ATOM 2803 O O . VAL A 1 346 ? 9.802 -0.339 -10.209 1.00 96.56 346 VAL A O 1
ATOM 2806 N N . GLU A 1 347 ? 11.083 -0.894 -8.450 1.00 95.94 347 GLU A N 1
ATOM 2807 C CA . GLU A 1 347 ? 10.075 -0.588 -7.427 1.00 95.94 347 GLU A CA 1
ATOM 2808 C C . GLU A 1 347 ? 9.660 0.883 -7.492 1.00 95.94 347 GLU A C 1
ATOM 2810 O O . GLU A 1 347 ? 8.473 1.195 -7.465 1.00 95.94 347 GLU A O 1
ATOM 2815 N N . GLY A 1 348 ? 10.627 1.788 -7.640 1.00 94.75 348 GLY A N 1
ATOM 2816 C CA . GLY A 1 348 ? 10.367 3.215 -7.729 1.00 94.75 348 GLY A CA 1
ATOM 2817 C C . GLY A 1 348 ? 9.669 3.627 -9.022 1.00 94.75 348 GLY A C 1
ATOM 2818 O O . GLY A 1 348 ? 8.780 4.471 -8.973 1.00 94.75 348 GLY A O 1
ATOM 2819 N N . ILE A 1 349 ? 9.981 2.996 -10.160 1.00 96.31 349 ILE A N 1
ATOM 2820 C CA . ILE A 1 349 ? 9.233 3.216 -11.410 1.00 96.31 349 ILE A CA 1
ATOM 2821 C C . ILE A 1 349 ? 7.792 2.729 -11.251 1.00 96.31 349 ILE A C 1
ATOM 2823 O O . ILE A 1 349 ? 6.866 3.479 -11.549 1.00 96.31 349 ILE A O 1
ATOM 2827 N N . ALA A 1 350 ? 7.594 1.513 -10.732 1.00 96.44 350 ALA A N 1
ATOM 2828 C CA . ALA A 1 350 ? 6.265 0.964 -10.479 1.00 96.44 350 ALA A CA 1
ATOM 2829 C C . ALA A 1 350 ? 5.453 1.881 -9.550 1.00 96.44 350 ALA A C 1
ATOM 2831 O O . ALA A 1 350 ? 4.316 2.229 -9.861 1.00 96.44 350 ALA A O 1
ATOM 2832 N N . ARG A 1 351 ? 6.066 2.356 -8.462 1.00 92.94 351 ARG A N 1
ATOM 2833 C CA . ARG A 1 351 ? 5.476 3.338 -7.549 1.00 92.94 351 ARG A CA 1
ATOM 2834 C C . ARG A 1 351 ? 5.109 4.635 -8.263 1.00 92.94 351 ARG A C 1
ATOM 2836 O O . ARG A 1 351 ? 3.982 5.084 -8.140 1.00 92.94 351 ARG A O 1
ATOM 2843 N N . CYS A 1 352 ? 6.001 5.209 -9.065 1.00 92.44 352 CYS A N 1
ATOM 2844 C CA . CYS A 1 352 ? 5.705 6.410 -9.848 1.00 92.44 352 CYS A CA 1
ATOM 2845 C C . CYS A 1 352 ? 4.503 6.233 -10.794 1.00 92.44 352 CYS A C 1
ATOM 2847 O O . CYS A 1 352 ? 3.695 7.154 -10.927 1.00 92.44 352 CYS A O 1
ATOM 2849 N N . VAL A 1 353 ? 4.360 5.059 -11.420 1.00 93.88 353 VAL A N 1
ATOM 2850 C CA . VAL A 1 353 ? 3.215 4.732 -12.285 1.00 93.88 353 VAL A CA 1
ATOM 2851 C C . VAL A 1 353 ? 1.926 4.616 -11.469 1.00 93.88 353 VAL A C 1
ATOM 2853 O O . VAL A 1 353 ? 0.956 5.313 -11.763 1.00 93.88 353 VAL A O 1
ATOM 2856 N N . PHE A 1 354 ? 1.910 3.770 -10.435 1.00 91.31 354 PHE A N 1
ATOM 2857 C CA . PHE A 1 354 ? 0.699 3.489 -9.655 1.00 91.31 354 PHE A CA 1
ATOM 2858 C C . PHE A 1 354 ? 0.245 4.673 -8.794 1.00 91.31 354 PHE A C 1
ATOM 2860 O O . PHE A 1 354 ? -0.953 4.866 -8.604 1.00 91.31 354 PHE A O 1
ATOM 2867 N N . SER A 1 355 ? 1.179 5.506 -8.330 1.00 87.75 355 SER A N 1
ATOM 2868 C CA . SER A 1 355 ? 0.886 6.732 -7.581 1.00 87.75 355 SER A CA 1
ATOM 2869 C C . SER A 1 355 ? 0.389 7.879 -8.464 1.00 87.75 355 SER A C 1
ATOM 2871 O O . SER A 1 355 ? -0.024 8.905 -7.929 1.00 87.75 355 SER A O 1
ATOM 2873 N N . GLY A 1 356 ? 0.441 7.747 -9.796 1.00 88.00 356 GLY A N 1
ATOM 2874 C CA . GLY A 1 356 ? 0.052 8.807 -10.733 1.00 88.00 356 GLY A CA 1
ATOM 2875 C C . GLY A 1 356 ? 1.068 9.947 -10.859 1.00 88.00 356 GLY A C 1
ATOM 2876 O O . GLY A 1 356 ? 0.732 11.007 -11.380 1.00 88.00 356 GLY A O 1
ATOM 2877 N N . TYR A 1 357 ? 2.312 9.742 -10.414 1.00 87.62 357 TYR A N 1
ATOM 2878 C CA . TYR A 1 357 ? 3.384 10.739 -10.530 1.00 87.62 357 TYR A CA 1
ATOM 2879 C C . TYR A 1 357 ? 3.924 10.879 -11.953 1.00 87.62 357 TYR A C 1
ATOM 2881 O O . TYR A 1 357 ? 4.628 11.844 -12.243 1.00 87.62 357 TYR A O 1
ATOM 2889 N N . LEU A 1 358 ? 3.599 9.939 -12.841 1.00 90.75 358 LEU A N 1
ATOM 2890 C CA . LEU A 1 358 ? 3.946 10.009 -14.254 1.00 90.75 358 LEU A CA 1
ATOM 2891 C C . LEU A 1 358 ? 2.710 10.293 -15.092 1.00 90.75 358 LEU A C 1
ATOM 2893 O O . LEU A 1 358 ? 1.697 9.594 -15.024 1.00 90.75 358 LEU A O 1
ATOM 2897 N N . GLY A 1 359 ? 2.827 11.313 -15.923 1.00 90.06 359 GLY A N 1
ATOM 2898 C CA . GLY A 1 359 ? 1.867 11.628 -16.950 1.00 90.06 359 GLY A CA 1
ATOM 2899 C C . GLY A 1 359 ? 2.326 11.092 -18.308 1.00 90.06 359 GLY A C 1
ATOM 2900 O O . GLY A 1 359 ? 3.503 11.128 -18.663 1.00 90.06 359 GLY A O 1
ATOM 2901 N N . PHE A 1 360 ? 1.361 10.556 -19.052 1.00 89.44 360 PHE A N 1
ATOM 2902 C CA . PHE A 1 360 ? 1.571 9.867 -20.334 1.00 89.44 360 PHE A CA 1
ATOM 2903 C C . PHE A 1 360 ? 0.785 10.513 -21.481 1.00 89.44 360 PHE A C 1
ATOM 2905 O O . PHE A 1 360 ? 0.829 10.057 -22.616 1.00 89.44 360 PHE A O 1
ATOM 2912 N N . SER A 1 361 ? 0.009 11.553 -21.179 1.00 86.19 361 SER A N 1
ATOM 2913 C CA . SER A 1 361 ? -0.752 12.316 -22.168 1.00 86.19 361 SER A CA 1
ATOM 2914 C C . SER A 1 361 ? 0.077 13.492 -22.664 1.00 86.19 361 SER A C 1
ATOM 2916 O O . SER A 1 361 ? 0.790 14.089 -21.864 1.00 86.19 361 SER A O 1
ATOM 2918 N N . SER A 1 362 ? -0.110 13.918 -23.913 1.00 78.19 362 SER A N 1
ATOM 2919 C CA . SER A 1 362 ? 0.603 15.064 -24.503 1.00 78.19 362 SER A CA 1
ATOM 2920 C C . SER A 1 362 ? 0.552 16.350 -23.666 1.00 78.19 362 SER A C 1
ATOM 2922 O O . SER A 1 362 ? 1.519 17.102 -23.648 1.00 78.19 362 SER A O 1
ATOM 2924 N N . ARG A 1 363 ? -0.547 16.594 -22.938 1.00 78.62 363 ARG A N 1
ATOM 2925 C CA . ARG A 1 363 ? -0.708 17.772 -22.063 1.00 78.62 363 ARG A CA 1
ATOM 2926 C C . ARG A 1 363 ? 0.107 17.705 -20.770 1.00 78.62 363 ARG A C 1
ATOM 2928 O O . ARG A 1 363 ? 0.479 18.741 -20.245 1.00 78.62 363 ARG A O 1
ATOM 2935 N N . ASN A 1 364 ? 0.370 16.498 -20.279 1.00 81.69 364 ASN A N 1
ATOM 2936 C CA . ASN A 1 364 ? 1.049 16.218 -19.016 1.00 81.69 364 ASN A CA 1
ATOM 2937 C C . ASN A 1 364 ? 2.051 15.087 -19.266 1.00 81.69 364 ASN A C 1
ATOM 2939 O O . ASN A 1 364 ? 1.847 13.985 -18.769 1.00 81.69 364 ASN A O 1
ATOM 2943 N N . LEU A 1 365 ? 3.051 15.291 -20.124 1.00 88.12 365 LEU A N 1
ATOM 2944 C CA . LEU A 1 365 ? 4.048 14.259 -20.415 1.00 88.12 365 LEU A CA 1
ATOM 2945 C C . LEU A 1 365 ? 5.210 14.376 -19.426 1.00 88.12 365 LEU A C 1
ATOM 2947 O O . LEU A 1 365 ? 5.838 15.430 -19.325 1.00 88.12 365 LEU A O 1
ATOM 2951 N N . SER A 1 366 ? 5.490 13.296 -18.705 1.00 91.44 366 SER A N 1
ATOM 2952 C CA . SER A 1 366 ? 6.619 13.226 -17.778 1.00 91.44 366 SER A CA 1
ATOM 2953 C C . SER A 1 366 ? 7.907 12.806 -18.479 1.00 91.44 366 SER A C 1
ATOM 2955 O O . SER A 1 366 ? 7.890 12.094 -19.478 1.00 91.44 366 SER A O 1
ATOM 2957 N N . SER A 1 367 ? 9.043 13.195 -17.909 1.00 92.38 367 SER A N 1
ATOM 2958 C CA . SER A 1 367 ? 10.373 12.751 -18.336 1.00 92.38 367 SER A CA 1
ATOM 2959 C C . SER A 1 367 ? 11.214 12.319 -17.138 1.00 92.38 367 SER A C 1
ATOM 2961 O O . SER A 1 367 ? 11.020 12.808 -16.023 1.00 92.38 367 SER A O 1
ATOM 2963 N N . PHE A 1 368 ? 12.160 11.410 -17.362 1.00 93.88 368 PHE A N 1
ATOM 2964 C CA . PHE A 1 368 ? 13.159 11.054 -16.359 1.00 93.88 368 PHE A CA 1
ATOM 2965 C C . PHE A 1 368 ? 14.460 11.828 -16.582 1.00 93.88 368 PHE A C 1
ATOM 2967 O O . PHE A 1 368 ? 14.869 12.071 -17.715 1.00 93.88 368 PHE A O 1
ATOM 2974 N N . GLU A 1 369 ? 15.148 12.153 -15.493 1.00 92.56 369 GLU A N 1
ATOM 2975 C CA . GLU A 1 369 ? 16.548 12.569 -15.493 1.00 92.56 369 GLU A CA 1
ATOM 2976 C C . GLU A 1 369 ? 17.333 11.607 -14.600 1.00 92.56 369 GLU A C 1
ATOM 2978 O O . GLU A 1 369 ? 17.046 11.476 -13.414 1.00 92.56 369 GLU A O 1
ATOM 2983 N N . LYS A 1 370 ? 18.324 10.918 -15.164 1.00 91.06 370 LYS A N 1
ATOM 2984 C CA . LYS A 1 370 ? 19.189 9.988 -14.430 1.00 91.06 370 LYS A CA 1
ATOM 2985 C C . LYS A 1 370 ? 20.638 10.399 -14.674 1.00 91.06 370 LYS A C 1
ATOM 2987 O O . LYS A 1 370 ? 21.194 10.012 -15.706 1.00 91.06 370 LYS A O 1
ATOM 2992 N N . PRO A 1 371 ? 21.240 11.222 -13.800 1.00 86.06 371 PRO A N 1
ATOM 2993 C CA . PRO A 1 371 ? 22.626 11.611 -13.981 1.00 86.06 371 PRO A CA 1
ATOM 2994 C C . PRO A 1 371 ? 23.556 10.400 -13.810 1.00 86.06 371 PRO A C 1
ATOM 2996 O O . PRO A 1 371 ? 23.195 9.413 -13.158 1.00 86.06 371 PRO A O 1
ATOM 2999 N N . PRO A 1 372 ? 24.764 10.450 -14.395 1.00 82.00 372 PRO A N 1
ATOM 3000 C CA . PRO A 1 372 ? 25.761 9.410 -14.197 1.00 82.00 372 PRO A CA 1
ATOM 3001 C C . PRO A 1 372 ? 26.063 9.240 -12.709 1.00 82.00 372 PRO A C 1
ATOM 3003 O O . PRO A 1 372 ? 26.326 10.215 -12.002 1.00 82.00 372 PRO A O 1
ATOM 3006 N N . ALA A 1 373 ? 26.048 7.999 -12.229 1.00 77.38 373 ALA A N 1
ATOM 3007 C CA . ALA A 1 373 ? 26.434 7.733 -10.856 1.00 77.38 373 ALA A CA 1
ATOM 3008 C C . ALA A 1 373 ? 27.916 8.083 -10.647 1.00 77.38 373 ALA A C 1
ATOM 3010 O O . ALA A 1 373 ? 28.787 7.634 -11.391 1.00 77.38 373 ALA A O 1
ATOM 3011 N N . THR A 1 374 ? 28.205 8.855 -9.600 1.00 77.00 374 THR A N 1
ATOM 3012 C CA . THR A 1 374 ? 29.579 9.158 -9.165 1.00 77.00 374 THR A CA 1
ATOM 3013 C C . THR A 1 374 ? 30.241 7.960 -8.483 1.00 77.00 374 THR A C 1
ATOM 3015 O O . THR A 1 374 ? 31.464 7.842 -8.470 1.00 77.00 374 THR A O 1
ATOM 3018 N N . PHE A 1 375 ? 29.433 7.045 -7.943 1.00 77.81 375 PHE A N 1
ATOM 3019 C CA . PHE A 1 375 ? 29.880 5.825 -7.285 1.00 77.81 375 PHE A CA 1
ATOM 3020 C C . PHE A 1 375 ? 29.916 4.644 -8.250 1.00 77.81 375 PHE A C 1
ATOM 3022 O O . PHE A 1 375 ? 28.959 4.395 -8.984 1.00 77.81 375 PHE A O 1
ATOM 3029 N N . ARG A 1 376 ? 30.999 3.867 -8.197 1.00 79.50 376 ARG A N 1
ATOM 3030 C CA . ARG A 1 376 ? 31.144 2.650 -8.998 1.00 79.50 376 ARG A CA 1
ATOM 3031 C C . ARG A 1 376 ? 30.604 1.448 -8.224 1.00 79.50 376 ARG A C 1
ATOM 3033 O O . ARG A 1 376 ? 31.296 0.877 -7.391 1.00 79.50 376 ARG A O 1
ATOM 3040 N N . SER A 1 377 ? 29.370 1.055 -8.521 1.00 83.75 377 SER A N 1
ATOM 3041 C CA . SER A 1 377 ? 28.802 -0.242 -8.136 1.00 83.75 377 SER A CA 1
ATOM 3042 C C . SER A 1 377 ? 27.948 -0.7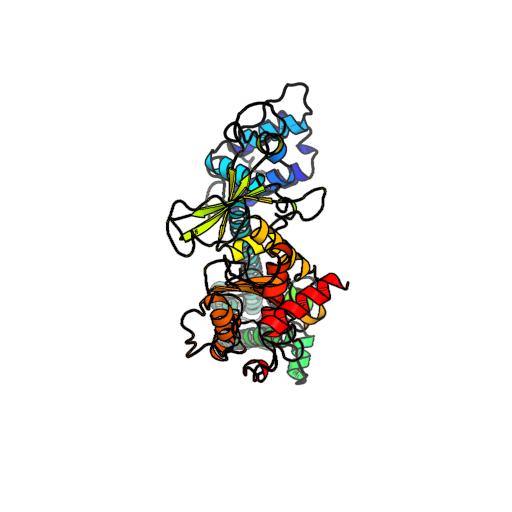86 -9.270 1.00 83.75 377 SER A C 1
ATOM 3044 O O . SER A 1 377 ? 27.380 -0.002 -10.023 1.00 83.75 377 SER A O 1
ATOM 3046 N N . GLU A 1 378 ? 27.799 -2.110 -9.367 1.00 81.19 378 GLU A N 1
ATOM 3047 C CA . GLU A 1 378 ? 26.984 -2.733 -10.425 1.00 81.19 378 GLU A CA 1
ATOM 3048 C C . GLU A 1 378 ? 25.545 -2.194 -10.478 1.00 81.19 378 GLU A C 1
ATOM 3050 O O . GLU A 1 378 ? 24.945 -2.125 -11.548 1.00 81.19 378 GLU A O 1
ATOM 3055 N N . ILE A 1 379 ? 24.990 -1.816 -9.321 1.00 84.50 379 ILE A N 1
ATOM 3056 C CA . ILE A 1 379 ? 23.652 -1.227 -9.219 1.00 84.50 379 ILE A CA 1
ATOM 3057 C C . ILE A 1 379 ? 23.679 0.206 -9.751 1.00 84.50 379 ILE A C 1
ATOM 3059 O O . ILE A 1 379 ? 22.860 0.555 -10.597 1.00 84.50 379 ILE A O 1
ATOM 3063 N N . ALA A 1 380 ? 24.623 1.027 -9.282 1.00 82.25 380 ALA A N 1
ATOM 3064 C CA . ALA A 1 380 ? 24.714 2.449 -9.607 1.00 82.25 380 ALA A CA 1
ATOM 3065 C C . ALA A 1 380 ? 25.098 2.699 -11.076 1.00 82.25 380 ALA A C 1
ATOM 3067 O O . ALA A 1 380 ? 24.604 3.635 -11.702 1.00 82.25 380 ALA A O 1
ATOM 3068 N N . THR A 1 381 ? 25.939 1.838 -11.649 1.00 81.94 381 THR A N 1
ATOM 3069 C CA . THR A 1 381 ? 26.422 1.942 -13.031 1.00 81.94 381 THR A CA 1
ATOM 3070 C C . THR A 1 381 ? 25.539 1.198 -14.033 1.00 81.94 381 THR A C 1
ATOM 3072 O O . THR A 1 381 ? 26.013 0.862 -15.118 1.00 81.94 381 THR A O 1
ATOM 3075 N N . ASN A 1 382 ? 24.273 0.902 -13.699 1.00 84.00 382 ASN A N 1
ATOM 3076 C CA . ASN A 1 382 ? 23.387 0.243 -14.657 1.00 84.00 382 ASN A CA 1
ATOM 3077 C C . ASN A 1 382 ? 23.240 1.101 -15.936 1.00 84.00 382 ASN A C 1
ATOM 3079 O O . ASN A 1 382 ? 23.147 2.335 -15.848 1.00 84.00 382 ASN A O 1
ATOM 3083 N N . PRO A 1 383 ? 23.206 0.468 -17.123 1.00 83.19 383 PRO A N 1
ATOM 3084 C CA . PRO A 1 383 ? 23.208 1.173 -18.403 1.00 83.19 383 PRO A CA 1
ATOM 3085 C C . PRO A 1 383 ? 21.839 1.757 -18.783 1.00 83.19 383 PRO A C 1
ATOM 3087 O O . PRO A 1 383 ? 21.709 2.317 -19.868 1.00 83.19 383 PRO A O 1
ATOM 3090 N N . VAL A 1 384 ? 20.818 1.631 -17.923 1.00 88.25 384 VAL A N 1
ATOM 3091 C CA . VAL A 1 384 ? 19.448 2.045 -18.239 1.00 88.25 384 VAL A CA 1
ATOM 3092 C C . VAL A 1 384 ? 19.400 3.557 -18.443 1.00 88.25 384 VAL A C 1
ATOM 3094 O O . VAL A 1 384 ? 19.816 4.334 -17.573 1.00 88.25 384 VAL A O 1
ATOM 3097 N N . THR A 1 385 ? 18.900 3.957 -19.610 1.00 90.12 385 THR A N 1
ATOM 3098 C CA . THR A 1 385 ? 18.766 5.355 -20.027 1.00 90.12 385 THR A CA 1
ATOM 3099 C C . THR A 1 385 ? 17.467 5.964 -19.488 1.00 90.12 385 THR A C 1
ATOM 3101 O O . THR A 1 385 ? 16.524 5.227 -19.196 1.00 90.12 385 THR A O 1
ATOM 3104 N N . PRO A 1 386 ? 17.356 7.301 -19.386 1.00 91.88 386 PRO A N 1
ATOM 3105 C CA . PRO A 1 386 ? 16.096 7.938 -19.006 1.00 91.88 386 PRO A CA 1
ATOM 3106 C C . PRO A 1 386 ? 14.919 7.593 -19.929 1.00 91.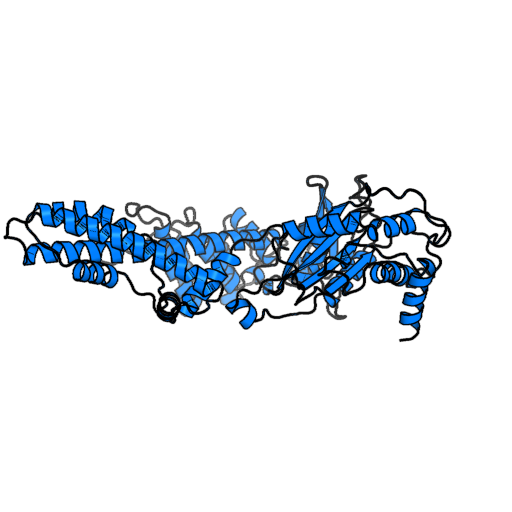88 386 PRO A C 1
ATOM 3108 O O . PRO A 1 386 ? 13.805 7.414 -19.444 1.00 91.88 386 PRO A O 1
ATOM 3111 N N . GLN A 1 387 ? 15.170 7.441 -21.236 1.00 90.88 387 GLN A N 1
ATOM 3112 C CA . GLN A 1 387 ? 14.149 7.011 -22.194 1.00 90.88 387 GLN A CA 1
ATOM 3113 C C . GLN A 1 387 ? 13.663 5.592 -21.881 1.00 90.88 387 GLN A C 1
ATOM 3115 O O . GLN A 1 387 ? 12.465 5.374 -21.764 1.00 90.88 387 GLN A O 1
ATOM 3120 N N . ALA A 1 388 ? 14.580 4.658 -21.613 1.00 91.50 388 ALA A N 1
ATOM 3121 C CA . ALA A 1 388 ? 14.222 3.291 -21.240 1.00 91.50 388 ALA A CA 1
ATOM 3122 C C . ALA A 1 388 ? 13.403 3.221 -19.938 1.00 91.50 388 ALA A C 1
ATOM 3124 O O . ALA A 1 388 ? 12.526 2.371 -19.809 1.00 91.50 388 ALA A O 1
ATOM 3125 N N . LEU A 1 389 ? 13.662 4.118 -18.974 1.00 94.31 389 LEU A N 1
ATOM 3126 C CA . LEU A 1 389 ? 12.835 4.233 -17.765 1.00 94.31 389 LEU A CA 1
ATOM 3127 C C . LEU A 1 389 ? 11.405 4.673 -18.100 1.00 94.31 389 LEU A C 1
ATOM 3129 O O . LEU A 1 389 ? 10.456 4.158 -17.510 1.00 94.31 389 LEU A O 1
ATOM 3133 N N . PHE A 1 390 ? 11.247 5.614 -19.036 1.00 94.56 390 PHE A N 1
ATOM 3134 C CA . PHE A 1 390 ? 9.937 6.079 -19.487 1.00 94.56 390 PHE A CA 1
ATOM 3135 C C . PHE A 1 390 ? 9.186 5.006 -20.288 1.00 94.56 390 PHE A C 1
ATOM 3137 O O . PHE A 1 390 ? 7.992 4.793 -20.063 1.00 94.56 390 PHE A O 1
ATOM 3144 N N . ASP A 1 391 ? 9.882 4.284 -21.164 1.00 93.81 391 ASP A N 1
ATOM 3145 C CA . ASP A 1 391 ? 9.307 3.188 -21.948 1.00 93.81 391 ASP A CA 1
ATOM 3146 C C . ASP A 1 391 ? 8.835 2.057 -21.024 1.00 93.81 391 ASP A C 1
ATOM 3148 O O . ASP A 1 391 ? 7.696 1.604 -21.123 1.00 93.81 391 ASP A O 1
ATOM 3152 N N . LEU A 1 392 ? 9.654 1.671 -20.036 1.00 96.25 392 LEU A N 1
ATOM 3153 C CA . LEU A 1 392 ? 9.259 0.718 -18.997 1.00 96.25 392 LEU A CA 1
ATOM 3154 C C . LEU A 1 392 ? 8.038 1.205 -18.204 1.00 96.25 392 LEU A C 1
ATOM 3156 O O . LEU A 1 392 ? 7.119 0.430 -17.951 1.00 96.25 392 LEU A O 1
ATOM 3160 N N . ALA A 1 393 ? 7.999 2.480 -17.811 1.00 96.88 393 ALA A N 1
ATOM 3161 C CA . ALA A 1 393 ? 6.848 3.042 -17.106 1.00 96.88 393 ALA A CA 1
ATOM 3162 C C . ALA A 1 393 ? 5.560 2.977 -17.949 1.00 96.88 393 ALA A C 1
ATOM 3164 O O . ALA A 1 393 ? 4.484 2.703 -17.413 1.00 96.88 393 ALA A O 1
ATOM 3165 N N . SER A 1 394 ? 5.678 3.200 -19.259 1.00 95.25 394 SER A N 1
ATOM 3166 C CA . SER A 1 394 ? 4.563 3.128 -20.210 1.00 95.25 394 SER A CA 1
ATOM 3167 C C . SER A 1 394 ? 4.045 1.696 -20.352 1.00 95.25 394 SER A C 1
ATOM 3169 O O . SER A 1 394 ? 2.842 1.471 -20.251 1.00 95.25 394 SER A O 1
ATOM 3171 N N . GLU A 1 395 ? 4.951 0.724 -20.460 1.00 96.19 395 GLU A N 1
ATOM 3172 C CA . GLU A 1 395 ? 4.632 -0.709 -20.507 1.00 96.19 395 GLU A CA 1
ATOM 3173 C C . GLU A 1 395 ? 3.958 -1.205 -19.221 1.00 96.19 395 GLU A C 1
ATOM 3175 O O . GLU A 1 395 ? 2.975 -1.945 -19.274 1.00 96.19 395 GLU A O 1
ATOM 3180 N N . ILE A 1 396 ? 4.434 -0.758 -18.051 1.00 97.69 396 ILE A N 1
ATOM 3181 C CA . ILE A 1 396 ? 3.788 -1.048 -16.762 1.00 97.69 396 ILE A CA 1
ATOM 3182 C C . ILE A 1 396 ? 2.359 -0.492 -16.766 1.00 97.69 396 ILE A C 1
ATOM 3184 O O . ILE A 1 396 ? 1.419 -1.204 -16.413 1.00 97.69 396 ILE A O 1
ATOM 3188 N N . LYS A 1 397 ? 2.171 0.766 -17.180 1.00 95.75 397 LYS A N 1
ATOM 3189 C CA . LYS A 1 397 ? 0.844 1.393 -17.220 1.00 95.75 397 LYS A CA 1
ATOM 3190 C C . LYS A 1 397 ? -0.124 0.650 -18.141 1.00 95.75 397 LYS A C 1
ATOM 3192 O O . LYS A 1 397 ? -1.282 0.467 -17.772 1.00 95.75 397 LYS A O 1
ATOM 3197 N N . GLU A 1 398 ? 0.329 0.271 -19.330 1.00 95.19 398 GLU A N 1
ATOM 3198 C CA . GLU A 1 398 ? -0.496 -0.432 -20.312 1.00 95.19 398 GLU A CA 1
ATOM 3199 C C . GLU A 1 398 ? -0.894 -1.824 -19.809 1.00 95.19 398 GLU A C 1
ATOM 3201 O O . GLU A 1 398 ? -2.068 -2.194 -19.854 1.00 95.19 398 GLU A O 1
ATOM 3206 N N . PHE A 1 399 ? 0.068 -2.577 -19.271 1.00 96.75 399 PHE A N 1
ATOM 3207 C CA . PHE A 1 399 ? -0.170 -3.930 -18.783 1.00 96.75 399 PHE A CA 1
ATOM 3208 C C . PHE A 1 399 ? -1.107 -3.955 -17.566 1.00 96.75 399 PHE A C 1
ATOM 3210 O O . PHE A 1 399 ? -2.051 -4.748 -17.512 1.00 96.75 399 PHE A O 1
ATOM 3217 N N . PHE A 1 400 ? -0.902 -3.056 -16.599 1.00 96.06 400 PHE A N 1
ATOM 3218 C CA . PHE A 1 400 ? -1.735 -2.957 -15.400 1.00 96.06 400 PHE A CA 1
ATOM 3219 C C . PHE A 1 400 ? -2.923 -2.005 -15.599 1.00 96.06 400 PHE A C 1
ATOM 3221 O O . PHE A 1 400 ? -3.102 -1.044 -14.847 1.00 96.06 400 PHE A O 1
ATOM 3228 N N . ALA A 1 401 ? -3.787 -2.311 -16.569 1.00 90.38 401 ALA A N 1
ATOM 3229 C CA . ALA A 1 401 ? -4.999 -1.534 -16.838 1.00 90.38 401 ALA A CA 1
ATOM 3230 C C . ALA A 1 401 ? -5.876 -1.358 -15.575 1.00 90.38 401 ALA A C 1
ATOM 3232 O O . ALA A 1 401 ? -5.951 -2.293 -14.768 1.00 90.38 401 ALA A O 1
ATOM 3233 N N . PRO A 1 402 ? -6.554 -0.207 -15.384 1.00 88.62 402 PRO A N 1
ATOM 3234 C CA . PRO A 1 402 ? -7.415 0.028 -14.226 1.00 88.62 402 PRO A CA 1
ATOM 3235 C C . PRO A 1 402 ? -8.421 -1.105 -14.004 1.00 88.62 402 PRO A C 1
ATOM 3237 O O . PRO A 1 402 ? -9.021 -1.615 -14.949 1.00 88.62 402 PRO A O 1
ATOM 3240 N N . MET A 1 403 ? -8.612 -1.499 -12.746 1.00 88.50 403 MET A N 1
ATOM 3241 C CA . MET A 1 403 ? -9.567 -2.538 -12.372 1.00 88.50 403 MET A CA 1
ATOM 3242 C C . MET A 1 403 ? -10.258 -2.206 -11.055 1.00 88.50 403 MET A C 1
ATOM 3244 O O . MET A 1 403 ? -9.723 -1.470 -10.228 1.00 88.50 403 MET A O 1
ATOM 3248 N N . HIS A 1 404 ? -11.421 -2.816 -10.852 1.00 84.62 404 HIS A N 1
ATOM 3249 C CA . HIS A 1 404 ? -12.127 -2.828 -9.578 1.00 84.62 404 HIS A CA 1
ATOM 3250 C C . HIS A 1 404 ? -12.095 -4.243 -8.999 1.00 84.62 404 HIS A C 1
ATOM 3252 O O . HIS A 1 404 ? -12.155 -5.221 -9.749 1.00 84.62 404 HIS A O 1
ATOM 3258 N N . ALA A 1 405 ? -11.979 -4.350 -7.676 1.00 82.62 405 ALA A N 1
ATOM 3259 C CA . ALA A 1 405 ? -12.095 -5.631 -6.994 1.00 82.62 405 ALA A CA 1
ATOM 3260 C C . ALA A 1 405 ? -13.522 -6.178 -7.147 1.00 82.62 405 ALA A C 1
ATOM 3262 O O . ALA A 1 405 ? -14.494 -5.428 -7.032 1.00 82.62 405 ALA A O 1
ATOM 3263 N N . SER A 1 406 ? -13.651 -7.483 -7.390 1.00 85.00 406 SER A N 1
ATOM 3264 C CA . SER A 1 406 ? -14.958 -8.134 -7.460 1.00 85.00 406 SER A CA 1
ATOM 3265 C C . SER A 1 406 ? -15.575 -8.226 -6.066 1.00 85.00 406 SER A C 1
ATOM 3267 O O . SER A 1 406 ? -14.991 -8.813 -5.152 1.00 85.00 406 SER A O 1
ATOM 3269 N N . SER A 1 407 ? -16.783 -7.679 -5.900 1.00 79.88 407 SER A N 1
ATOM 3270 C CA . SER A 1 407 ? -17.538 -7.813 -4.650 1.00 79.88 407 SER A CA 1
ATOM 3271 C C . SER A 1 407 ? -17.815 -9.281 -4.324 1.00 79.88 407 SER A C 1
ATOM 3273 O O . SER A 1 407 ? -17.724 -9.670 -3.166 1.00 79.88 407 SER A O 1
ATOM 3275 N N . GLN A 1 408 ? -18.090 -10.113 -5.334 1.00 82.94 408 GLN A N 1
ATOM 3276 C CA . GLN A 1 408 ? -18.326 -11.541 -5.134 1.00 82.94 408 GLN A CA 1
ATOM 3277 C C . GLN A 1 408 ? -17.071 -12.253 -4.619 1.00 82.94 408 GLN A C 1
ATOM 3279 O O . GLN A 1 408 ? -17.143 -12.967 -3.624 1.00 82.94 408 GLN A O 1
ATOM 3284 N N . GLU A 1 409 ? -15.912 -12.021 -5.240 1.00 83.62 409 GLU A N 1
ATOM 3285 C CA . GLU A 1 409 ? -14.649 -12.630 -4.797 1.00 83.62 409 GLU A CA 1
ATOM 3286 C C . GLU A 1 409 ? -14.275 -12.184 -3.381 1.00 83.62 409 GLU A C 1
ATOM 3288 O O . GLU A 1 409 ? -13.778 -12.982 -2.587 1.00 83.62 409 GLU A O 1
ATOM 3293 N N . LEU A 1 410 ? -14.566 -10.928 -3.031 1.00 75.06 410 LEU A N 1
ATOM 3294 C CA . LEU A 1 410 ? -14.373 -10.401 -1.682 1.00 75.06 410 LEU A CA 1
ATOM 3295 C C . LEU A 1 410 ? -15.259 -11.139 -0.664 1.00 75.06 410 LEU A C 1
ATOM 3297 O O . LEU A 1 410 ? -14.760 -11.553 0.383 1.00 75.06 410 LEU A O 1
ATOM 3301 N N . LEU A 1 411 ? -16.539 -11.348 -0.986 1.00 71.50 411 LEU A N 1
ATOM 3302 C CA . LEU A 1 411 ? -17.502 -12.062 -0.135 1.00 71.50 411 LEU A CA 1
ATOM 3303 C C . LEU A 1 411 ? -17.183 -13.558 -0.000 1.00 71.50 411 LEU A C 1
ATOM 3305 O O . LEU A 1 411 ? -17.353 -14.142 1.071 1.00 71.50 411 LEU A O 1
ATOM 3309 N N . GLU A 1 412 ? -16.701 -14.181 -1.073 1.00 76.19 412 GLU A N 1
ATOM 3310 C CA . GLU A 1 412 ? -16.320 -15.597 -1.104 1.00 76.19 412 GLU A CA 1
ATOM 3311 C C . GLU A 1 412 ? -14.890 -15.840 -0.587 1.00 76.19 412 GLU A C 1
ATOM 3313 O O . GLU A 1 412 ? -14.486 -16.988 -0.386 1.00 76.19 412 GLU A O 1
ATOM 3318 N N . ASN A 1 413 ? -14.151 -14.762 -0.297 1.00 74.12 413 ASN A N 1
ATOM 3319 C CA . ASN A 1 413 ? -12.739 -14.756 0.084 1.00 74.12 413 ASN A CA 1
ATOM 3320 C C . ASN A 1 413 ? -11.839 -15.483 -0.929 1.00 74.12 413 ASN A C 1
ATOM 3322 O O . ASN A 1 413 ? -10.935 -16.243 -0.570 1.00 74.12 413 ASN A O 1
ATOM 3326 N N . ILE A 1 414 ? -12.108 -15.252 -2.209 1.00 84.38 414 ILE A N 1
ATOM 3327 C CA . ILE A 1 414 ? -11.273 -15.712 -3.308 1.00 84.38 414 ILE A CA 1
ATOM 3328 C C . ILE A 1 414 ? -10.162 -14.675 -3.470 1.00 84.38 414 ILE A C 1
ATOM 3330 O O . ILE A 1 414 ? -10.400 -13.524 -3.832 1.00 84.38 414 ILE A O 1
ATOM 3334 N N . HIS A 1 415 ? -8.935 -15.080 -3.167 1.00 87.38 415 HIS A N 1
ATOM 3335 C CA . HIS A 1 415 ? -7.739 -14.258 -3.333 1.00 87.38 415 HIS A CA 1
ATOM 3336 C C . HIS A 1 415 ? -6.778 -15.002 -4.237 1.00 87.38 415 HIS A C 1
ATOM 3338 O O . HIS A 1 415 ? -6.565 -16.188 -4.011 1.00 87.38 415 HIS A O 1
ATOM 3344 N N . TYR A 1 416 ? -6.230 -14.344 -5.253 1.00 92.31 416 TYR A N 1
ATOM 3345 C CA . TYR A 1 416 ? -5.273 -14.946 -6.172 1.00 92.31 416 TYR A CA 1
ATOM 3346 C C . TYR A 1 416 ? -4.422 -13.896 -6.878 1.00 92.31 416 TYR A C 1
ATOM 3348 O O . TYR A 1 416 ? -4.756 -12.711 -6.953 1.00 92.31 416 TYR A O 1
ATOM 3356 N N . LEU A 1 417 ? -3.289 -14.355 -7.395 1.00 93.75 417 LEU A N 1
ATOM 3357 C CA . LEU A 1 417 ? -2.373 -13.541 -8.174 1.00 93.75 417 LEU A CA 1
ATOM 3358 C C . LEU A 1 417 ? -2.918 -13.395 -9.602 1.00 93.75 417 LEU A C 1
ATOM 3360 O O . LEU A 1 417 ? -3.209 -14.396 -10.251 1.00 93.75 417 LEU A O 1
ATOM 3364 N N . LYS A 1 418 ? -3.080 -12.152 -10.069 1.00 94.56 418 LYS A N 1
ATOM 3365 C CA . LYS A 1 418 ? -3.822 -11.831 -11.295 1.00 94.56 418 LYS A CA 1
ATOM 3366 C C . LYS A 1 418 ? -2.917 -11.424 -12.452 1.00 94.56 418 LYS A C 1
ATOM 3368 O O . LYS A 1 418 ? -3.101 -11.907 -13.563 1.00 94.56 418 LYS A O 1
ATOM 3373 N N . ASP A 1 419 ? -1.942 -10.560 -12.194 1.00 96.31 419 ASP A N 1
ATOM 3374 C CA . ASP A 1 419 ? -1.040 -10.049 -13.226 1.00 96.31 419 ASP A CA 1
ATOM 3375 C C . ASP A 1 419 ? 0.411 -10.081 -12.732 1.00 96.31 419 ASP A C 1
ATOM 3377 O O . ASP A 1 419 ? 0.697 -9.731 -11.583 1.00 96.31 419 ASP A O 1
ATOM 3381 N N . VAL A 1 420 ? 1.332 -10.478 -13.611 1.00 97.06 420 VAL A N 1
ATOM 3382 C CA . VAL A 1 420 ? 2.778 -10.520 -13.373 1.00 97.06 420 VAL A CA 1
ATOM 3383 C C . VAL A 1 420 ? 3.501 -9.821 -14.513 1.00 97.06 420 VAL A C 1
ATOM 3385 O O . VAL A 1 420 ? 3.411 -10.221 -15.669 1.00 97.06 420 VAL A O 1
ATOM 3388 N N . PHE A 1 421 ? 4.287 -8.811 -14.174 1.00 98.12 421 PHE A N 1
ATOM 3389 C CA . PHE A 1 421 ? 5.189 -8.141 -15.094 1.00 98.12 421 PHE A CA 1
ATOM 3390 C C . PHE A 1 421 ? 6.628 -8.347 -14.619 1.00 98.12 421 PHE A C 1
ATOM 3392 O O . PHE A 1 421 ? 6.957 -8.032 -13.475 1.00 98.12 421 PHE A O 1
ATOM 3399 N N . ILE A 1 422 ? 7.497 -8.879 -15.475 1.00 97.88 422 ILE A N 1
ATOM 3400 C CA . ILE A 1 422 ? 8.902 -9.144 -15.143 1.00 97.88 422 ILE A CA 1
ATOM 3401 C C . ILE A 1 422 ? 9.778 -8.098 -15.824 1.00 97.88 422 ILE A C 1
ATOM 3403 O O . ILE A 1 422 ? 9.931 -8.115 -17.040 1.00 97.88 422 ILE A O 1
ATOM 3407 N N . ALA A 1 423 ? 10.390 -7.216 -15.038 1.00 97.62 423 ALA A N 1
ATOM 3408 C CA . ALA A 1 423 ? 11.401 -6.278 -15.510 1.00 97.62 423 ALA A CA 1
ATOM 3409 C C . ALA A 1 423 ? 12.806 -6.865 -15.295 1.00 97.62 423 ALA A C 1
ATOM 3411 O O . ALA A 1 423 ? 13.259 -7.046 -14.162 1.00 97.62 423 ALA A O 1
ATOM 3412 N N . CYS A 1 424 ? 13.509 -7.152 -16.385 1.00 95.88 424 CYS A N 1
ATOM 3413 C CA . CYS A 1 424 ? 14.846 -7.739 -16.392 1.00 95.88 424 CYS A CA 1
ATOM 3414 C C . CYS A 1 424 ? 15.912 -6.670 -16.652 1.00 95.88 424 CYS A C 1
ATOM 3416 O O . CYS A 1 424 ? 15.694 -5.743 -17.427 1.00 95.88 424 CYS A O 1
ATOM 3418 N N . HIS A 1 425 ? 17.092 -6.819 -16.044 1.00 92.56 425 HIS A N 1
ATOM 3419 C CA . HIS A 1 425 ? 18.272 -5.967 -16.293 1.00 92.56 425 HIS A CA 1
ATOM 3420 C C . HIS A 1 425 ? 18.127 -4.479 -15.939 1.00 92.56 425 HIS A C 1
ATOM 3422 O O . HIS A 1 425 ? 18.972 -3.670 -16.313 1.00 92.56 425 HIS A O 1
ATOM 3428 N N . VAL A 1 426 ? 17.105 -4.112 -15.166 1.00 92.94 426 VAL A N 1
ATOM 3429 C CA . VAL A 1 426 ? 16.883 -2.715 -14.767 1.00 92.94 426 VAL A CA 1
ATOM 3430 C C . VAL A 1 426 ? 17.682 -2.354 -13.524 1.00 92.94 426 VAL A C 1
ATOM 3432 O O . VAL A 1 426 ? 18.491 -1.434 -13.537 1.00 92.94 426 VAL A O 1
ATOM 3435 N N . ASN A 1 427 ? 17.477 -3.104 -12.437 1.00 91.69 427 ASN A N 1
ATOM 3436 C CA . ASN A 1 427 ? 18.173 -2.858 -11.174 1.00 91.69 427 ASN A CA 1
ATOM 3437 C C . ASN A 1 427 ? 19.679 -3.138 -11.288 1.00 91.69 427 ASN A C 1
ATOM 3439 O O . ASN A 1 427 ? 20.491 -2.365 -10.785 1.00 91.69 427 ASN A O 1
ATOM 3443 N N . ARG A 1 428 ? 20.033 -4.259 -11.927 1.00 89.81 428 ARG A N 1
ATOM 3444 C CA . ARG A 1 428 ? 21.393 -4.661 -12.318 1.00 89.81 428 ARG A CA 1
ATOM 3445 C C . ARG A 1 428 ? 21.324 -5.815 -13.322 1.00 89.81 428 ARG A C 1
ATOM 3447 O O . ARG A 1 428 ? 20.269 -6.433 -13.500 1.00 89.81 428 ARG A O 1
ATOM 3454 N N . PHE A 1 429 ? 22.452 -6.150 -13.939 1.00 88.94 429 PHE A N 1
ATOM 3455 C CA . PHE A 1 429 ? 22.542 -7.277 -14.868 1.00 88.94 429 PHE A CA 1
ATOM 3456 C C . PHE A 1 429 ? 22.194 -8.620 -14.189 1.00 88.94 429 PHE A C 1
ATOM 3458 O O . PHE A 1 429 ? 22.558 -8.856 -13.037 1.00 88.94 429 PHE A O 1
ATOM 3465 N N . ASN A 1 430 ? 21.476 -9.488 -14.911 1.00 91.69 430 ASN A N 1
ATOM 3466 C CA . ASN A 1 430 ? 20.815 -10.725 -14.441 1.00 91.69 430 ASN A CA 1
ATOM 3467 C C . ASN A 1 430 ? 19.826 -10.587 -13.263 1.00 91.69 430 ASN A C 1
ATOM 3469 O O . ASN A 1 430 ? 19.384 -11.597 -12.723 1.00 91.69 430 ASN A O 1
ATOM 3473 N N . MET A 1 431 ? 19.422 -9.373 -12.879 1.00 94.12 431 MET A N 1
ATOM 3474 C CA . MET A 1 431 ? 18.336 -9.205 -11.914 1.00 94.12 431 MET A CA 1
ATOM 3475 C C . MET A 1 431 ? 16.980 -9.257 -12.618 1.00 94.12 431 MET A C 1
ATOM 3477 O O . MET A 1 431 ? 16.771 -8.539 -13.601 1.00 94.12 431 MET A O 1
ATOM 3481 N N . LEU A 1 432 ? 16.067 -10.062 -12.079 1.00 97.06 432 LEU A N 1
ATOM 3482 C CA . LEU A 1 432 ? 14.647 -10.070 -12.418 1.00 97.06 432 LEU A CA 1
ATOM 3483 C C . LEU A 1 432 ? 13.881 -9.374 -11.301 1.00 97.06 432 LEU A C 1
ATOM 3485 O O . LEU A 1 432 ? 14.043 -9.712 -10.129 1.00 97.06 432 LEU A O 1
ATOM 3489 N N . SER A 1 433 ? 13.025 -8.430 -11.666 1.00 97.81 433 SER A N 1
ATOM 3490 C CA . SER A 1 433 ? 12.109 -7.761 -10.751 1.00 97.81 433 SER A CA 1
ATOM 3491 C C . SER A 1 433 ? 10.677 -8.054 -11.162 1.00 97.81 433 SER A C 1
ATOM 3493 O O . SER A 1 433 ? 10.264 -7.711 -12.265 1.00 97.81 433 SER A O 1
ATOM 3495 N N . LEU A 1 434 ? 9.927 -8.702 -10.278 1.00 97.75 434 LEU A N 1
ATOM 3496 C CA . LEU A 1 434 ? 8.520 -9.018 -10.471 1.00 97.75 434 LEU A CA 1
ATOM 3497 C C . LEU A 1 434 ? 7.685 -7.865 -9.925 1.00 97.75 434 LEU A C 1
ATOM 3499 O O . LEU A 1 434 ? 7.751 -7.585 -8.730 1.00 97.75 434 LEU A O 1
ATOM 3503 N N . ILE A 1 435 ? 6.906 -7.228 -10.791 1.00 98.38 435 ILE A N 1
ATOM 3504 C CA . ILE A 1 435 ? 5.799 -6.348 -10.424 1.00 98.38 435 ILE A CA 1
ATOM 3505 C C . ILE A 1 435 ? 4.540 -7.207 -10.511 1.00 98.38 435 ILE A C 1
ATOM 3507 O O . ILE A 1 435 ? 4.257 -7.793 -11.553 1.00 98.38 435 ILE A O 1
ATOM 3511 N N . ILE A 1 436 ? 3.817 -7.343 -9.408 1.00 97.19 436 ILE A N 1
ATOM 3512 C CA . ILE A 1 436 ? 2.696 -8.278 -9.285 1.00 97.19 436 ILE A CA 1
ATOM 3513 C C . ILE A 1 436 ? 1.457 -7.509 -8.854 1.00 97.19 436 ILE A C 1
ATOM 3515 O O . ILE A 1 436 ? 1.554 -6.652 -7.980 1.00 97.19 436 ILE A O 1
ATOM 3519 N N . ARG A 1 437 ? 0.298 -7.847 -9.426 1.00 96.12 437 ARG A N 1
ATOM 3520 C CA . ARG A 1 437 ? -1.013 -7.377 -8.970 1.00 96.12 437 ARG A CA 1
ATOM 3521 C C . ARG A 1 437 ? -1.915 -8.553 -8.615 1.00 96.12 437 ARG A C 1
ATOM 3523 O O . ARG A 1 437 ? -2.006 -9.519 -9.376 1.00 96.12 437 ARG A O 1
ATOM 3530 N N . ASP A 1 438 ? -2.578 -8.479 -7.467 1.00 94.06 438 ASP A N 1
ATOM 3531 C CA . ASP A 1 438 ? -3.582 -9.468 -7.064 1.00 94.06 438 ASP A CA 1
ATOM 3532 C C . ASP A 1 438 ? -4.993 -9.117 -7.568 1.00 94.06 438 ASP A C 1
ATOM 3534 O O . ASP A 1 438 ? -5.233 -8.052 -8.142 1.00 94.06 438 ASP A O 1
ATOM 3538 N N . ASN A 1 439 ? 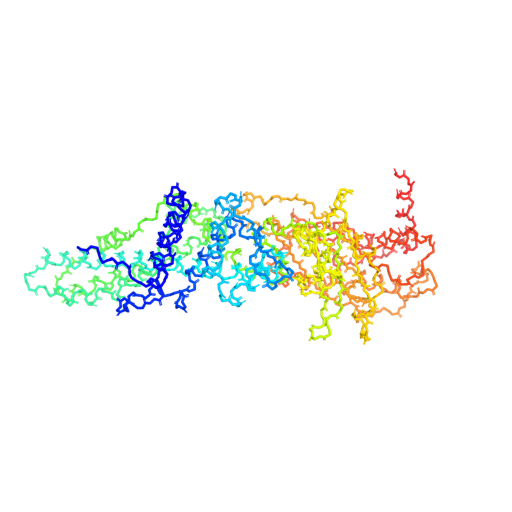-5.956 -10.019 -7.374 1.00 92.56 439 ASN A N 1
ATOM 3539 C CA . ASN A 1 439 ? -7.344 -9.780 -7.781 1.00 92.56 439 ASN A CA 1
ATOM 3540 C C . ASN A 1 439 ? -8.069 -8.691 -6.963 1.00 92.56 439 ASN A C 1
ATOM 3542 O O . ASN A 1 439 ? -9.144 -8.243 -7.362 1.00 92.56 439 ASN A O 1
ATOM 3546 N N . MET A 1 440 ? -7.464 -8.210 -5.875 1.00 87.62 440 MET A N 1
ATOM 3547 C CA . MET A 1 440 ? -7.952 -7.080 -5.081 1.00 87.62 440 MET A CA 1
ATOM 3548 C C . MET A 1 440 ? -7.405 -5.734 -5.571 1.00 87.62 440 MET A C 1
ATOM 3550 O O . MET A 1 440 ? -7.878 -4.687 -5.132 1.00 87.62 440 MET A O 1
ATOM 3554 N N . GLY A 1 441 ? -6.448 -5.752 -6.500 1.00 89.44 441 GLY A N 1
ATOM 3555 C CA . GLY A 1 441 ? -5.809 -4.557 -7.030 1.00 89.44 441 GLY A CA 1
ATOM 3556 C C . GLY A 1 441 ? -4.647 -4.051 -6.180 1.00 89.44 441 GLY A C 1
ATOM 3557 O O . GLY A 1 441 ? -4.231 -2.918 -6.393 1.00 89.44 441 GLY A O 1
ATOM 3558 N N . GLU A 1 442 ? -4.107 -4.846 -5.252 1.00 90.75 442 GLU A N 1
ATOM 3559 C CA . GLU A 1 442 ? -2.869 -4.501 -4.549 1.00 90.75 442 GLU A CA 1
ATOM 3560 C C . GLU A 1 442 ? -1.645 -4.845 -5.403 1.00 90.75 442 GLU A C 1
ATOM 3562 O O . GLU A 1 442 ? -1.627 -5.873 -6.086 1.00 90.75 442 GLU A O 1
ATOM 3567 N N . GLN A 1 443 ? -0.620 -3.986 -5.364 1.00 94.12 443 GLN A N 1
ATOM 3568 C CA . GLN A 1 443 ? 0.613 -4.151 -6.134 1.00 94.12 443 GLN A CA 1
ATOM 3569 C C . GLN A 1 443 ? 1.809 -4.486 -5.246 1.00 94.12 443 GLN A C 1
ATOM 3571 O O . GLN A 1 443 ? 1.977 -3.919 -4.167 1.00 94.12 443 GLN A O 1
ATOM 3576 N N . PHE A 1 444 ? 2.684 -5.356 -5.744 1.00 96.44 444 PHE A N 1
ATOM 3577 C CA . PHE A 1 444 ? 3.874 -5.834 -5.045 1.00 96.44 444 PHE A CA 1
ATOM 3578 C C . PHE A 1 444 ? 5.095 -5.784 -5.956 1.00 96.44 444 PHE A C 1
ATOM 3580 O O . PHE A 1 444 ? 4.974 -6.048 -7.153 1.00 96.44 444 PHE A O 1
ATOM 3587 N N . VAL A 1 445 ? 6.274 -5.502 -5.395 1.00 97.50 445 VAL A N 1
ATOM 3588 C CA . VAL A 1 445 ? 7.546 -5.591 -6.124 1.00 97.50 445 VAL A CA 1
ATOM 3589 C C . VAL A 1 445 ? 8.583 -6.388 -5.345 1.00 97.50 445 VAL A C 1
ATOM 3591 O O . VAL A 1 445 ? 8.940 -6.059 -4.218 1.00 97.50 445 VAL A O 1
ATOM 3594 N N . LEU A 1 446 ? 9.118 -7.424 -5.982 1.00 96.25 446 LEU A N 1
ATOM 3595 C CA . LEU A 1 446 ? 10.184 -8.279 -5.452 1.00 96.25 446 LEU A CA 1
ATOM 3596 C C . LEU A 1 446 ? 11.221 -8.558 -6.528 1.00 96.25 446 LEU A C 1
ATOM 3598 O O . LEU A 1 446 ? 10.917 -8.536 -7.713 1.00 96.25 446 LEU A O 1
ATOM 3602 N N . SER A 1 447 ? 12.466 -8.805 -6.127 1.00 95.81 447 SER A N 1
ATOM 3603 C CA . SER A 1 447 ? 13.559 -9.027 -7.075 1.00 95.81 447 SER A CA 1
ATOM 3604 C C . SER A 1 447 ? 14.430 -10.212 -6.680 1.00 95.81 447 SER A C 1
ATOM 3606 O O . SER A 1 447 ? 14.674 -10.436 -5.494 1.00 95.81 447 SER A O 1
ATOM 3608 N N . PHE A 1 448 ? 14.946 -10.930 -7.675 1.00 95.94 448 PHE A N 1
ATOM 3609 C CA . PHE A 1 448 ? 15.908 -12.014 -7.493 1.00 95.94 448 PHE A CA 1
ATOM 3610 C C . PHE A 1 448 ? 16.956 -12.046 -8.607 1.00 95.94 448 PHE A C 1
ATOM 3612 O O . PHE A 1 448 ? 16.733 -11.539 -9.705 1.00 95.94 448 PHE A O 1
ATOM 3619 N N . ASP A 1 449 ? 18.115 -12.624 -8.301 1.00 94.94 449 ASP A N 1
ATOM 3620 C CA . ASP A 1 449 ? 19.240 -12.733 -9.228 1.00 94.94 449 ASP A CA 1
ATOM 3621 C C . ASP A 1 449 ? 19.286 -14.129 -9.858 1.00 94.94 449 ASP A C 1
ATOM 3623 O O . ASP A 1 449 ? 19.087 -15.133 -9.170 1.00 94.94 449 ASP A O 1
ATOM 3627 N N . ILE A 1 450 ? 19.548 -14.191 -11.164 1.00 96.31 450 ILE A N 1
ATOM 3628 C CA . ILE A 1 450 ? 19.700 -15.444 -11.916 1.00 96.31 450 ILE A CA 1
ATOM 3629 C C . ILE A 1 450 ? 21.135 -15.693 -12.400 1.00 96.31 450 ILE A C 1
ATOM 3631 O O . ILE A 1 450 ? 21.375 -16.659 -13.120 1.00 96.31 450 ILE A O 1
ATOM 3635 N N . ARG A 1 451 ? 22.107 -14.853 -12.027 1.00 92.62 451 ARG A N 1
ATOM 3636 C CA . ARG A 1 451 ? 23.511 -14.938 -12.472 1.00 92.62 451 ARG A CA 1
ATOM 3637 C C . ARG A 1 451 ? 24.160 -16.288 -12.167 1.00 92.62 451 ARG A C 1
ATOM 3639 O O . ARG A 1 451 ? 24.909 -16.797 -13.003 1.00 92.62 451 ARG A O 1
ATOM 3646 N N . ASP A 1 452 ? 23.832 -16.867 -11.015 1.00 93.19 452 ASP A N 1
ATOM 3647 C CA . ASP A 1 452 ? 24.414 -18.124 -10.527 1.00 93.19 452 ASP A CA 1
ATOM 3648 C C . ASP A 1 452 ? 23.863 -19.367 -11.244 1.00 93.19 452 ASP A C 1
ATOM 3650 O O . ASP A 1 452 ? 24.404 -20.466 -11.099 1.00 93.19 452 ASP A O 1
ATOM 3654 N N . ILE A 1 453 ? 22.819 -19.208 -12.067 1.00 95.69 453 ILE A N 1
ATOM 3655 C CA . ILE A 1 453 ? 22.338 -20.273 -12.948 1.00 95.69 453 ILE A CA 1
ATOM 3656 C C . ILE A 1 453 ? 23.415 -20.539 -14.004 1.00 95.69 453 ILE A C 1
ATOM 3658 O O . ILE A 1 453 ? 23.738 -19.687 -14.844 1.00 95.69 453 ILE A O 1
ATOM 3662 N N . LYS A 1 454 ? 23.990 -21.745 -13.941 1.00 92.75 454 LYS A N 1
ATOM 3663 C CA . LYS A 1 454 ? 25.061 -22.188 -14.837 1.00 92.75 454 LYS A CA 1
ATOM 3664 C C . LYS A 1 454 ? 24.510 -22.448 -16.238 1.00 92.75 454 LYS A C 1
ATOM 3666 O O . LYS A 1 454 ? 23.573 -23.224 -16.404 1.00 92.75 454 LYS A O 1
ATOM 3671 N N . VAL A 1 455 ? 25.156 -21.857 -17.242 1.00 90.00 455 VAL A N 1
ATOM 3672 C CA . VAL A 1 455 ? 24.911 -22.130 -18.665 1.00 90.00 455 VAL A CA 1
ATOM 3673 C C . VAL A 1 455 ? 26.168 -22.798 -19.230 1.00 90.00 455 VAL A C 1
ATOM 3675 O O . VAL A 1 455 ? 27.182 -22.118 -19.367 1.00 90.00 455 VAL A O 1
ATOM 3678 N N . PRO A 1 456 ? 26.153 -24.118 -19.493 1.00 78.06 456 PRO A N 1
ATOM 3679 C CA . PRO A 1 456 ? 27.369 -24.871 -19.809 1.00 78.06 456 PRO A CA 1
ATOM 3680 C C . PRO A 1 456 ? 27.964 -24.540 -21.187 1.00 78.06 456 PRO A C 1
ATOM 3682 O O . PRO A 1 456 ? 29.181 -24.432 -21.305 1.00 78.06 456 PRO A O 1
ATOM 3685 N N . LYS A 1 457 ? 27.135 -24.356 -22.223 1.00 88.31 457 LYS A N 1
ATOM 3686 C CA . LYS A 1 457 ? 27.552 -23.894 -23.558 1.00 88.31 457 LYS A CA 1
ATOM 3687 C C . LYS A 1 457 ? 26.354 -23.282 -24.281 1.00 88.31 457 LYS A C 1
ATOM 3689 O O . LYS A 1 457 ? 25.265 -23.844 -24.202 1.00 88.31 457 LYS A O 1
ATOM 3694 N N . ILE A 1 458 ? 26.552 -22.161 -24.976 1.00 89.31 458 ILE A N 1
ATOM 3695 C CA . ILE A 1 458 ? 25.512 -21.562 -25.824 1.00 89.31 458 ILE A CA 1
ATOM 3696 C C . ILE A 1 458 ? 25.429 -22.375 -27.125 1.00 89.31 458 ILE A C 1
ATOM 3698 O O . ILE A 1 458 ? 26.448 -22.490 -27.819 1.00 89.31 458 ILE A O 1
ATOM 3702 N N . PRO A 1 459 ? 24.267 -22.968 -27.452 1.00 89.38 459 PRO A N 1
ATOM 3703 C CA . PRO A 1 459 ? 24.081 -23.676 -28.714 1.00 89.38 459 PRO A CA 1
ATOM 3704 C C . PRO A 1 459 ? 24.329 -22.748 -29.921 1.00 89.38 459 PRO A C 1
ATOM 3706 O O . PRO A 1 459 ? 23.962 -21.573 -29.851 1.00 89.38 459 PRO A O 1
ATOM 3709 N N . PRO A 1 460 ? 24.963 -23.217 -31.016 1.00 87.12 460 PRO A N 1
ATOM 3710 C CA . PRO A 1 460 ? 25.264 -22.375 -32.180 1.00 87.12 460 PRO A CA 1
ATOM 3711 C C . PRO A 1 460 ? 24.031 -21.703 -32.798 1.00 87.12 460 PRO A C 1
ATOM 3713 O O . PRO A 1 460 ? 24.111 -20.552 -33.210 1.00 87.12 460 PRO A O 1
ATOM 3716 N N . ASP A 1 461 ? 22.901 -22.408 -32.809 1.00 86.81 461 ASP A N 1
ATOM 3717 C CA . ASP A 1 461 ? 21.586 -21.955 -33.273 1.00 86.81 461 ASP A CA 1
ATOM 3718 C C . ASP A 1 461 ? 20.945 -20.905 -32.354 1.00 86.81 461 ASP A C 1
ATOM 3720 O O . ASP A 1 461 ? 20.027 -20.208 -32.769 1.00 86.81 461 ASP A O 1
ATOM 3724 N N . GLN A 1 462 ? 21.440 -20.759 -31.124 1.00 89.00 462 GLN A N 1
ATOM 3725 C CA . GLN A 1 462 ? 20.953 -19.790 -30.139 1.00 89.00 462 GLN A CA 1
ATOM 3726 C C . GLN A 1 462 ? 21.903 -18.600 -29.959 1.00 89.00 462 GLN A C 1
ATOM 3728 O O . GLN A 1 462 ? 21.708 -17.775 -29.067 1.00 89.00 462 GLN A O 1
ATOM 3733 N N . LYS A 1 463 ? 22.951 -18.491 -30.783 1.00 87.19 463 LYS A N 1
ATOM 3734 C CA . LYS A 1 463 ? 23.789 -17.289 -30.828 1.00 87.19 463 LYS A CA 1
ATOM 3735 C C . LYS A 1 463 ? 23.026 -16.144 -31.491 1.00 87.19 463 LYS A C 1
ATOM 3737 O O . LYS A 1 463 ? 22.255 -16.352 -32.421 1.00 87.19 463 LYS A O 1
ATOM 3742 N N . MET A 1 464 ? 23.267 -14.927 -31.020 1.00 85.62 464 MET A N 1
ATOM 3743 C CA . MET A 1 464 ? 22.676 -13.709 -31.568 1.00 85.62 464 MET A CA 1
ATOM 3744 C C . MET A 1 464 ? 23.673 -12.558 -31.417 1.00 85.62 464 MET A C 1
ATOM 3746 O O . MET A 1 464 ? 24.269 -12.417 -30.354 1.00 85.62 464 MET A O 1
ATOM 3750 N N . GLY A 1 465 ? 23.855 -11.760 -32.473 1.00 76.69 465 GLY A N 1
ATOM 3751 C CA . GLY A 1 465 ? 24.873 -10.701 -32.498 1.00 76.69 465 GLY A CA 1
ATOM 3752 C C . GLY A 1 465 ? 26.306 -11.227 -32.336 1.00 76.69 465 GLY A C 1
ATOM 3753 O O . GLY A 1 465 ? 26.578 -12.407 -32.582 1.00 76.69 465 GLY A O 1
ATOM 3754 N N . HIS A 1 466 ? 27.227 -10.349 -31.932 1.00 76.88 466 HIS A N 1
ATOM 3755 C CA . HIS A 1 466 ? 28.630 -10.695 -31.679 1.00 76.88 466 HIS A CA 1
ATOM 3756 C C . HIS A 1 466 ? 28.947 -11.010 -30.204 1.00 76.88 466 HIS A C 1
ATOM 3758 O O . HIS A 1 466 ? 30.042 -11.496 -29.917 1.00 76.88 466 HIS A O 1
ATOM 3764 N N . ASP A 1 467 ? 28.008 -10.776 -29.281 1.00 80.81 467 ASP A N 1
ATOM 3765 C CA . ASP A 1 467 ? 28.172 -10.997 -27.838 1.00 80.81 467 ASP A CA 1
ATOM 3766 C C . ASP A 1 467 ? 27.371 -12.215 -27.332 1.00 80.81 467 ASP A C 1
ATOM 3768 O O . ASP A 1 467 ? 26.254 -12.500 -27.759 1.00 80.81 467 ASP A O 1
ATOM 3772 N N . GLU A 1 468 ? 27.948 -12.944 -26.378 1.00 87.75 468 GLU A N 1
ATOM 3773 C CA . GLU A 1 468 ? 27.338 -14.093 -25.718 1.00 87.75 468 GLU A CA 1
ATOM 3774 C C . GLU A 1 468 ? 26.499 -13.725 -24.480 1.00 87.75 468 GLU A C 1
ATOM 3776 O O . GLU A 1 468 ? 25.759 -14.580 -23.985 1.00 87.75 468 GLU A O 1
ATOM 3781 N N . GLU A 1 469 ? 26.583 -12.497 -23.951 1.00 88.75 469 GLU A N 1
ATOM 3782 C CA . GLU A 1 469 ? 25.889 -12.112 -22.711 1.00 88.75 469 GLU A CA 1
ATOM 3783 C C . GLU A 1 469 ? 24.363 -12.229 -22.806 1.00 88.75 469 GLU A C 1
ATOM 3785 O O . GLU A 1 469 ? 23.730 -12.827 -21.928 1.00 88.75 469 GLU A O 1
ATOM 3790 N N . LEU A 1 470 ? 23.773 -11.694 -23.876 1.00 90.62 470 LEU A N 1
ATOM 3791 C CA . LEU A 1 470 ? 22.326 -11.695 -24.090 1.00 90.62 470 LEU A CA 1
ATOM 3792 C C . LEU A 1 470 ? 21.751 -13.111 -24.313 1.00 90.62 470 LEU A C 1
ATOM 3794 O O . LEU A 1 470 ? 20.837 -13.497 -23.578 1.00 90.62 470 LEU A O 1
ATOM 3798 N N . PRO A 1 471 ? 22.284 -13.945 -25.231 1.00 92.56 471 PRO A N 1
ATOM 3799 C CA . PRO A 1 471 ? 21.802 -15.320 -25.368 1.00 92.56 471 PRO A CA 1
ATOM 3800 C C . PRO A 1 471 ? 22.046 -16.162 -24.106 1.00 92.56 471 PRO A C 1
ATOM 3802 O O . PRO A 1 471 ? 21.215 -17.000 -23.746 1.00 92.56 471 PRO A O 1
ATOM 3805 N N . ARG A 1 472 ? 23.126 -15.908 -23.353 1.00 93.38 472 ARG A N 1
ATOM 3806 C CA . ARG A 1 472 ? 23.346 -16.553 -22.047 1.00 93.38 472 ARG A CA 1
ATOM 3807 C C . ARG A 1 472 ? 22.282 -16.159 -21.028 1.00 93.38 472 ARG A C 1
ATOM 3809 O O . ARG A 1 472 ? 21.821 -17.020 -20.278 1.00 93.38 472 ARG A O 1
ATOM 3816 N N . PHE A 1 473 ? 21.882 -14.890 -20.993 1.00 93.88 473 PHE A N 1
ATOM 3817 C CA . PHE A 1 473 ? 20.768 -14.438 -20.166 1.00 93.88 473 PHE A CA 1
ATOM 3818 C C . PHE A 1 473 ? 19.465 -15.151 -20.544 1.00 93.88 473 PHE A C 1
ATOM 3820 O O . PHE A 1 473 ? 18.805 -15.684 -19.653 1.00 93.88 473 PHE A O 1
ATOM 3827 N N . PHE A 1 474 ? 19.126 -15.246 -21.832 1.00 94.69 474 PHE A N 1
ATOM 3828 C CA . PHE A 1 474 ? 17.910 -15.938 -22.268 1.00 94.69 474 PHE A CA 1
ATOM 3829 C C . PHE A 1 474 ? 17.899 -17.422 -21.893 1.00 94.69 474 PHE A C 1
ATOM 3831 O O . PHE A 1 474 ? 16.884 -17.922 -21.408 1.00 94.69 474 PHE A O 1
ATOM 3838 N N . LEU A 1 475 ? 19.036 -18.114 -22.001 1.00 94.69 475 LEU A N 1
ATOM 3839 C CA . LEU A 1 475 ? 19.159 -19.498 -21.533 1.00 94.69 475 LEU A CA 1
ATOM 3840 C C . LEU A 1 475 ? 18.956 -19.621 -20.014 1.00 94.69 475 LEU A C 1
ATOM 3842 O O . LEU A 1 475 ? 18.302 -20.561 -19.556 1.00 94.69 475 LEU A O 1
ATOM 3846 N N . ARG A 1 476 ? 19.459 -18.666 -19.216 1.00 95.69 476 ARG A N 1
ATOM 3847 C CA . ARG A 1 476 ? 19.179 -18.624 -17.769 1.00 95.69 476 ARG A CA 1
ATOM 3848 C C . ARG A 1 476 ? 17.701 -18.377 -17.502 1.00 95.69 476 ARG A C 1
ATOM 3850 O O . ARG A 1 476 ? 17.111 -19.133 -16.733 1.00 95.69 476 ARG A O 1
ATOM 3857 N N . LEU A 1 477 ? 17.118 -17.365 -18.146 1.00 95.19 477 LEU A N 1
ATOM 3858 C CA . LEU A 1 477 ? 15.712 -16.976 -18.022 1.00 95.19 477 LEU A CA 1
ATOM 3859 C C . LEU A 1 477 ? 14.780 -18.144 -18.364 1.00 95.19 477 LEU A C 1
ATOM 3861 O O . LEU A 1 477 ? 13.797 -18.381 -17.668 1.00 95.19 477 LEU A O 1
ATOM 3865 N N . TYR A 1 478 ? 15.097 -18.903 -19.411 1.00 93.56 478 TYR A N 1
ATOM 3866 C CA . TYR A 1 478 ? 14.285 -20.032 -19.853 1.00 93.56 478 TYR A CA 1
ATOM 3867 C C . TYR A 1 478 ? 14.461 -21.292 -18.992 1.00 93.56 478 TYR A C 1
ATOM 3869 O O . TYR A 1 478 ? 13.615 -22.181 -19.018 1.00 93.56 478 TYR A O 1
ATOM 3877 N N . SER A 1 479 ? 15.533 -21.383 -18.201 1.00 93.44 479 SER A N 1
ATOM 3878 C CA . SER A 1 479 ? 15.875 -22.592 -17.449 1.00 93.44 479 SER A CA 1
ATOM 3879 C C . SER A 1 479 ? 14.830 -22.999 -16.397 1.00 93.44 479 SER A C 1
ATOM 3881 O O . SER A 1 479 ? 14.166 -22.174 -15.762 1.00 93.44 479 SER A O 1
ATOM 3883 N N . LYS A 1 480 ? 14.782 -24.307 -16.102 1.00 92.44 480 LYS A N 1
ATOM 3884 C CA . LYS A 1 480 ? 13.997 -24.863 -14.986 1.00 92.44 480 LYS A CA 1
ATOM 3885 C C . LYS A 1 480 ? 14.379 -24.222 -13.647 1.00 92.44 480 LYS A C 1
ATOM 3887 O O . LYS A 1 480 ? 13.521 -23.994 -12.803 1.00 92.44 480 LYS A O 1
ATOM 3892 N N . GLN A 1 481 ? 15.662 -23.914 -13.451 1.00 94.06 481 GLN A N 1
ATOM 3893 C CA . GLN A 1 481 ? 16.156 -23.284 -12.224 1.00 94.06 481 GLN A CA 1
ATOM 3894 C C . GLN A 1 481 ? 15.573 -21.877 -12.039 1.00 94.06 481 GLN A C 1
ATOM 3896 O O . GLN A 1 481 ? 15.150 -21.543 -10.933 1.00 94.06 481 GLN A O 1
ATOM 3901 N N . CYS A 1 482 ? 15.465 -21.084 -13.112 1.00 95.19 482 CYS A N 1
ATOM 3902 C CA . CYS A 1 482 ? 14.828 -19.768 -13.059 1.00 95.19 482 CYS A CA 1
ATOM 3903 C C . CYS A 1 482 ? 13.333 -19.873 -12.728 1.00 95.19 482 CYS A C 1
ATOM 3905 O O . CYS A 1 482 ? 12.867 -19.185 -11.820 1.00 95.19 482 CYS A O 1
ATOM 3907 N N . ARG A 1 483 ? 12.600 -20.800 -13.364 1.00 93.00 483 ARG A N 1
ATOM 3908 C CA . ARG A 1 483 ? 11.175 -21.063 -13.063 1.00 93.00 483 ARG A CA 1
ATOM 3909 C C . ARG A 1 483 ? 10.950 -21.478 -11.599 1.00 93.00 483 ARG A C 1
ATOM 3911 O O . ARG A 1 483 ? 10.002 -21.026 -10.960 1.00 93.00 483 ARG A O 1
ATOM 3918 N N . MET A 1 484 ? 11.858 -22.272 -11.027 1.00 92.00 484 MET A N 1
ATOM 3919 C CA . MET A 1 484 ? 11.820 -22.637 -9.603 1.00 92.00 484 MET A CA 1
ATOM 3920 C C . MET A 1 484 ? 12.098 -21.447 -8.674 1.00 92.00 484 MET A C 1
ATOM 3922 O O . MET A 1 484 ? 11.420 -21.297 -7.655 1.00 92.00 484 MET A O 1
ATOM 3926 N N . LEU A 1 485 ? 13.070 -20.590 -9.011 1.00 94.00 485 LEU A N 1
ATOM 3927 C CA . LEU A 1 485 ? 13.330 -19.356 -8.261 1.00 94.00 485 LEU A CA 1
ATOM 3928 C C . LEU A 1 485 ? 12.120 -18.422 -8.308 1.00 94.00 485 LEU A C 1
ATOM 3930 O O . LEU A 1 485 ? 11.683 -17.944 -7.266 1.00 94.00 485 LEU A O 1
ATOM 3934 N N . PHE A 1 486 ? 11.531 -18.234 -9.486 1.00 93.50 486 PHE A N 1
ATOM 3935 C CA . PHE A 1 486 ? 10.314 -17.454 -9.671 1.00 93.50 486 PHE A CA 1
ATOM 3936 C C . PHE A 1 486 ? 9.190 -17.907 -8.723 1.00 93.50 486 PHE A C 1
ATOM 3938 O O . PHE A 1 486 ? 8.665 -17.092 -7.962 1.00 93.50 486 PHE A O 1
ATOM 3945 N N . LEU A 1 487 ? 8.886 -19.213 -8.673 1.00 91.50 487 LEU A N 1
ATOM 3946 C CA . LEU A 1 487 ? 7.883 -19.745 -7.743 1.00 91.50 487 LEU A CA 1
ATOM 3947 C C . LEU A 1 487 ? 8.242 -19.515 -6.274 1.00 91.50 487 LEU A C 1
ATOM 3949 O O . LEU A 1 487 ? 7.372 -19.155 -5.481 1.00 91.50 487 LEU A O 1
ATOM 3953 N N . LYS A 1 488 ? 9.511 -19.714 -5.900 1.00 92.38 488 LYS A N 1
ATOM 3954 C CA . LYS A 1 488 ? 9.981 -19.480 -4.528 1.00 92.38 488 LYS A CA 1
ATOM 3955 C C . LYS A 1 488 ? 9.722 -18.035 -4.096 1.00 92.38 488 LYS A C 1
ATOM 3957 O O . LYS A 1 488 ? 9.297 -17.804 -2.967 1.00 92.38 488 LYS A O 1
ATOM 3962 N N . TYR A 1 489 ? 9.972 -17.077 -4.985 1.00 92.81 489 TYR A N 1
ATOM 3963 C CA . TYR A 1 489 ? 9.785 -15.658 -4.699 1.00 92.81 489 TYR A CA 1
ATOM 3964 C C . TYR A 1 489 ? 8.307 -15.252 -4.679 1.00 92.81 489 TYR A C 1
ATOM 3966 O O . TYR A 1 489 ? 7.906 -14.515 -3.784 1.00 92.81 489 TYR A O 1
ATOM 3974 N N . ILE A 1 490 ? 7.469 -15.789 -5.571 1.00 91.69 490 ILE A N 1
ATOM 3975 C CA . ILE A 1 490 ? 6.015 -15.566 -5.499 1.00 91.69 490 ILE A CA 1
ATOM 3976 C C . ILE A 1 490 ? 5.416 -16.155 -4.221 1.00 91.69 490 ILE A C 1
ATOM 3978 O O . ILE A 1 490 ? 4.575 -15.517 -3.590 1.00 91.69 490 ILE A O 1
ATOM 3982 N N . ALA A 1 491 ? 5.876 -17.328 -3.780 1.00 91.25 491 ALA A N 1
ATOM 3983 C CA . ALA A 1 491 ? 5.394 -17.944 -2.546 1.00 91.25 491 ALA A CA 1
ATOM 3984 C C . ALA A 1 491 ? 5.623 -17.058 -1.305 1.00 91.25 491 ALA A C 1
ATOM 3986 O O . ALA A 1 491 ? 4.848 -17.135 -0.349 1.00 91.25 491 ALA A O 1
ATOM 3987 N N . ALA A 1 492 ? 6.627 -16.170 -1.326 1.00 91.56 492 ALA A N 1
ATOM 3988 C CA . ALA A 1 492 ? 6.874 -15.212 -0.248 1.00 91.56 492 ALA A CA 1
ATOM 3989 C C . ALA A 1 492 ? 5.728 -14.198 -0.065 1.00 91.56 492 ALA A C 1
ATOM 3991 O O . ALA A 1 492 ? 5.554 -13.684 1.040 1.00 91.56 492 ALA A O 1
ATOM 3992 N N . LEU A 1 493 ? 4.918 -13.952 -1.104 1.00 90.19 493 LEU A N 1
ATOM 3993 C CA . LEU A 1 493 ? 3.735 -13.090 -1.024 1.00 90.19 493 LEU A CA 1
ATOM 3994 C C . LEU A 1 493 ? 2.568 -13.737 -0.271 1.00 90.19 493 LEU A C 1
ATOM 3996 O O . LEU A 1 493 ? 1.664 -13.030 0.164 1.00 90.19 493 LEU A O 1
ATOM 4000 N N . LYS A 1 494 ? 2.566 -15.071 -0.121 1.00 90.00 494 LYS A N 1
ATOM 4001 C CA . LYS A 1 494 ? 1.436 -15.845 0.431 1.00 90.00 494 LYS A CA 1
ATOM 4002 C C . LYS A 1 494 ? 0.114 -15.624 -0.325 1.00 90.00 494 LYS A C 1
ATOM 4004 O O . LYS A 1 494 ? -0.958 -15.793 0.247 1.00 90.00 494 LYS A O 1
ATOM 4009 N N . ILE A 1 495 ? 0.198 -15.275 -1.609 1.00 90.06 495 ILE A N 1
ATOM 4010 C CA . ILE A 1 495 ? -0.943 -15.157 -2.522 1.00 90.06 495 ILE A CA 1
ATOM 4011 C C . ILE A 1 495 ? -0.989 -16.434 -3.364 1.00 90.06 495 ILE A C 1
ATOM 4013 O O . ILE A 1 495 ? 0.040 -16.812 -3.933 1.00 90.06 495 ILE A O 1
ATOM 4017 N N . PRO A 1 496 ? -2.128 -17.137 -3.439 1.00 90.12 496 PRO A N 1
ATOM 4018 C CA . PRO A 1 496 ? -2.187 -18.394 -4.165 1.00 90.12 496 PRO A CA 1
ATOM 4019 C C . PRO A 1 496 ? -2.184 -18.159 -5.683 1.00 90.12 496 PRO A C 1
ATOM 4021 O O . PRO A 1 496 ? -2.765 -17.204 -6.203 1.00 90.12 496 PRO A O 1
ATOM 4024 N N . LEU A 1 497 ? -1.545 -19.086 -6.395 1.00 89.56 497 LEU A N 1
ATOM 4025 C CA . LEU A 1 497 ? -1.679 -19.252 -7.839 1.00 89.56 497 LEU A CA 1
ATOM 4026 C C . LEU A 1 497 ? -2.827 -20.235 -8.082 1.00 89.56 497 LEU A C 1
ATOM 4028 O O . LEU A 1 497 ? -2.718 -21.406 -7.714 1.00 89.56 497 LEU A O 1
ATOM 4032 N N . LEU A 1 498 ? -3.935 -19.762 -8.653 1.00 87.75 498 LEU A N 1
ATOM 4033 C CA . LEU A 1 498 ? -5.102 -20.595 -8.935 1.00 87.75 498 LEU A CA 1
ATOM 4034 C C . LEU A 1 498 ? -5.100 -21.025 -10.400 1.00 87.75 498 LEU A C 1
ATOM 4036 O O . LEU A 1 498 ? -5.114 -20.185 -11.290 1.00 87.75 498 LEU A O 1
ATOM 4040 N N . ALA A 1 499 ? -5.168 -22.332 -10.655 1.00 85.12 499 ALA A N 1
ATOM 4041 C CA . ALA A 1 499 ? -5.263 -22.856 -12.020 1.00 85.12 499 ALA A CA 1
ATOM 4042 C C . ALA A 1 499 ? -6.549 -22.407 -12.743 1.00 85.12 499 ALA A C 1
ATOM 4044 O O . ALA A 1 499 ? -6.559 -22.300 -13.963 1.00 85.12 499 ALA A O 1
ATOM 4045 N N . SER A 1 500 ? -7.622 -22.115 -11.997 1.00 87.12 500 SER A N 1
ATOM 4046 C CA . SER A 1 500 ? -8.868 -21.560 -12.545 1.00 87.12 500 SER A CA 1
ATOM 4047 C C . SER A 1 500 ? -8.751 -20.095 -12.973 1.00 87.12 500 SER A C 1
ATOM 4049 O O . SER A 1 500 ? -9.586 -19.625 -13.737 1.00 87.12 500 SER A O 1
ATOM 4051 N N . HIS A 1 501 ? -7.731 -19.385 -12.486 1.00 88.75 501 HIS A N 1
ATOM 4052 C CA . HIS A 1 501 ? -7.478 -17.978 -12.777 1.00 88.75 501 HIS A CA 1
ATOM 4053 C C . HIS A 1 501 ? -5.974 -17.778 -13.026 1.00 88.75 501 HIS A C 1
ATOM 4055 O O . HIS A 1 501 ? -5.286 -17.184 -12.188 1.00 88.75 501 HIS A O 1
ATOM 4061 N N . PRO A 1 502 ? -5.433 -18.323 -14.133 1.00 89.31 502 PRO A N 1
ATOM 4062 C CA . PRO A 1 502 ? -4.016 -18.198 -14.431 1.00 89.31 502 PRO A CA 1
ATOM 4063 C C . PRO A 1 502 ? -3.661 -16.718 -14.625 1.00 89.31 502 PRO A C 1
ATOM 4065 O O . PRO A 1 502 ? -4.412 -15.985 -15.280 1.00 89.31 502 PRO A O 1
ATOM 4068 N N . PRO A 1 503 ? -2.547 -16.247 -14.046 1.00 93.38 503 PRO A N 1
ATOM 4069 C CA . PRO A 1 503 ? -2.184 -14.852 -14.163 1.00 93.38 503 PRO A CA 1
ATOM 4070 C C . PRO A 1 503 ? -1.685 -14.505 -15.554 1.00 93.38 503 PRO A C 1
ATOM 4072 O O . PRO A 1 503 ? -1.005 -15.300 -16.202 1.00 93.38 503 PRO A O 1
ATOM 4075 N N . LYS A 1 504 ? -1.942 -13.264 -15.963 1.00 94.56 504 LYS A N 1
ATOM 4076 C CA . LYS A 1 504 ? -1.328 -12.707 -17.168 1.00 94.56 504 LYS A CA 1
ATOM 4077 C C . LYS A 1 504 ? 0.147 -12.438 -16.918 1.00 94.56 504 LYS A C 1
ATOM 4079 O O . LYS A 1 504 ? 0.510 -11.939 -15.851 1.00 94.56 504 LYS A O 1
ATOM 4084 N N . LEU A 1 505 ? 0.975 -12.703 -17.921 1.00 95.50 505 LEU A N 1
ATOM 4085 C CA . LEU A 1 505 ? 2.410 -12.453 -17.890 1.00 95.50 505 LEU A CA 1
ATOM 4086 C C . LEU A 1 505 ? 2.847 -11.491 -18.997 1.00 95.50 505 LEU A C 1
ATOM 4088 O O . LEU A 1 505 ? 2.414 -11.611 -20.142 1.00 95.50 505 LEU A O 1
ATOM 4092 N N . ARG A 1 506 ? 3.763 -10.580 -18.667 1.00 96.50 506 ARG A N 1
ATOM 4093 C CA . ARG A 1 506 ? 4.570 -9.832 -19.641 1.00 96.50 506 ARG A CA 1
ATOM 4094 C C . ARG A 1 506 ? 6.006 -9.719 -19.139 1.00 96.50 506 ARG A C 1
ATOM 4096 O O . ARG A 1 506 ? 6.234 -9.521 -17.945 1.00 96.50 506 ARG A O 1
ATOM 4103 N N . ILE A 1 507 ? 6.976 -9.841 -20.040 1.00 97.19 507 ILE A N 1
ATOM 4104 C CA . ILE A 1 507 ? 8.394 -9.631 -19.733 1.00 97.19 507 ILE A CA 1
ATOM 4105 C C . ILE A 1 507 ? 8.914 -8.422 -20.501 1.00 97.19 507 ILE A C 1
ATOM 4107 O O . ILE A 1 507 ? 8.689 -8.280 -21.702 1.00 97.19 507 ILE A O 1
ATOM 4111 N N . TRP A 1 508 ? 9.659 -7.577 -19.800 1.00 97.12 508 TRP A N 1
ATOM 4112 C CA . TRP A 1 508 ? 10.379 -6.449 -20.361 1.00 97.12 508 TRP A CA 1
ATOM 4113 C C . TRP A 1 508 ? 11.850 -6.548 -19.980 1.00 97.12 508 TRP A C 1
ATOM 4115 O O . TRP A 1 508 ? 12.194 -6.702 -18.808 1.00 97.12 508 TRP A O 1
ATOM 4125 N N . VAL A 1 509 ? 12.737 -6.469 -20.963 1.00 94.62 509 VAL A N 1
ATOM 4126 C CA . VAL A 1 509 ? 14.181 -6.587 -20.766 1.00 94.62 509 VAL A CA 1
ATOM 4127 C C . VAL A 1 509 ? 14.826 -5.249 -21.075 1.00 94.62 509 VAL A C 1
ATOM 4129 O O . VAL A 1 509 ? 14.755 -4.772 -22.203 1.00 94.62 509 VAL A O 1
ATOM 4132 N N . GLY A 1 510 ? 15.482 -4.653 -20.081 1.00 90.06 510 GLY A N 1
ATOM 4133 C CA . GLY A 1 510 ? 16.209 -3.406 -20.276 1.00 90.06 510 GLY A CA 1
ATOM 4134 C C . GLY A 1 510 ? 17.283 -3.574 -21.333 1.00 90.06 510 GLY A C 1
ATOM 4135 O O . GLY A 1 510 ? 18.135 -4.460 -21.216 1.00 90.06 510 GLY A O 1
ATOM 4136 N N . HIS A 1 511 ? 17.244 -2.726 -22.361 1.00 74.56 511 HIS A N 1
ATOM 4137 C CA . HIS A 1 511 ? 18.275 -2.731 -23.380 1.00 74.56 511 HIS A CA 1
ATOM 4138 C C . HIS A 1 511 ? 19.604 -2.296 -22.732 1.00 74.56 511 HIS A C 1
ATOM 4140 O O . HIS A 1 511 ? 19.811 -1.149 -22.335 1.00 74.56 511 HIS A O 1
ATOM 4146 N N . GLY A 1 512 ? 20.509 -3.253 -22.544 1.00 69.81 512 GLY A N 1
ATOM 4147 C CA . GLY A 1 512 ? 21.898 -2.960 -22.224 1.00 69.81 512 GLY A CA 1
ATOM 4148 C C . GLY A 1 512 ? 22.607 -2.361 -23.439 1.00 69.81 512 GLY A C 1
ATOM 4149 O O . GLY A 1 512 ? 21.986 -1.973 -24.431 1.00 69.81 512 GLY A O 1
ATOM 4150 N N . LYS A 1 513 ? 23.940 -2.368 -23.412 1.00 72.06 513 LYS A N 1
ATOM 4151 C CA . LYS A 1 513 ? 24.751 -2.180 -24.626 1.00 72.06 513 LYS A CA 1
ATOM 4152 C C . LYS A 1 513 ? 24.837 -3.492 -25.420 1.00 72.06 513 LYS A C 1
ATOM 4154 O O . LYS A 1 513 ? 25.926 -3.900 -25.802 1.00 72.06 513 LYS A O 1
ATOM 4159 N N . PHE A 1 514 ? 23.708 -4.184 -25.582 1.00 83.56 514 PHE A N 1
ATOM 4160 C CA . PHE A 1 514 ? 23.680 -5.455 -26.296 1.00 83.56 514 PHE A CA 1
ATOM 4161 C C . PHE A 1 514 ? 23.817 -5.209 -27.789 1.00 83.56 514 PHE A C 1
ATOM 4163 O O . PHE A 1 514 ? 23.123 -4.361 -28.354 1.00 83.56 514 PHE A O 1
ATOM 4170 N N . ASP A 1 515 ? 24.688 -5.985 -28.413 1.00 83.44 515 ASP A N 1
ATOM 4171 C CA . ASP A 1 515 ? 24.833 -6.014 -29.855 1.00 83.44 515 ASP A CA 1
ATOM 4172 C C . ASP A 1 515 ? 23.757 -6.928 -30.455 1.00 83.44 515 ASP A C 1
ATOM 4174 O O . ASP A 1 515 ? 23.793 -8.148 -30.287 1.00 83.44 515 ASP A O 1
ATOM 4178 N N . VAL A 1 516 ? 22.744 -6.330 -31.091 1.00 86.94 516 VAL A N 1
ATOM 4179 C CA . VAL A 1 516 ? 21.627 -7.056 -31.712 1.00 86.94 516 VAL A CA 1
ATOM 4180 C C . VAL A 1 516 ? 21.555 -6.768 -33.213 1.00 86.94 516 VAL A C 1
ATOM 4182 O O . VAL A 1 516 ? 21.773 -5.632 -33.632 1.00 86.94 516 VAL A O 1
ATOM 4185 N N . PRO A 1 517 ? 21.191 -7.759 -34.047 1.00 87.25 517 PRO A N 1
ATOM 4186 C CA . PRO A 1 517 ? 21.261 -7.655 -35.505 1.00 87.25 517 PRO A CA 1
ATOM 4187 C C . PRO A 1 517 ? 20.018 -6.978 -36.120 1.00 87.25 517 PRO A C 1
ATOM 4189 O O . PRO A 1 517 ? 19.424 -7.483 -37.081 1.00 87.25 517 PRO A O 1
ATOM 4192 N N . VAL A 1 518 ? 19.607 -5.842 -35.546 1.00 89.50 518 VAL A N 1
ATOM 4193 C CA . VAL A 1 518 ? 18.479 -5.002 -35.983 1.00 89.50 518 VAL A CA 1
ATOM 4194 C C . VAL A 1 518 ? 18.813 -3.517 -35.820 1.00 89.50 518 VAL A C 1
ATOM 4196 O O . VAL A 1 518 ? 19.708 -3.145 -35.065 1.00 89.50 518 VAL A O 1
ATOM 4199 N N . ALA A 1 519 ? 18.083 -2.641 -36.519 1.00 88.62 519 ALA A N 1
ATOM 4200 C CA . ALA A 1 519 ? 18.259 -1.199 -36.357 1.00 88.62 519 ALA A CA 1
ATOM 4201 C C . ALA A 1 519 ? 17.946 -0.759 -34.906 1.00 88.62 519 ALA A C 1
ATOM 4203 O O . ALA A 1 519 ? 16.991 -1.281 -34.327 1.00 88.62 519 ALA A O 1
ATOM 4204 N N . PRO A 1 520 ? 18.643 0.255 -34.346 1.00 87.19 520 PRO A N 1
ATOM 4205 C CA . PRO A 1 520 ? 18.496 0.657 -32.939 1.00 87.19 520 PRO A CA 1
ATOM 4206 C C . PRO A 1 520 ? 17.057 0.935 -32.481 1.00 87.19 520 PRO A C 1
ATOM 4208 O O . PRO A 1 520 ? 16.688 0.626 -31.352 1.00 87.19 520 PRO A O 1
ATOM 4211 N N . LYS A 1 521 ? 16.210 1.469 -33.372 1.00 88.31 521 LYS A N 1
ATOM 4212 C CA . LYS A 1 521 ? 14.788 1.736 -33.092 1.00 88.31 521 LYS A CA 1
ATOM 4213 C C . LYS A 1 521 ? 13.946 0.476 -32.838 1.00 88.31 521 LYS A C 1
ATOM 4215 O O . LYS A 1 521 ? 12.875 0.577 -32.256 1.00 88.31 521 LYS A O 1
ATOM 4220 N N . PHE A 1 522 ? 14.413 -0.694 -33.275 1.00 90.94 522 PHE A N 1
ATOM 4221 C CA . PHE A 1 522 ? 13.729 -1.980 -33.113 1.00 90.94 522 PHE A CA 1
ATOM 4222 C C . PHE A 1 522 ? 14.330 -2.847 -32.000 1.00 90.94 522 PHE A C 1
ATOM 4224 O O . PHE A 1 522 ? 13.765 -3.889 -31.677 1.00 90.94 522 PHE A O 1
ATOM 4231 N N . THR A 1 523 ? 15.440 -2.428 -31.383 1.00 90.62 523 THR A N 1
ATOM 4232 C CA . THR A 1 523 ? 16.163 -3.209 -30.367 1.00 90.62 523 THR A CA 1
ATOM 4233 C C . THR A 1 523 ? 15.264 -3.649 -29.211 1.00 90.62 523 THR A C 1
ATOM 4235 O O . THR A 1 523 ? 15.281 -4.819 -28.837 1.00 90.62 523 THR A O 1
ATOM 4238 N N . GLN A 1 524 ? 14.444 -2.747 -28.663 1.00 91.44 524 GLN A N 1
ATOM 4239 C CA . GLN A 1 524 ? 13.587 -3.065 -27.517 1.00 91.44 524 GLN A CA 1
ATOM 4240 C C . GLN A 1 524 ? 12.511 -4.105 -27.868 1.00 91.44 524 GLN A C 1
ATOM 4242 O O . GLN A 1 524 ? 12.305 -5.058 -27.117 1.00 91.44 524 GLN A O 1
ATOM 4247 N N . VAL A 1 525 ? 11.870 -3.947 -29.029 1.00 93.56 525 VAL A N 1
ATOM 4248 C CA . VAL A 1 525 ? 10.832 -4.853 -29.551 1.00 93.56 525 VAL A CA 1
ATOM 4249 C C . VAL A 1 525 ? 11.423 -6.229 -29.831 1.00 93.56 525 VAL A C 1
ATOM 4251 O O . VAL A 1 525 ? 10.863 -7.239 -29.421 1.00 93.56 525 VAL A O 1
ATOM 4254 N N . TYR A 1 526 ? 12.598 -6.263 -30.454 1.00 94.50 526 TYR A N 1
ATOM 4255 C CA . TYR A 1 526 ? 13.324 -7.486 -30.761 1.00 94.50 526 TYR A CA 1
ATOM 4256 C C . TYR A 1 526 ? 13.676 -8.285 -29.494 1.00 94.50 526 TYR A C 1
ATOM 4258 O O . TYR A 1 526 ? 13.336 -9.461 -29.390 1.00 94.50 526 TYR A O 1
ATOM 4266 N N . ILE A 1 527 ? 14.299 -7.648 -28.492 1.00 94.25 527 ILE A N 1
ATOM 4267 C CA . ILE A 1 527 ? 14.704 -8.316 -27.241 1.00 94.25 527 ILE A CA 1
ATOM 4268 C C . ILE A 1 527 ? 13.474 -8.780 -26.444 1.00 94.25 527 ILE A C 1
ATOM 4270 O O . ILE A 1 527 ? 13.439 -9.917 -25.962 1.00 94.25 527 ILE A O 1
ATOM 4274 N N . ASN A 1 528 ? 12.451 -7.927 -26.319 1.00 95.06 528 ASN A N 1
ATOM 4275 C CA . ASN A 1 528 ? 11.210 -8.294 -25.637 1.00 95.06 528 ASN A CA 1
ATOM 4276 C C . ASN A 1 528 ? 10.469 -9.412 -26.384 1.00 95.06 528 ASN A C 1
ATOM 4278 O O . ASN A 1 528 ? 9.888 -10.277 -25.733 1.00 95.06 528 ASN A O 1
ATOM 4282 N N . GLY A 1 529 ? 10.522 -9.448 -27.718 1.00 95.38 529 GLY A N 1
ATOM 4283 C CA . GLY A 1 529 ? 9.942 -10.512 -28.539 1.00 95.38 529 GLY A CA 1
ATOM 4284 C C . GLY A 1 529 ? 10.504 -11.892 -28.202 1.00 95.38 529 GLY A C 1
ATOM 4285 O O . GLY A 1 529 ? 9.742 -12.839 -27.994 1.00 95.38 529 GLY A O 1
ATOM 4286 N N . VAL A 1 530 ? 11.827 -11.994 -28.035 1.00 95.62 530 VAL A N 1
ATOM 4287 C CA . VAL A 1 530 ? 12.475 -13.226 -27.552 1.00 95.62 530 VAL A CA 1
ATOM 4288 C C . VAL A 1 530 ? 11.983 -13.572 -26.146 1.00 95.62 530 VAL A C 1
ATOM 4290 O O . VAL A 1 530 ? 11.500 -14.678 -25.913 1.00 95.62 530 VAL A O 1
ATOM 4293 N N . ALA A 1 531 ? 12.044 -12.623 -25.206 1.00 95.44 531 ALA A N 1
ATOM 4294 C CA . ALA A 1 531 ? 11.675 -12.870 -23.811 1.00 95.44 531 ALA A CA 1
ATOM 4295 C C . ALA A 1 531 ? 10.218 -13.345 -23.644 1.00 95.44 531 ALA A C 1
ATOM 4297 O O . ALA A 1 531 ? 9.969 -14.315 -22.928 1.00 95.44 531 ALA A O 1
ATOM 4298 N N . ASN A 1 532 ? 9.272 -12.700 -24.333 1.00 95.50 532 ASN A N 1
ATOM 4299 C CA . ASN A 1 532 ? 7.850 -13.053 -24.296 1.00 95.50 532 ASN A CA 1
ATOM 4300 C C . ASN A 1 532 ? 7.534 -14.324 -25.106 1.00 95.50 532 ASN A C 1
ATOM 4302 O O . ASN A 1 532 ? 6.527 -14.968 -24.839 1.00 95.50 532 ASN A O 1
ATOM 4306 N N . THR A 1 533 ? 8.394 -14.743 -26.042 1.00 94.75 533 THR A N 1
ATOM 4307 C CA . THR A 1 533 ? 8.275 -16.072 -26.674 1.00 94.75 533 THR A CA 1
ATOM 4308 C C . THR A 1 533 ? 8.751 -17.181 -25.729 1.00 94.75 533 THR A C 1
ATOM 4310 O O . THR A 1 533 ? 8.147 -18.248 -25.661 1.00 94.75 533 THR A O 1
ATOM 4313 N N . LEU A 1 534 ? 9.810 -16.932 -24.950 1.00 93.19 534 LEU A N 1
ATOM 4314 C CA . LEU A 1 534 ? 10.325 -17.887 -23.958 1.00 93.19 534 LEU A CA 1
ATOM 4315 C C . LEU A 1 534 ? 9.384 -18.068 -22.760 1.00 93.19 534 LEU A C 1
ATOM 4317 O O . LEU A 1 534 ? 9.344 -19.140 -22.145 1.00 93.19 534 LEU A O 1
ATOM 4321 N N . TRP A 1 535 ? 8.652 -17.012 -22.424 1.00 92.38 535 TRP A N 1
ATOM 4322 C CA . TRP A 1 535 ? 7.650 -16.972 -21.367 1.00 92.38 535 TRP A CA 1
ATOM 4323 C C . TRP A 1 535 ? 6.373 -16.304 -21.898 1.00 92.38 535 TRP A C 1
ATOM 4325 O O . TRP A 1 535 ? 6.185 -15.101 -21.700 1.00 92.38 535 TRP A O 1
ATOM 4335 N N . PRO A 1 536 ? 5.509 -17.073 -22.585 1.00 89.56 536 PRO A N 1
ATOM 4336 C CA . PRO A 1 536 ? 4.256 -16.553 -23.116 1.00 89.56 536 PRO A CA 1
ATOM 4337 C C . PRO A 1 536 ? 3.298 -16.072 -22.019 1.00 89.56 536 PRO A C 1
ATOM 4339 O O . PRO A 1 536 ? 3.456 -16.375 -20.835 1.00 89.56 536 PRO A O 1
ATOM 4342 N N . HIS A 1 537 ? 2.295 -15.293 -22.426 1.00 89.56 537 HIS A N 1
ATOM 4343 C CA . HIS A 1 537 ? 1.372 -14.586 -21.532 1.00 89.56 537 HIS A CA 1
ATOM 4344 C C . HIS A 1 537 ? 0.593 -15.480 -20.547 1.00 89.56 537 HIS A C 1
ATOM 4346 O O . HIS A 1 537 ? 0.122 -14.982 -19.527 1.00 89.56 537 HIS A O 1
ATOM 4352 N N . ASP A 1 538 ? 0.471 -16.772 -20.844 1.00 85.44 538 ASP A N 1
ATOM 4353 C CA . ASP A 1 538 ? -0.211 -17.815 -20.077 1.00 85.44 538 ASP A CA 1
ATOM 4354 C C . ASP A 1 538 ? 0.765 -18.811 -19.414 1.00 85.44 538 ASP A C 1
ATOM 4356 O O . ASP A 1 538 ? 0.346 -19.798 -18.815 1.00 85.44 538 ASP A O 1
ATOM 4360 N N . ALA A 1 539 ? 2.076 -18.543 -19.447 1.00 82.31 539 ALA A N 1
ATOM 4361 C CA . ALA A 1 539 ? 3.126 -19.463 -19.000 1.00 82.31 539 ALA A CA 1
ATOM 4362 C C . ALA A 1 539 ? 3.271 -19.605 -17.472 1.00 82.31 539 ALA A C 1
ATOM 4364 O O . ALA A 1 539 ? 4.300 -20.080 -16.988 1.00 82.31 539 ALA A O 1
ATOM 4365 N N . ILE A 1 540 ? 2.279 -19.192 -16.680 1.00 84.19 540 ILE A N 1
ATOM 4366 C CA . ILE A 1 540 ? 2.264 -19.317 -15.217 1.00 84.19 540 ILE A CA 1
ATOM 4367 C C . ILE A 1 540 ? 0.902 -19.865 -14.786 1.00 84.19 540 ILE A C 1
ATOM 4369 O O . ILE A 1 540 ? -0.128 -19.453 -15.298 1.00 84.19 540 ILE A O 1
ATOM 4373 N N . GLY A 1 541 ? 0.891 -20.803 -13.834 1.00 74.81 541 GLY A N 1
ATOM 4374 C CA . GLY A 1 541 ? -0.353 -21.303 -13.226 1.00 74.81 541 GLY A CA 1
ATOM 4375 C C . GLY A 1 541 ? -0.447 -22.822 -13.090 1.00 74.81 541 GLY A C 1
ATOM 4376 O O . GLY A 1 541 ? -1.284 -23.304 -12.331 1.00 74.81 541 GLY A O 1
ATOM 4377 N N . THR A 1 542 ? 0.429 -23.581 -13.757 1.00 78.31 542 THR A N 1
ATOM 4378 C CA . THR A 1 542 ? 0.423 -25.054 -13.741 1.00 78.31 542 THR A CA 1
ATOM 4379 C C . THR A 1 542 ? 1.814 -25.628 -13.437 1.00 78.31 542 THR A C 1
ATOM 4381 O O . THR A 1 542 ? 2.813 -24.903 -13.408 1.00 78.31 542 THR A O 1
ATOM 4384 N N . ARG A 1 543 ? 1.900 -26.936 -13.157 1.00 77.69 543 ARG A N 1
ATOM 4385 C CA . ARG A 1 543 ? 3.190 -27.606 -12.893 1.00 77.69 543 ARG A CA 1
ATOM 4386 C C . ARG A 1 543 ? 3.977 -27.831 -14.180 1.00 77.69 543 ARG A C 1
ATOM 4388 O O . ARG A 1 543 ? 5.205 -27.811 -14.156 1.00 77.69 543 ARG A O 1
ATOM 4395 N N . GLU A 1 544 ? 3.270 -28.017 -15.285 1.00 80.81 544 GLU A N 1
ATOM 4396 C CA . GLU A 1 544 ? 3.796 -28.165 -16.638 1.00 80.81 544 GLU A CA 1
ATOM 4397 C C . GLU A 1 544 ? 4.611 -26.925 -17.017 1.00 80.81 544 GLU A C 1
ATOM 4399 O O . GLU A 1 544 ? 5.721 -27.042 -17.532 1.00 80.81 544 GLU A O 1
ATOM 4404 N N . HIS A 1 545 ? 4.147 -25.741 -16.603 1.00 82.06 545 HIS A N 1
ATOM 4405 C CA . HIS A 1 545 ? 4.863 -24.476 -16.761 1.00 82.06 545 HIS A CA 1
ATOM 4406 C C . HIS A 1 545 ? 6.184 -24.384 -15.976 1.00 82.06 545 HIS A C 1
ATOM 4408 O O . HIS A 1 545 ? 6.843 -23.353 -16.029 1.00 82.06 545 HIS A O 1
ATOM 4414 N N . LEU A 1 546 ? 6.630 -25.407 -15.246 1.00 80.50 546 LEU A N 1
ATOM 4415 C CA . LEU A 1 546 ? 7.966 -25.426 -14.631 1.00 80.50 546 LEU A CA 1
ATOM 4416 C C . LEU A 1 546 ? 9.018 -26.108 -15.493 1.00 80.50 546 LEU A C 1
ATOM 4418 O O . LEU A 1 546 ? 10.211 -25.994 -15.202 1.00 80.50 546 LEU A O 1
ATOM 4422 N N . ILE A 1 547 ? 8.594 -26.819 -16.532 1.00 85.75 547 ILE A N 1
ATOM 4423 C CA . ILE A 1 547 ? 9.470 -27.610 -17.382 1.00 85.75 547 ILE A CA 1
ATOM 4424 C C . ILE A 1 547 ? 9.653 -26.846 -18.697 1.00 85.75 547 ILE A C 1
ATOM 4426 O O . ILE A 1 547 ? 8.693 -26.700 -19.447 1.00 85.75 547 ILE A O 1
ATOM 4430 N N . PRO A 1 548 ? 10.860 -26.334 -18.992 1.00 85.19 548 PRO A N 1
ATOM 4431 C CA . PRO A 1 548 ? 11.141 -25.737 -20.290 1.00 85.19 548 PRO A CA 1
ATOM 4432 C C . PRO A 1 548 ? 11.054 -26.813 -21.374 1.00 85.19 548 PRO A C 1
ATOM 4434 O O . PRO A 1 548 ? 11.568 -27.920 -21.192 1.00 85.19 548 PRO A O 1
ATOM 4437 N N . HIS A 1 549 ? 10.424 -26.488 -22.496 1.00 84.88 549 HIS A N 1
ATOM 4438 C CA . HIS A 1 549 ? 10.394 -27.354 -23.667 1.00 84.88 549 HIS A CA 1
ATOM 4439 C C . HIS A 1 549 ? 11.687 -27.189 -24.483 1.00 84.88 549 HIS A C 1
ATOM 4441 O O . HIS A 1 549 ? 12.406 -26.205 -24.320 1.00 84.88 549 HIS A O 1
ATOM 4447 N N . PRO A 1 550 ? 12.042 -28.141 -25.356 1.00 84.81 550 PRO A N 1
ATOM 4448 C CA . PRO A 1 550 ? 13.108 -27.910 -26.322 1.00 84.81 550 PRO A CA 1
ATOM 4449 C C . PRO A 1 550 ? 12.796 -26.672 -27.177 1.00 84.81 550 PRO A C 1
ATOM 4451 O O . PRO A 1 550 ? 11.673 -26.527 -27.660 1.00 84.81 550 PRO A O 1
ATOM 4454 N N . LEU A 1 551 ? 13.777 -25.783 -27.353 1.00 86.50 551 LEU A N 1
ATOM 4455 C CA . LEU A 1 551 ? 13.632 -24.615 -28.224 1.00 86.50 551 LEU A CA 1
ATOM 4456 C C . LEU A 1 551 ? 13.499 -25.094 -29.675 1.00 86.50 551 LEU A C 1
ATOM 4458 O O . LEU A 1 551 ? 14.402 -25.743 -30.196 1.00 86.50 551 LEU A O 1
ATOM 4462 N N . SER A 1 552 ? 12.364 -24.797 -30.307 1.00 84.62 552 SER A N 1
ATOM 4463 C CA . SER A 1 552 ? 12.084 -25.121 -31.713 1.00 84.62 552 SER A CA 1
ATOM 4464 C C . SER A 1 552 ? 12.510 -24.018 -32.687 1.00 84.62 552 SER A C 1
ATOM 4466 O O . SER A 1 552 ? 12.572 -24.250 -33.890 1.00 84.62 552 SER A O 1
ATOM 4468 N N . GLU A 1 553 ? 12.792 -22.822 -32.172 1.00 90.81 553 GLU A N 1
ATOM 4469 C CA . GLU A 1 553 ? 13.144 -21.616 -32.920 1.00 90.81 553 GLU A CA 1
ATOM 4470 C C . GLU A 1 553 ? 14.419 -20.998 -32.309 1.00 90.81 553 GLU A C 1
ATOM 4472 O O . GLU A 1 553 ? 14.693 -21.164 -31.115 1.00 90.81 553 GLU A O 1
ATOM 4477 N N . SER A 1 554 ? 15.228 -20.306 -33.117 1.00 93.12 554 SER A N 1
ATOM 4478 C CA . SER A 1 554 ? 16.382 -19.544 -32.624 1.00 93.12 554 SER A CA 1
ATOM 4479 C C . SER A 1 554 ? 15.949 -18.234 -31.970 1.00 93.12 554 SER A C 1
ATOM 4481 O O . SER A 1 554 ? 14.955 -17.629 -32.375 1.00 93.12 554 SER A O 1
ATOM 4483 N N . PHE A 1 555 ? 16.734 -17.724 -31.015 1.00 94.06 555 PHE A N 1
ATOM 4484 C CA . PHE A 1 555 ? 16.482 -16.390 -30.452 1.00 94.06 555 PHE A CA 1
ATOM 4485 C C . PHE A 1 555 ? 16.436 -15.287 -31.525 1.00 94.06 555 PHE A C 1
ATOM 4487 O O . PHE A 1 555 ? 15.622 -14.373 -31.417 1.00 94.06 555 PHE A O 1
ATOM 4494 N N . ASP A 1 556 ? 17.256 -15.370 -32.580 1.00 92.31 556 ASP A N 1
ATOM 4495 C CA . ASP A 1 556 ? 17.223 -14.385 -33.672 1.00 92.31 556 ASP A CA 1
ATOM 4496 C C . ASP A 1 556 ? 15.902 -14.415 -34.452 1.00 92.31 556 ASP A C 1
ATOM 4498 O O . ASP A 1 556 ? 15.301 -13.365 -34.687 1.00 92.31 556 ASP A O 1
ATOM 4502 N N . SER A 1 557 ? 15.394 -15.609 -34.766 1.00 93.62 557 SER A N 1
ATOM 4503 C CA . SER A 1 557 ? 14.111 -15.764 -35.457 1.00 93.62 557 SER A CA 1
ATOM 4504 C C . SER A 1 557 ? 12.945 -15.236 -34.612 1.00 93.62 557 SER A C 1
ATOM 4506 O O . SER A 1 557 ? 12.148 -14.436 -35.109 1.00 93.62 557 SER A O 1
ATOM 4508 N N . MET A 1 558 ? 12.917 -15.558 -33.310 1.00 95.38 558 MET A N 1
ATOM 4509 C CA . MET A 1 558 ? 11.905 -15.040 -32.376 1.00 95.38 558 MET A CA 1
ATOM 4510 C C . MET A 1 558 ? 11.890 -13.505 -32.344 1.00 95.38 558 MET A C 1
ATOM 4512 O O . MET A 1 558 ? 10.830 -12.880 -32.406 1.00 95.38 558 MET A O 1
ATOM 4516 N N . GLY A 1 559 ? 13.071 -12.886 -32.258 1.00 93.81 559 GLY A N 1
ATOM 4517 C CA . GLY A 1 559 ? 13.197 -11.432 -32.208 1.00 93.81 559 GLY A CA 1
ATOM 4518 C C . GLY A 1 559 ? 12.792 -10.761 -33.522 1.00 93.81 559 GLY A C 1
ATOM 4519 O O . GLY A 1 559 ? 12.068 -9.764 -33.505 1.00 93.81 559 GLY A O 1
ATOM 4520 N N . ARG A 1 560 ? 13.211 -11.304 -34.676 1.00 94.50 560 ARG A N 1
ATOM 4521 C CA . ARG A 1 560 ? 12.833 -10.768 -35.998 1.00 94.50 560 ARG A CA 1
ATOM 4522 C C . ARG A 1 560 ? 11.336 -10.862 -36.242 1.00 94.50 560 ARG A C 1
ATOM 4524 O O . ARG A 1 560 ? 10.760 -9.919 -36.777 1.00 94.50 560 ARG A O 1
ATOM 4531 N N . ARG A 1 561 ? 10.707 -11.964 -35.827 1.00 95.62 561 ARG A N 1
ATOM 4532 C CA . ARG A 1 561 ? 9.257 -12.145 -35.931 1.00 95.62 561 ARG A CA 1
ATOM 4533 C C . ARG A 1 561 ? 8.502 -11.024 -35.216 1.00 95.62 561 ARG A C 1
ATOM 4535 O O . ARG A 1 561 ? 7.656 -10.394 -35.839 1.00 95.62 561 ARG A O 1
ATOM 4542 N N . ALA A 1 562 ? 8.886 -10.693 -33.983 1.00 94.44 562 ALA A N 1
ATOM 4543 C CA . ALA A 1 562 ? 8.269 -9.594 -33.237 1.00 94.44 562 ALA A CA 1
ATOM 4544 C C . ALA A 1 562 ? 8.440 -8.223 -33.922 1.00 94.44 562 ALA A C 1
ATOM 4546 O O . ALA A 1 562 ? 7.523 -7.405 -33.927 1.00 94.44 562 ALA A O 1
ATOM 4547 N N . VAL A 1 563 ? 9.603 -7.965 -34.535 1.00 94.56 563 VAL A N 1
ATOM 4548 C CA . VAL A 1 563 ? 9.827 -6.730 -35.309 1.00 94.56 563 VAL A CA 1
ATOM 4549 C C . VAL A 1 563 ? 8.938 -6.687 -36.552 1.00 94.56 563 VAL A C 1
ATOM 4551 O O . VAL A 1 563 ? 8.339 -5.652 -36.832 1.00 94.56 563 VAL A O 1
ATOM 4554 N N . ASN A 1 564 ? 8.827 -7.803 -37.275 1.00 93.19 564 ASN A N 1
ATOM 4555 C CA . ASN A 1 564 ? 8.003 -7.892 -38.478 1.00 93.19 564 ASN A CA 1
ATOM 4556 C C . ASN A 1 564 ? 6.515 -7.681 -38.163 1.00 93.19 564 ASN A C 1
ATOM 4558 O O . ASN A 1 564 ? 5.845 -6.942 -38.882 1.00 93.19 564 ASN A O 1
ATOM 4562 N N . GLU A 1 565 ? 6.021 -8.280 -37.076 1.00 92.31 565 GLU A N 1
ATOM 4563 C CA . GLU A 1 565 ? 4.648 -8.102 -36.585 1.00 92.31 565 GLU A CA 1
ATOM 4564 C C . GLU A 1 565 ? 4.347 -6.627 -36.272 1.00 92.31 565 GLU A C 1
ATOM 4566 O O . GLU A 1 565 ? 3.300 -6.125 -36.672 1.00 92.31 565 GLU A O 1
ATOM 4571 N N . LEU A 1 566 ? 5.288 -5.902 -35.652 1.00 88.56 566 LEU A N 1
ATOM 4572 C CA . LEU A 1 566 ? 5.141 -4.465 -35.389 1.00 88.56 566 LEU A CA 1
ATOM 4573 C C . LEU A 1 566 ? 5.095 -3.622 -36.671 1.00 88.56 566 LEU A C 1
ATOM 4575 O O . LEU A 1 566 ? 4.424 -2.601 -36.701 1.00 88.56 566 LEU A O 1
ATOM 4579 N N . THR A 1 567 ? 5.841 -4.001 -37.711 1.00 81.62 567 THR A N 1
ATOM 4580 C CA . THR A 1 567 ? 5.873 -3.248 -38.979 1.00 81.62 567 THR A CA 1
ATOM 4581 C C . THR A 1 567 ? 4.706 -3.555 -39.916 1.00 81.62 567 THR A C 1
ATOM 4583 O O . THR A 1 567 ? 4.516 -2.830 -40.890 1.00 81.62 567 THR A O 1
ATOM 4586 N N . ALA A 1 568 ? 3.979 -4.647 -39.667 1.00 76.56 568 ALA A N 1
ATOM 4587 C CA . ALA A 1 568 ? 2.858 -5.093 -40.489 1.00 76.56 568 ALA A CA 1
ATOM 4588 C C . ALA A 1 568 ? 1.491 -4.592 -39.988 1.00 76.56 568 ALA A C 1
ATOM 4590 O O . ALA A 1 568 ? 0.531 -4.621 -40.760 1.00 76.56 568 ALA A O 1
ATOM 4591 N N . GLY A 1 569 ? 1.402 -4.173 -38.720 1.00 53.22 569 GLY A N 1
ATOM 4592 C CA . GLY A 1 569 ? 0.243 -3.484 -38.139 1.00 53.22 569 GLY A CA 1
ATOM 4593 C C . GLY A 1 569 ? 0.374 -1.974 -38.251 1.00 53.22 569 GLY A C 1
ATOM 4594 O O . GLY A 1 569 ? -0.686 -1.326 -38.394 1.00 53.22 569 GLY A O 1
#

Secondary structure (DSSP, 8-state):
--PPP-SHHHHHHHHHHHH-TTGGG-HHHHHHHHHHHHTSTTSS-TTSPP---TTS--HHHHHHHHHHHHHTTGGGGEETTTTTEEPP--TTS-HHHHHHHHHHHHHT-SHHHHHHHHHHHTT-HHHHHHHHHHHHHHHHHHHHHHHHHHHHHHHHHHHHHHHHHHHHHS-TT--HHHHHHHHHHHHHHH-SS-----HHHHHHHHTT----HHHHHHHHHHHHHHHHHHHHHHHHHHHHHHTT----HHHHHHHHHHHSPPPPS-HHHHHHHHHHHHHHSSPPTTBPP--S-GGG----SEEEEEEETTTTEEEEEEEE-HHHHTTT-----SPEEEEEEEE-HHHHHHHHHHTT-S-EETTEE-EEE-PPPSS--TTTT----HHHHHHHHHHHHHHT------HHHHHHT---EEEEEEEESSSSTTEEEEEEEETT--EEEEEEE-TTS------GGG--SS-SHHHHHHHHHHSHHHHHHHHHHHHTTT---BTTBPPEEEEEE---S---SS-GGGHHHHHHHHHHHHS-TT-SSSSGGGSPPPP-S-HHHHHHHHHHHHHH-

pLDDT: mean 84.88, std 11.09, range [36.16, 98.38]